Protein AF-0000000086680835 (afdb_homodimer)

Organism: NCBI:txid175570

Solvent-accessible surface area (backbone atoms only — not comparable to full-atom values): 21039 Å² total; per-residue (Å²): 108,70,63,55,50,52,50,50,50,52,33,38,50,55,26,39,52,51,43,23,27,74,59,16,71,79,45,58,65,60,56,26,17,55,71,37,70,47,51,60,65,57,45,39,71,78,31,76,40,71,63,56,47,52,54,67,51,44,60,62,57,49,50,53,51,51,51,42,41,53,52,20,71,63,36,88,47,38,52,59,12,39,51,51,34,55,50,51,53,51,49,50,36,63,64,18,34,19,60,31,38,53,71,62,40,80,48,69,62,48,72,64,53,48,52,50,50,50,52,51,48,52,51,44,45,54,36,50,50,46,11,35,73,71,56,48,28,28,84,85,70,49,70,56,52,48,57,50,49,50,39,16,47,39,39,28,34,67,69,26,45,90,79,40,67,60,52,45,53,33,57,47,42,33,35,53,27,11,41,24,33,91,25,59,66,93,60,88,46,78,75,65,46,73,66,49,48,51,52,55,68,69,78,108,69,64,56,51,51,50,50,50,50,33,39,48,55,26,39,51,52,43,22,27,73,60,15,72,79,44,58,66,59,56,26,18,54,71,37,72,47,50,60,65,58,44,41,72,76,31,78,41,72,64,55,47,52,55,67,52,42,60,62,58,50,50,54,50,51,53,43,41,53,53,20,71,65,37,90,47,39,52,59,14,39,52,50,34,55,52,50,54,51,49,49,36,63,62,18,34,20,58,32,39,54,70,63,40,82,46,71,63,47,71,66,52,47,51,49,49,51,52,51,49,51,50,45,45,54,36,49,50,47,11,34,73,72,55,47,27,28,85,85,71,49,69,56,52,49,56,50,49,49,39,15,49,41,39,29,33,67,70,26,44,90,79,39,66,58,52,46,54,32,56,46,42,33,34,53,28,12,39,25,33,90,26,58,66,93,59,88,47,79,74,66,48,73,67,50,47,51,53,57,68,71,79

Sequence (406 aa):
MRADAARNRDRLLAAATEVFAERGLDASLEEIARRAGVSIGTLYNHFPTRESLFDAIFPARMSILDERAAAALADADPWSGFVMFTEALFALHAEDRGLNDALAQRVPLSPGLIEACHRCFGHLDRLIARARDSGQLRADFETADFATLVWAMGQVIRESVDVAPDAWRRCLAFFLDGLRADAAHPVPVPALTPDQLSRLLATMRADAARNRDRLLAAATEVFAERGLDASLEEIARRAGVSIGTLYNHFPTRESLFDAIFPARMSILDERAAAALADADPWSGFVMFTEALFALHAEDRGLNDALAQRVPLSPGLIEACHRCFGHLDRLIARARDSGQLRADFETADFATLVWAMGQVIRESVDVAPDAWRRCLAFFLDGLRADAAHPVPVPALTPDQLSRLLAT

Foldseek 3Di:
DVVVLVLLLVLLLVLCQVQCLVPALPGDCCSSCVSSVHHSVSVCVVPVDSLSSVLVNVVVVLVQLVVLLVVLLVDPQLLSSLVSSLVSVLVSCLRGRHVLCQLQDPDFRDPSRVVSVVVNLVSNQSSQVSCVVVQFFAVQDDSLVVSVVSNVLSVVSVVCSVPHSCVSVVVVVVVSVCGTRVNDDDDDDHGDDPVRSVVVNRD/DVVVLVLLLVLLLVLCQVQCLVPALPGDCCSSCVSSVHHSVSVCVVPVDSLSSVLVNVVVVLVQLVVLLVVLLVDPQLLSSLVSSLVSVLVSCLRGRHVLCLLQPPDFHDPSVLVSVVVNLVSNQSSQVSCVVVQFFAVQDDSLVVSVVSNVLSVVSVVCSVPHSCVSVVVVVVVSVCGTRVNDDDDDDHGDDPVRSVVVNRD

Nearest PDB structures (foldseek):
  5ovy-assembly1_A  TM=8.404E-01  e=1.810E-11  Mycobacteroides abscessus ATCC 19977
  2rek-assembly1_A  TM=6.846E-01  e=5.252E-07  Streptomyces coelicolor A3(2)
  2rek-assembly1_B-2  TM=6.492E-01  e=1.817E-07  Streptomyces coelicolor A3(2)
  2qwt-assembly1_A  TM=6.829E-01  e=1.593E-06  Mycolicibacterium vanbaalenii PYR-1
  2q24-assembly1_B  TM=6.593E-01  e=7.016E-07  Streptomyces coelicolor A3(2)

Radius of gyration: 23.4 Å; Cα contacts (8 Å, |Δi|>4): 516; chains: 2; bounding box: 57×75×43 Å

Secondary structure (DSSP, 8-state):
-HHHHHHHHHHHHHHHHHHHHHH-TT--HHHHHHHHTS-HHHHHHH-SSHHHHHHHHHHHHHHHHHHHHHHHHH-SSHHHHHHHHHHHHHHHHHH-HHHHHHHHS-S---HHHHHHHHHHHHHHHHHHHHHHHTT-B-TT--HHHHHHHHHHHHHHHHHHTTT-TTHHHHHHHHHHHHHBGGG----SSPPPPHHHHHHHHH-/-HHHHHHHHHHHHHHHHHHHHHH-TT--HHHHHHHHTS-HHHHHHH-SSHHHHHHHHHHHHHHHHHHHHHHHHH-SSHHHHHHHHHHHHHHHHHH-HHHHHHHHS-S---HHHHHHHHHHHHHHHHHHHHHHHTT-B-TT--HHHHHHHHHHHHHHHHHHTTT-TTHHHHHHHHHHHHHBGGG----SSPPPPHHHHHHHHH-

Structure (mmCIF, N/CA/C/O backbone):
data_AF-0000000086680835-model_v1
#
loop_
_entity.id
_entity.type
_entity.pdbx_description
1 polymer 'TetR family transcriptional regulator'
#
loop_
_atom_site.group_PDB
_atom_site.id
_atom_site.type_symbol
_atom_site.label_atom_id
_atom_site.label_alt_id
_atom_site.label_comp_id
_atom_site.label_asym_id
_atom_site.label_entity_id
_atom_site.label_seq_id
_atom_site.pdbx_PDB_ins_code
_atom_site.Cartn_x
_atom_site.Cartn_y
_atom_site.Cartn_z
_atom_site.occupancy
_atom_site.B_iso_or_equiv
_atom_site.auth_seq_id
_atom_site.auth_comp_id
_atom_site.auth_asym_id
_atom_site.auth_atom_id
_atom_site.pdbx_PDB_model_num
ATOM 1 N N . MET A 1 1 ? 32.469 -32.969 -16.766 1 66.75 1 MET A N 1
ATOM 2 C CA . MET A 1 1 ? 32.594 -31.562 -17.078 1 66.75 1 MET A CA 1
ATOM 3 C C . MET A 1 1 ? 31.234 -30.891 -17.172 1 66.75 1 MET A C 1
ATOM 5 O O . MET A 1 1 ? 30.922 -29.984 -16.391 1 66.75 1 MET A O 1
ATOM 9 N N . ARG A 1 2 ? 30.531 -31.453 -18.094 1 78.88 2 ARG A N 1
ATOM 10 C CA . ARG A 1 2 ? 29.188 -30.922 -18.312 1 78.88 2 ARG A CA 1
ATOM 11 C C . ARG A 1 2 ? 28.281 -31.219 -17.141 1 78.88 2 ARG A C 1
ATOM 13 O O . ARG A 1 2 ? 27.516 -30.359 -16.703 1 78.88 2 ARG A O 1
ATOM 20 N N . ALA A 1 3 ? 28.484 -32.312 -16.547 1 88.5 3 ALA A N 1
ATOM 21 C CA . ALA A 1 3 ? 27.672 -32.719 -15.398 1 88.5 3 ALA A CA 1
ATOM 22 C C . ALA A 1 3 ? 27.984 -31.828 -14.188 1 88.5 3 ALA A C 1
ATOM 24 O O . ALA A 1 3 ? 27.078 -31.469 -13.43 1 88.5 3 ALA A O 1
ATOM 25 N N . ASP A 1 4 ? 29.188 -31.547 -14.047 1 85.25 4 ASP A N 1
ATOM 26 C CA . ASP A 1 4 ? 29.594 -30.672 -12.953 1 85.25 4 ASP A CA 1
ATOM 27 C C . ASP A 1 4 ? 29 -29.281 -13.102 1 85.25 4 ASP A C 1
ATOM 29 O O . ASP A 1 4 ? 28.562 -28.672 -12.125 1 85.25 4 ASP A O 1
ATOM 33 N N . ALA A 1 5 ? 29.016 -28.875 -14.312 1 87.06 5 ALA A N 1
ATOM 34 C CA . ALA A 1 5 ? 28.438 -27.562 -14.602 1 87.06 5 ALA A CA 1
ATOM 35 C C . ALA A 1 5 ? 26.953 -27.531 -14.273 1 87.06 5 ALA A C 1
ATOM 37 O O . ALA A 1 5 ? 26.453 -26.562 -13.695 1 87.06 5 ALA A O 1
ATOM 38 N N . ALA A 1 6 ? 26.312 -28.547 -14.609 1 90.31 6 ALA A N 1
ATOM 39 C CA . ALA A 1 6 ? 24.875 -28.641 -14.336 1 90.31 6 ALA A CA 1
ATOM 40 C C . ALA A 1 6 ? 24.609 -28.703 -12.836 1 90.31 6 ALA A C 1
ATOM 42 O O . ALA A 1 6 ? 23.672 -28.078 -12.344 1 90.31 6 ALA A O 1
ATOM 43 N N . ARG A 1 7 ? 25.359 -29.391 -12.172 1 92.56 7 ARG A N 1
ATOM 44 C CA . ARG A 1 7 ? 25.234 -29.5 -10.719 1 92.56 7 ARG A CA 1
ATOM 45 C C . ARG A 1 7 ? 25.484 -28.156 -10.047 1 92.56 7 ARG A C 1
ATOM 47 O O . ARG A 1 7 ? 24.75 -27.781 -9.125 1 92.56 7 ARG A O 1
ATOM 54 N N . ASN A 1 8 ? 26.469 -27.5 -10.484 1 93.62 8 ASN A N 1
ATOM 55 C CA . ASN A 1 8 ? 26.75 -26.172 -9.938 1 93.62 8 ASN A CA 1
ATOM 56 C C . ASN A 1 8 ? 25.609 -25.203 -10.188 1 93.62 8 ASN A C 1
ATOM 58 O O . ASN A 1 8 ? 25.266 -24.406 -9.312 1 93.62 8 ASN A O 1
ATOM 62 N N . ARG A 1 9 ? 25.062 -25.266 -11.352 1 95.19 9 ARG A N 1
ATOM 63 C CA . ARG A 1 9 ? 23.922 -24.406 -11.68 1 95.19 9 ARG A CA 1
ATOM 64 C C . ARG A 1 9 ? 22.75 -24.672 -10.742 1 95.19 9 ARG A C 1
ATOM 66 O O . ARG A 1 9 ? 22.141 -23.719 -10.234 1 95.19 9 ARG A O 1
ATOM 73 N N . ASP A 1 10 ? 22.5 -25.906 -10.523 1 95.31 10 ASP A N 1
ATOM 74 C CA . ASP A 1 10 ? 21.375 -26.266 -9.648 1 95.31 10 ASP A CA 1
ATOM 75 C C . ASP A 1 10 ? 21.625 -25.797 -8.227 1 95.31 10 ASP A C 1
ATOM 77 O O . ASP A 1 10 ? 20.719 -25.297 -7.562 1 95.31 10 ASP A O 1
ATOM 81 N N . ARG A 1 11 ? 22.797 -25.969 -7.785 1 96.31 11 ARG A N 1
ATOM 82 C CA . ARG A 1 11 ? 23.172 -25.5 -6.449 1 96.31 11 ARG A CA 1
ATOM 83 C C . ARG A 1 11 ? 23.031 -23.984 -6.328 1 96.31 11 ARG A C 1
ATOM 85 O O . ARG A 1 11 ? 22.562 -23.484 -5.305 1 96.31 11 ARG A O 1
ATOM 92 N N . LEU A 1 12 ? 23.406 -23.375 -7.367 1 96.75 12 LEU A N 1
ATOM 93 C CA . LEU A 1 12 ? 23.297 -21.922 -7.391 1 96.75 12 LEU A CA 1
ATOM 94 C C . LEU A 1 12 ? 21.844 -21.484 -7.344 1 96.75 12 LEU A C 1
ATOM 96 O O . LEU A 1 12 ? 21.484 -20.562 -6.602 1 96.75 12 LEU A O 1
ATOM 100 N N . LEU A 1 13 ? 21.031 -22.141 -8.117 1 95.88 13 LEU A N 1
ATOM 101 C CA . LEU A 1 13 ? 19.625 -21.781 -8.156 1 95.88 13 LEU A CA 1
ATOM 102 C C . LEU A 1 13 ? 18.953 -22.062 -6.809 1 95.88 13 LEU A C 1
ATOM 104 O O . LEU A 1 13 ? 18.141 -21.266 -6.336 1 95.88 13 LEU A O 1
ATOM 108 N N . ALA A 1 14 ? 19.312 -23.141 -6.191 1 96.25 14 ALA A N 1
ATOM 109 C CA . ALA A 1 14 ? 18.781 -23.453 -4.871 1 96.25 14 ALA A CA 1
ATOM 110 C C . ALA A 1 14 ? 19.219 -22.422 -3.836 1 96.25 14 ALA A C 1
ATOM 112 O O . ALA A 1 14 ? 18.406 -21.922 -3.07 1 96.25 14 ALA A O 1
ATOM 113 N N . ALA A 1 15 ? 20.453 -22.062 -3.844 1 97 15 ALA A N 1
ATOM 114 C CA . ALA A 1 15 ? 20.984 -21.062 -2.922 1 97 15 ALA A CA 1
ATOM 115 C C . ALA A 1 15 ? 20.359 -19.688 -3.168 1 97 15 ALA A C 1
ATOM 117 O O . ALA A 1 15 ? 20 -18.984 -2.221 1 97 15 ALA A O 1
ATOM 118 N N . ALA A 1 16 ? 20.234 -19.375 -4.422 1 95.5 16 ALA A N 1
ATOM 119 C CA . ALA A 1 16 ? 19.656 -18.078 -4.785 1 95.5 16 ALA A CA 1
ATOM 120 C C . ALA A 1 16 ? 18.203 -17.984 -4.312 1 95.5 16 ALA A C 1
ATOM 122 O O . ALA A 1 16 ? 17.781 -16.953 -3.783 1 95.5 16 ALA A O 1
ATOM 123 N N . THR A 1 17 ? 17.516 -19.031 -4.543 1 93.81 17 THR A N 1
ATOM 124 C CA . THR A 1 17 ? 16.125 -19.078 -4.105 1 93.81 17 THR A CA 1
ATOM 125 C C . THR A 1 17 ? 16.016 -18.781 -2.609 1 93.81 17 THR A C 1
ATOM 127 O O . THR A 1 17 ? 15.203 -17.953 -2.188 1 93.81 17 THR A O 1
ATOM 130 N N . GLU A 1 18 ? 16.844 -19.328 -1.862 1 95.38 18 GLU A N 1
ATOM 131 C CA . GLU A 1 18 ? 16.828 -19.172 -0.411 1 95.38 18 GLU A CA 1
ATOM 132 C C . GLU A 1 18 ? 17.281 -17.781 -0 1 95.38 18 GLU A C 1
ATOM 134 O O . GLU A 1 18 ? 16.609 -17.109 0.799 1 95.38 18 GLU A O 1
ATOM 139 N N . VAL A 1 19 ? 18.328 -17.344 -0.567 1 95.56 19 VAL A N 1
ATOM 140 C CA . VAL A 1 19 ? 18.938 -16.078 -0.161 1 95.56 19 VAL A CA 1
ATOM 141 C C . VAL A 1 19 ? 18.031 -14.914 -0.568 1 95.56 19 VAL A C 1
ATOM 143 O O . VAL A 1 19 ? 17.781 -14.008 0.231 1 95.56 19 VAL A O 1
ATOM 146 N N . PHE A 1 20 ? 17.531 -14.969 -1.789 1 92.56 20 PHE A N 1
ATOM 147 C CA . PHE A 1 20 ? 16.641 -13.898 -2.232 1 92.56 20 PHE A CA 1
ATOM 148 C C . PHE A 1 20 ? 15.352 -13.891 -1.401 1 92.56 20 PHE A C 1
ATOM 150 O O . PHE A 1 20 ? 14.836 -12.82 -1.065 1 92.56 20 PHE A O 1
ATOM 157 N N . ALA A 1 21 ? 14.867 -15.055 -1.081 1 92.69 21 ALA A N 1
ATOM 158 C CA . ALA A 1 21 ? 13.648 -15.125 -0.279 1 92.69 21 ALA A CA 1
ATOM 159 C C . ALA A 1 21 ? 13.867 -14.523 1.106 1 92.69 21 ALA A C 1
ATOM 161 O O . ALA A 1 21 ? 12.992 -13.836 1.636 1 92.69 21 ALA A O 1
ATOM 162 N N . GLU A 1 22 ? 15.062 -14.711 1.642 1 93.44 22 GLU A N 1
ATOM 163 C CA . GLU A 1 22 ? 15.367 -14.312 3.012 1 93.44 22 GLU A CA 1
ATOM 164 C C . GLU A 1 22 ? 15.805 -12.852 3.074 1 93.44 22 GLU A C 1
ATOM 166 O O . GLU A 1 22 ? 15.414 -12.117 3.988 1 93.44 22 GLU A O 1
ATOM 171 N N . ARG A 1 23 ? 16.562 -12.453 2.023 1 92.62 23 ARG A N 1
ATOM 172 C CA . ARG A 1 23 ? 17.281 -11.188 2.178 1 92.62 23 ARG A CA 1
ATOM 173 C C . ARG A 1 23 ? 16.812 -10.164 1.145 1 92.62 23 ARG A C 1
ATOM 175 O O . ARG A 1 23 ? 17.203 -9 1.208 1 92.62 23 ARG A O 1
ATOM 182 N N . GLY A 1 24 ? 16.031 -10.617 0.294 1 91.31 24 GLY A N 1
ATOM 183 C CA . GLY A 1 24 ? 15.562 -9.688 -0.721 1 91.31 24 GLY A CA 1
ATOM 184 C C . GLY A 1 24 ? 16.438 -9.656 -1.955 1 91.31 24 GLY A C 1
ATOM 185 O O . GLY A 1 24 ? 17.406 -10.422 -2.059 1 91.31 24 GLY A O 1
ATOM 186 N N . LEU A 1 25 ? 16.109 -8.82 -2.934 1 88 25 LEU A N 1
ATOM 187 C CA . LEU A 1 25 ? 16.719 -8.797 -4.254 1 88 25 LEU A CA 1
ATOM 188 C C . LEU A 1 25 ? 18.125 -8.203 -4.184 1 88 25 LEU A C 1
ATOM 190 O O . LEU A 1 25 ? 18.953 -8.445 -5.066 1 88 25 LEU A O 1
ATOM 194 N N . ASP A 1 26 ? 18.391 -7.523 -3.141 1 87.94 26 ASP A N 1
ATOM 195 C CA . ASP A 1 26 ? 19.688 -6.867 -3.021 1 87.94 26 ASP A CA 1
ATOM 196 C C . ASP A 1 26 ? 20.672 -7.754 -2.277 1 87.94 26 ASP A C 1
ATOM 198 O O . ASP A 1 26 ? 21.797 -7.324 -1.967 1 87.94 26 ASP A O 1
ATOM 202 N N . ALA A 1 27 ? 20.266 -8.898 -2.086 1 92.31 27 ALA A N 1
ATOM 203 C CA . ALA A 1 27 ? 21.156 -9.82 -1.377 1 92.31 27 ALA A CA 1
ATOM 204 C C . ALA A 1 27 ? 22.469 -9.992 -2.119 1 92.31 27 ALA A C 1
ATOM 206 O O . ALA A 1 27 ? 22.516 -9.922 -3.35 1 92.31 27 ALA A O 1
ATOM 207 N N . SER A 1 28 ? 23.469 -10.312 -1.398 1 94.06 28 SER A N 1
ATOM 208 C CA . SER A 1 28 ? 24.828 -10.438 -1.919 1 94.06 28 SER A CA 1
ATOM 209 C C . SER A 1 28 ? 24.969 -11.68 -2.795 1 94.06 28 SER A C 1
ATOM 211 O O . SER A 1 28 ? 24.656 -12.789 -2.361 1 94.06 28 SER A O 1
ATOM 213 N N . LEU A 1 29 ? 25.547 -11.453 -3.977 1 95.81 29 LEU A N 1
ATOM 214 C CA . LEU A 1 29 ? 25.812 -12.578 -4.859 1 95.81 29 LEU A CA 1
ATOM 215 C C . LEU A 1 29 ? 26.938 -13.445 -4.301 1 95.81 29 LEU A C 1
ATOM 217 O O . LEU A 1 29 ? 26.953 -14.664 -4.496 1 95.81 29 LEU A O 1
ATOM 221 N N . GLU A 1 30 ? 27.797 -12.82 -3.557 1 96.75 30 GLU A N 1
ATOM 222 C CA . GLU A 1 30 ? 28.844 -13.57 -2.879 1 96.75 30 GLU A CA 1
ATOM 223 C C . GLU A 1 30 ? 28.266 -14.555 -1.868 1 96.75 30 GLU A C 1
ATOM 225 O O . GLU A 1 30 ? 28.75 -15.68 -1.731 1 96.75 30 GLU A O 1
ATOM 230 N N . GLU A 1 31 ? 27.297 -14.133 -1.197 1 96.81 31 GLU A N 1
ATOM 231 C CA . GLU A 1 31 ? 26.641 -15.008 -0.238 1 96.81 31 GLU A CA 1
ATOM 232 C C . GLU A 1 31 ? 25.969 -16.203 -0.937 1 96.81 31 GLU A C 1
ATOM 234 O O . GLU A 1 31 ? 26.016 -17.328 -0.432 1 96.81 31 GLU A O 1
ATOM 239 N N . ILE A 1 32 ? 25.359 -15.945 -2.035 1 97.44 32 I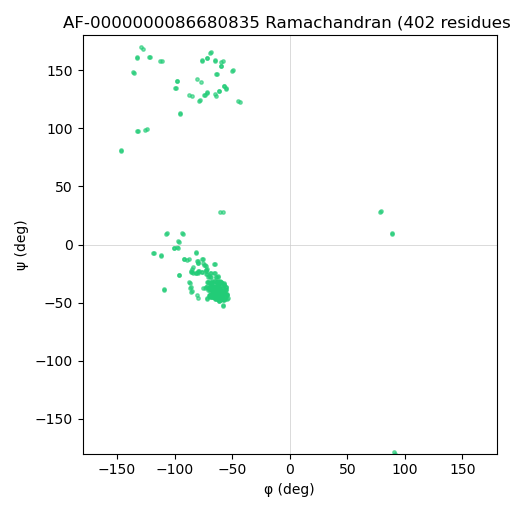LE A N 1
ATOM 240 C CA . ILE A 1 32 ? 24.719 -17 -2.809 1 97.44 32 ILE A CA 1
ATOM 241 C C . ILE A 1 32 ? 25.766 -18.031 -3.238 1 97.44 32 ILE A C 1
ATOM 243 O O . ILE A 1 32 ? 25.562 -19.234 -3.08 1 97.44 32 ILE A O 1
ATOM 247 N N . ALA A 1 33 ? 26.875 -17.516 -3.768 1 98 33 ALA A N 1
ATOM 248 C CA . ALA A 1 33 ? 27.953 -18.391 -4.195 1 98 33 ALA A CA 1
ATOM 249 C C . ALA A 1 33 ? 28.484 -19.219 -3.025 1 98 33 ALA A C 1
ATOM 251 O O . ALA A 1 33 ? 28.656 -20.438 -3.152 1 98 33 ALA A O 1
ATOM 252 N N . ARG A 1 34 ? 28.688 -18.562 -1.947 1 97.75 34 ARG A N 1
ATOM 253 C CA . ARG A 1 34 ? 29.172 -19.234 -0.75 1 97.75 34 ARG A CA 1
ATOM 254 C C . ARG A 1 34 ? 28.219 -20.344 -0.308 1 97.75 34 ARG A C 1
ATOM 256 O O . ARG A 1 34 ? 28.656 -21.469 -0.051 1 97.75 34 ARG A O 1
ATOM 263 N N . ARG A 1 35 ? 26.969 -20.109 -0.265 1 97.06 35 ARG A N 1
ATOM 264 C CA . ARG A 1 35 ? 25.969 -21.078 0.155 1 97.06 35 ARG A CA 1
ATOM 265 C C . ARG A 1 35 ? 25.891 -22.234 -0.826 1 97.06 35 ARG A C 1
ATOM 267 O O . ARG A 1 35 ? 25.609 -23.375 -0.431 1 97.06 35 ARG A O 1
ATOM 274 N N . ALA A 1 36 ? 26.156 -21.922 -2.041 1 97.31 36 ALA A N 1
ATOM 275 C CA . ALA A 1 36 ? 26.125 -22.938 -3.086 1 97.31 36 ALA A CA 1
ATOM 276 C C . ALA A 1 36 ? 27.406 -23.766 -3.086 1 97.31 36 ALA A C 1
ATOM 278 O O . ALA A 1 36 ? 27.5 -24.797 -3.754 1 97.31 36 ALA A O 1
ATOM 279 N N . GLY A 1 37 ? 28.438 -23.266 -2.42 1 97.56 37 GLY A N 1
ATOM 280 C CA . GLY A 1 37 ? 29.719 -23.969 -2.348 1 97.56 37 GLY A CA 1
ATOM 281 C C . GLY A 1 37 ? 30.547 -23.812 -3.604 1 97.56 37 GLY A C 1
ATOM 282 O O . GLY A 1 37 ? 31.266 -24.75 -3.996 1 97.56 37 GLY A O 1
ATOM 283 N N . VAL A 1 38 ? 30.375 -22.75 -4.277 1 97.38 38 VAL A N 1
ATOM 284 C CA . VAL A 1 38 ? 31.141 -22.5 -5.492 1 97.38 38 VAL A CA 1
ATOM 285 C C . VAL A 1 38 ? 31.797 -21.125 -5.418 1 97.38 38 VAL A C 1
ATOM 287 O O . VAL A 1 38 ? 31.516 -20.344 -4.512 1 97.38 38 VAL A O 1
ATOM 290 N N . SER A 1 39 ? 32.688 -20.875 -6.328 1 96.25 39 SER A N 1
ATOM 291 C CA . SER A 1 39 ? 33.312 -19.562 -6.387 1 96.25 39 SER A CA 1
ATOM 292 C C . SER A 1 39 ? 32.406 -18.516 -6.992 1 96.25 39 SER A C 1
ATOM 294 O O . SER A 1 39 ? 31.469 -18.859 -7.73 1 96.25 39 SER A O 1
ATOM 296 N N . ILE A 1 40 ? 32.719 -17.25 -6.684 1 97 40 ILE A N 1
ATOM 297 C CA . ILE A 1 40 ? 31.953 -16.141 -7.258 1 97 40 ILE A CA 1
ATOM 298 C C . ILE A 1 40 ? 32.125 -16.141 -8.773 1 97 40 ILE A C 1
ATOM 300 O O . ILE A 1 40 ? 31.203 -15.766 -9.508 1 97 40 ILE A O 1
ATOM 304 N N . GLY A 1 41 ? 33.219 -16.547 -9.227 1 96.44 41 GLY A N 1
ATOM 305 C CA . GLY A 1 41 ? 33.469 -16.672 -10.656 1 96.44 41 GLY A CA 1
ATOM 306 C C . GLY A 1 41 ? 32.531 -17.672 -11.328 1 96.44 41 GLY A C 1
ATOM 307 O O . GLY A 1 41 ? 32.031 -17.422 -12.422 1 96.44 41 GLY A O 1
ATOM 308 N N . THR A 1 42 ? 32.375 -18.797 -10.688 1 96.06 42 THR A N 1
ATOM 309 C CA . THR A 1 42 ? 31.453 -19.812 -11.188 1 96.06 42 THR A CA 1
ATOM 310 C C . THR A 1 42 ? 30.047 -19.25 -11.297 1 96.06 42 THR A C 1
ATOM 312 O O . THR A 1 42 ? 29.344 -19.531 -12.281 1 96.06 42 THR A O 1
ATOM 315 N N . LEU A 1 43 ? 29.578 -18.5 -10.289 1 97.38 43 LEU A N 1
ATOM 316 C CA . LEU A 1 43 ? 28.266 -17.875 -10.336 1 97.38 43 LEU A CA 1
ATOM 317 C C . LEU A 1 43 ? 28.125 -16.984 -11.562 1 97.38 43 LEU A C 1
ATOM 319 O O . LEU A 1 43 ? 27.156 -17.094 -12.32 1 97.38 43 LEU A O 1
ATOM 323 N N . TYR A 1 44 ? 29.156 -16.156 -11.828 1 96.62 44 TYR A N 1
ATOM 324 C CA . TYR A 1 44 ? 29.078 -15.195 -12.922 1 96.62 44 TYR A CA 1
ATOM 325 C C . TYR A 1 44 ? 29.172 -15.891 -14.266 1 96.62 44 TYR A C 1
ATOM 327 O O . TYR A 1 44 ? 28.625 -15.406 -15.266 1 96.62 44 TYR A O 1
ATOM 335 N N . ASN A 1 45 ? 29.781 -17.031 -14.289 1 96.38 45 ASN A N 1
ATOM 336 C CA . ASN A 1 45 ? 29.828 -17.828 -15.516 1 96.38 45 ASN A CA 1
ATOM 337 C C . ASN A 1 45 ? 28.438 -18.312 -15.906 1 96.38 45 ASN A C 1
ATOM 339 O O . ASN A 1 45 ? 28.094 -18.344 -17.094 1 96.38 45 ASN A O 1
ATOM 343 N N . HIS A 1 46 ? 27.703 -18.688 -14.898 1 96.19 46 HIS A N 1
ATOM 344 C CA . HIS A 1 46 ? 26.359 -19.234 -15.156 1 96.19 46 HIS A CA 1
ATOM 345 C C . HIS A 1 46 ? 25.344 -18.109 -15.281 1 96.19 46 HIS A C 1
ATOM 347 O O . HIS A 1 46 ? 24.406 -18.203 -16.078 1 96.19 46 HIS A O 1
ATOM 353 N N . PHE A 1 47 ? 25.516 -17.141 -14.422 1 96.19 47 PHE A N 1
ATOM 354 C CA . PHE A 1 47 ? 24.594 -16.016 -14.344 1 96.19 47 PHE A CA 1
ATOM 355 C C . PHE A 1 47 ? 25.344 -14.695 -14.312 1 96.19 47 PHE A C 1
ATOM 357 O O . PHE A 1 47 ? 25.672 -14.188 -13.242 1 96.19 47 PHE A O 1
ATOM 364 N N . PRO A 1 48 ? 25.438 -14.109 -15.461 1 94.19 48 PRO A N 1
ATOM 365 C CA . PRO A 1 48 ? 26.312 -12.945 -15.602 1 94.19 48 PRO A CA 1
ATOM 366 C C . PRO A 1 48 ? 25.781 -11.727 -14.844 1 94.19 48 PRO A C 1
ATOM 368 O O . PRO A 1 48 ? 26.547 -10.805 -14.547 1 94.19 48 PRO A O 1
ATOM 371 N N . THR A 1 49 ? 24.438 -11.727 -14.633 1 90.38 49 THR A N 1
ATOM 372 C CA . THR A 1 49 ? 23.875 -10.594 -13.906 1 90.38 49 THR A CA 1
ATOM 373 C C . THR A 1 49 ? 22.922 -11.078 -12.812 1 90.38 49 THR A C 1
ATOM 375 O O . THR A 1 49 ? 22.453 -12.219 -12.852 1 90.38 49 THR A O 1
ATOM 378 N N . ARG A 1 50 ? 22.672 -10.211 -11.859 1 89.44 50 ARG A N 1
ATOM 379 C CA . ARG A 1 50 ? 21.688 -10.477 -10.82 1 89.44 50 ARG A CA 1
ATOM 380 C C . ARG A 1 50 ? 20.328 -10.789 -11.422 1 89.44 50 ARG A C 1
ATOM 382 O O . ARG A 1 50 ? 19.625 -11.695 -10.961 1 89.44 50 ARG A O 1
ATOM 389 N N . GLU A 1 51 ? 20 -10.078 -12.422 1 85.44 51 GLU A N 1
ATOM 390 C CA . GLU A 1 51 ? 18.703 -10.234 -13.078 1 85.44 51 GLU A CA 1
ATOM 391 C C . GLU A 1 51 ? 18.578 -11.617 -13.719 1 85.44 51 GLU A C 1
ATOM 393 O O . GLU A 1 51 ? 17.516 -12.242 -13.648 1 85.44 51 GLU A O 1
ATOM 398 N N . SER A 1 52 ? 19.656 -11.961 -14.336 1 88.75 52 SER A N 1
ATOM 399 C CA . SER A 1 52 ? 19.609 -13.266 -14.984 1 88.75 52 SER A CA 1
ATOM 400 C C . SER A 1 52 ? 19.453 -14.383 -13.969 1 88.75 52 SER A C 1
ATOM 402 O O . SER A 1 52 ? 18.812 -15.398 -14.25 1 88.75 52 SER A O 1
ATOM 404 N N . LEU A 1 53 ? 20.062 -14.203 -12.836 1 90.62 53 LEU A N 1
ATOM 405 C CA . LEU A 1 53 ? 19.938 -15.18 -11.766 1 90.62 53 LEU A CA 1
ATOM 406 C C . LEU A 1 53 ? 18.531 -15.188 -11.195 1 90.62 53 LEU A C 1
ATOM 408 O O . LEU A 1 53 ? 17.938 -16.25 -11.031 1 90.62 53 LEU A O 1
ATOM 412 N N . PHE A 1 54 ? 17.953 -14.109 -10.977 1 87.12 54 PHE A N 1
ATOM 413 C CA . PHE A 1 54 ? 16.594 -14.008 -10.445 1 87.12 54 PHE A CA 1
ATOM 414 C C . PHE A 1 54 ? 15.586 -14.555 -11.453 1 87.12 54 PHE A C 1
ATOM 416 O O . PHE A 1 54 ? 14.648 -15.25 -11.078 1 87.12 54 PHE A O 1
ATOM 423 N N . ASP A 1 55 ? 15.812 -14.273 -12.664 1 86.25 55 ASP A N 1
ATOM 424 C CA . ASP A 1 55 ? 14.922 -14.758 -13.711 1 86.25 55 ASP A CA 1
ATOM 425 C C . ASP A 1 55 ? 14.867 -16.281 -13.727 1 86.25 55 ASP A C 1
ATOM 427 O O . ASP A 1 55 ? 13.836 -16.875 -14.039 1 86.25 55 ASP A O 1
ATOM 431 N N . ALA A 1 56 ? 15.922 -16.797 -13.398 1 88.69 56 ALA A N 1
ATOM 432 C CA . ALA A 1 56 ? 16.031 -18.25 -13.469 1 88.69 56 ALA A CA 1
ATOM 433 C C . ALA A 1 56 ? 15.227 -18.922 -12.352 1 88.69 56 ALA A C 1
ATOM 435 O O . ALA A 1 56 ? 14.852 -20.094 -12.461 1 88.69 56 ALA A O 1
ATOM 436 N N . ILE A 1 57 ? 14.977 -18.188 -11.328 1 87.5 57 ILE A N 1
ATOM 437 C CA . ILE A 1 57 ? 14.281 -18.844 -10.227 1 87.5 57 ILE A CA 1
ATOM 438 C C . ILE A 1 57 ? 12.797 -18.484 -10.266 1 87.5 57 ILE A C 1
ATOM 440 O O . ILE A 1 57 ? 11.984 -19.094 -9.578 1 87.5 57 ILE A O 1
ATOM 444 N N . PHE A 1 58 ? 12.352 -17.703 -11.086 1 81.94 58 PHE A N 1
ATOM 445 C CA . PHE A 1 58 ? 11 -17.156 -11.133 1 81.94 58 PHE A CA 1
ATOM 446 C C . PHE A 1 58 ? 10.008 -18.219 -11.617 1 81.94 58 PHE A C 1
ATOM 448 O O . PHE A 1 58 ? 8.883 -18.297 -11.117 1 81.94 58 PHE A O 1
ATOM 455 N N . PRO A 1 59 ? 10.445 -19.016 -12.555 1 81.38 59 PRO A N 1
ATOM 456 C CA . PRO A 1 59 ? 9.492 -20 -13.062 1 81.38 59 PRO A CA 1
ATOM 457 C C . PRO A 1 59 ? 8.93 -20.906 -11.969 1 81.38 59 PRO A C 1
ATOM 459 O O . PRO A 1 59 ? 7.742 -21.25 -12 1 81.38 59 PRO A O 1
ATOM 462 N N . ALA A 1 60 ? 9.719 -21.156 -11.062 1 83.31 60 ALA A N 1
ATOM 463 C CA . ALA A 1 60 ? 9.242 -22.016 -9.977 1 83.31 60 ALA A CA 1
ATOM 464 C C . ALA A 1 60 ? 8.148 -21.312 -9.172 1 83.31 60 ALA A C 1
ATOM 466 O O . ALA A 1 60 ? 7.188 -21.938 -8.734 1 83.31 60 ALA A O 1
ATOM 467 N N . ARG A 1 61 ? 8.258 -20.047 -8.969 1 83.94 61 ARG A N 1
ATOM 468 C CA . ARG A 1 61 ? 7.254 -19.266 -8.258 1 83.94 61 ARG A CA 1
ATOM 469 C C . ARG A 1 61 ? 5.953 -19.203 -9.047 1 83.94 61 ARG A C 1
ATOM 471 O O . ARG A 1 61 ? 4.867 -19.297 -8.469 1 83.94 61 ARG A O 1
ATOM 478 N N . MET A 1 62 ? 6.109 -19.141 -10.289 1 85.44 62 MET A N 1
ATOM 479 C CA . MET A 1 62 ? 4.941 -19.078 -11.164 1 85.44 62 MET A CA 1
ATOM 480 C C . MET A 1 62 ? 4.191 -20.406 -11.164 1 85.44 62 MET A C 1
ATOM 482 O O . MET A 1 62 ? 2.961 -20.422 -11.211 1 85.44 62 MET A O 1
ATOM 486 N N . SER A 1 63 ? 4.98 -21.453 -11.102 1 89.12 63 SER A N 1
ATOM 487 C CA . SER A 1 63 ? 4.348 -22.766 -11.07 1 89.12 63 SER A CA 1
ATOM 488 C C . SER A 1 63 ? 3.461 -22.922 -9.836 1 89.12 63 SER A C 1
ATOM 490 O O . SER A 1 63 ? 2.375 -23.5 -9.914 1 89.12 63 SER A O 1
ATOM 492 N N . ILE A 1 64 ? 3.881 -22.422 -8.781 1 90.44 64 ILE A N 1
ATOM 493 C CA . ILE A 1 64 ? 3.104 -22.453 -7.547 1 90.44 64 ILE A CA 1
ATOM 494 C C . ILE A 1 64 ? 1.795 -21.703 -7.742 1 90.44 64 ILE A C 1
ATOM 496 O O . ILE A 1 64 ? 0.721 -22.203 -7.398 1 90.44 64 ILE A O 1
ATOM 500 N N . LEU A 1 65 ? 1.86 -20.562 -8.32 1 90.94 65 LEU A N 1
ATOM 501 C CA . LEU A 1 65 ? 0.677 -19.734 -8.531 1 90.94 65 LEU A CA 1
ATOM 502 C C . LEU A 1 65 ? -0.269 -20.391 -9.539 1 90.94 65 LEU A C 1
ATOM 504 O O . LEU A 1 65 ? -1.49 -20.281 -9.398 1 90.94 65 LEU A O 1
ATOM 508 N N . ASP A 1 66 ? 0.326 -21.062 -10.523 1 93.69 66 ASP A N 1
ATOM 509 C CA . ASP A 1 66 ? -0.495 -21.797 -11.492 1 93.69 66 ASP A CA 1
ATOM 510 C C . ASP A 1 66 ? -1.326 -22.875 -10.805 1 93.69 66 ASP A C 1
ATOM 512 O O . ASP A 1 66 ? -2.514 -23.031 -11.094 1 93.69 66 ASP A O 1
ATOM 516 N N . GLU A 1 67 ? -0.668 -23.531 -9.953 1 96 67 GLU A N 1
ATOM 517 C CA . GLU A 1 67 ? -1.363 -24.578 -9.227 1 96 67 GLU A CA 1
ATOM 518 C C . GLU A 1 67 ? -2.457 -24.016 -8.328 1 96 67 GLU A C 1
ATOM 520 O O . GLU A 1 67 ? -3.551 -24.562 -8.234 1 96 67 GLU A O 1
ATOM 525 N N . ARG A 1 68 ? -2.197 -22.938 -7.695 1 96.44 68 ARG A N 1
ATOM 526 C CA . ARG A 1 68 ? -3.188 -22.281 -6.84 1 96.44 68 ARG A CA 1
ATOM 527 C C . ARG A 1 68 ? -4.363 -21.766 -7.656 1 96.44 68 ARG A C 1
ATOM 529 O O . ARG A 1 68 ? -5.512 -21.844 -7.219 1 96.44 68 ARG A O 1
ATOM 536 N N . ALA A 1 69 ? -4.023 -21.25 -8.812 1 96.75 69 ALA A N 1
ATOM 537 C CA . ALA A 1 69 ? -5.078 -20.766 -9.695 1 96.75 69 ALA A CA 1
ATOM 538 C C . ALA A 1 69 ? -5.996 -21.906 -10.133 1 96.75 69 ALA A C 1
ATOM 540 O O . ALA A 1 69 ? -7.223 -21.75 -10.125 1 96.75 69 ALA A O 1
ATOM 541 N N . ALA A 1 70 ? -5.359 -23.031 -10.5 1 97.25 70 ALA A N 1
ATOM 542 C CA . ALA A 1 70 ? -6.145 -24.188 -10.914 1 97.25 70 ALA A CA 1
ATOM 543 C C . ALA A 1 70 ? -7.07 -24.656 -9.797 1 97.25 70 ALA A C 1
ATOM 545 O O . ALA A 1 70 ? -8.25 -24.922 -10.031 1 97.25 70 ALA A O 1
ATOM 546 N N . ALA A 1 71 ? -6.551 -24.703 -8.617 1 98 71 ALA A N 1
ATOM 547 C CA . ALA A 1 71 ? -7.344 -25.109 -7.461 1 98 71 ALA A CA 1
ATOM 548 C C . ALA A 1 71 ? -8.469 -24.109 -7.191 1 98 71 ALA A C 1
ATOM 550 O O . ALA A 1 71 ? -9.594 -24.516 -6.879 1 98 71 ALA A O 1
ATOM 551 N N . ALA A 1 72 ? -8.195 -22.844 -7.266 1 98.25 72 ALA A N 1
ATOM 552 C CA . ALA A 1 72 ? -9.172 -21.781 -7.035 1 98.25 72 ALA A CA 1
ATOM 553 C C . ALA A 1 72 ? -10.297 -21.844 -8.055 1 98.25 72 ALA A C 1
ATOM 555 O O . ALA A 1 72 ? -11.469 -21.688 -7.711 1 98.25 72 ALA A O 1
ATOM 556 N N . LEU A 1 73 ? -9.945 -22.125 -9.312 1 97.81 73 LEU A N 1
ATOM 557 C CA . LEU A 1 73 ? -10.922 -22.188 -10.391 1 97.81 73 LEU A CA 1
ATOM 558 C C . LEU A 1 73 ? -11.789 -23.438 -10.273 1 97.81 73 LEU A C 1
ATOM 560 O O . LEU A 1 73 ? -12.914 -23.469 -10.789 1 97.81 73 LEU A O 1
ATOM 564 N N . ALA A 1 74 ? -11.25 -24.391 -9.578 1 98.06 74 ALA A N 1
ATOM 565 C CA . ALA A 1 74 ? -11.984 -25.641 -9.383 1 98.06 74 ALA A CA 1
ATOM 566 C C . ALA A 1 74 ? -12.891 -25.562 -8.156 1 98.06 74 ALA A C 1
ATOM 568 O O . ALA A 1 74 ? -13.734 -26.422 -7.945 1 98.06 74 ALA A O 1
ATOM 569 N N . ASP A 1 75 ? -12.711 -24.531 -7.305 1 98.31 75 ASP A N 1
ATOM 570 C CA . ASP A 1 75 ? -13.539 -24.375 -6.113 1 98.31 75 ASP A CA 1
ATOM 571 C C . ASP A 1 75 ? -15.016 -24.203 -6.484 1 98.31 75 ASP A C 1
ATOM 573 O O . ASP A 1 75 ? -15.344 -23.406 -7.363 1 98.31 75 ASP A O 1
ATOM 577 N N . ALA A 1 76 ? -15.852 -24.922 -5.844 1 98.25 76 ALA A N 1
ATOM 578 C CA . ALA A 1 76 ? -17.281 -24.875 -6.148 1 98.25 76 ALA A CA 1
ATOM 579 C C . ALA A 1 76 ? -17.844 -23.484 -5.871 1 98.25 76 ALA A C 1
ATOM 581 O O . ALA A 1 76 ? -18.797 -23.062 -6.531 1 98.25 76 ALA A O 1
ATOM 582 N N . ASP A 1 77 ? -17.328 -22.797 -4.918 1 98.56 77 ASP A N 1
ATOM 583 C CA . ASP A 1 77 ? -17.75 -21.438 -4.582 1 98.56 77 ASP A CA 1
ATOM 584 C C . ASP A 1 77 ? -16.844 -20.406 -5.254 1 98.56 77 ASP A C 1
ATOM 586 O O . ASP A 1 77 ? -15.672 -20.266 -4.879 1 98.56 77 ASP A O 1
ATOM 590 N N . PRO A 1 78 ? -17.344 -19.641 -6.191 1 98.5 78 PRO A N 1
ATOM 591 C CA . PRO A 1 78 ? -16.531 -18.688 -6.941 1 98.5 78 PRO A CA 1
ATOM 592 C C . PRO A 1 78 ? -15.859 -17.656 -6.043 1 98.5 78 PRO A C 1
ATOM 594 O O . PRO A 1 78 ? -14.703 -17.281 -6.281 1 98.5 78 PRO A O 1
ATOM 597 N N . TRP A 1 79 ? -16.562 -17.219 -5.016 1 98.56 79 TRP A N 1
ATOM 598 C CA . TRP A 1 79 ? -15.977 -16.25 -4.09 1 98.56 79 TRP A CA 1
ATOM 599 C C . TRP A 1 79 ? -14.82 -16.875 -3.32 1 98.56 79 TRP A C 1
ATOM 601 O O . TRP A 1 79 ? -13.742 -16.281 -3.211 1 98.56 79 TRP A O 1
ATOM 611 N N . SER A 1 80 ? -15.062 -18.109 -2.861 1 98.5 80 SER A N 1
ATOM 612 C CA . SER A 1 80 ? -14.008 -18.828 -2.141 1 98.5 80 SER A CA 1
ATOM 613 C C . SER A 1 80 ? -12.766 -19 -3.01 1 98.5 80 SER A C 1
ATOM 615 O O . SER A 1 80 ? -11.641 -18.844 -2.539 1 98.5 80 SER A O 1
ATOM 617 N N . GLY A 1 81 ? -12.992 -19.344 -4.223 1 98.62 81 GLY A N 1
ATOM 618 C CA . GLY A 1 81 ? -11.883 -19.484 -5.156 1 98.62 81 GLY A CA 1
ATOM 619 C C . GLY A 1 81 ? -11.102 -18.188 -5.336 1 98.62 81 GLY A C 1
ATOM 620 O O . GLY A 1 81 ? -9.867 -18.203 -5.32 1 98.62 81 GLY A O 1
ATOM 621 N N . PHE A 1 82 ? -11.828 -17.094 -5.539 1 98.62 82 PHE A N 1
ATOM 622 C CA . PHE A 1 82 ? -11.219 -15.781 -5.699 1 98.62 82 PHE A CA 1
ATOM 623 C C . PHE A 1 82 ? -10.383 -15.414 -4.477 1 98.62 82 PHE A C 1
ATOM 625 O O . PHE A 1 82 ? -9.227 -15.008 -4.605 1 98.62 82 PHE A O 1
ATOM 632 N N . VAL A 1 83 ? -10.914 -15.602 -3.256 1 98.62 83 VAL A N 1
ATOM 633 C CA . VAL A 1 83 ? -10.25 -15.266 -2 1 98.62 83 VAL A CA 1
ATOM 634 C C . VAL A 1 83 ? -9.016 -16.156 -1.813 1 98.62 83 VAL A C 1
ATOM 636 O O . VAL A 1 83 ? -7.945 -15.672 -1.449 1 98.62 83 VAL A O 1
ATOM 639 N N . MET A 1 84 ? -9.156 -17.391 -2.158 1 98 84 MET A N 1
ATOM 640 C CA . MET A 1 84 ? -8.07 -18.359 -1.987 1 98 84 MET A CA 1
ATOM 641 C C . MET A 1 84 ? -6.863 -17.969 -2.836 1 98 84 MET A C 1
ATOM 643 O O . MET A 1 84 ? -5.73 -17.969 -2.352 1 98 84 MET A O 1
ATOM 647 N N . PHE A 1 85 ? -7.156 -17.656 -4.066 1 98.06 85 PHE A N 1
ATOM 648 C CA . PHE A 1 85 ? -6.059 -17.281 -4.953 1 98.06 85 PHE A CA 1
ATOM 649 C C . PHE A 1 85 ? -5.414 -15.984 -4.492 1 98.06 85 PHE A C 1
ATOM 651 O O . PHE A 1 85 ? -4.184 -15.875 -4.473 1 98.06 85 PHE A O 1
ATOM 658 N N . THR A 1 86 ? -6.191 -14.984 -4.129 1 98.06 86 THR A N 1
ATOM 659 C CA . THR A 1 86 ? -5.695 -13.688 -3.676 1 98.06 86 THR A CA 1
ATOM 660 C C . THR A 1 86 ? -4.809 -13.852 -2.445 1 98.06 86 THR A C 1
ATOM 662 O O . THR A 1 86 ? -3.699 -13.312 -2.398 1 98.06 86 THR A O 1
ATOM 665 N N . GLU A 1 87 ? -5.219 -14.656 -1.51 1 97.75 87 GLU A N 1
ATOM 666 C CA . GLU A 1 87 ? -4.441 -14.914 -0.302 1 97.75 87 GLU A CA 1
ATOM 667 C C . GLU A 1 87 ? -3.146 -15.656 -0.629 1 97.75 87 GLU A C 1
ATOM 669 O O . GLU A 1 87 ? -2.094 -15.352 -0.067 1 97.75 87 GLU A O 1
ATOM 674 N N . ALA A 1 88 ? -3.262 -16.609 -1.498 1 96.56 88 ALA A N 1
ATOM 675 C CA . ALA A 1 88 ? -2.082 -17.375 -1.883 1 96.56 88 ALA A CA 1
ATOM 676 C C . ALA A 1 88 ? -1.038 -16.484 -2.549 1 96.56 88 ALA A C 1
ATOM 678 O O . ALA A 1 88 ? 0.162 -16.625 -2.309 1 96.56 88 ALA A O 1
ATOM 679 N N . LEU A 1 89 ? -1.494 -15.609 -3.381 1 95.5 89 LEU A N 1
ATOM 680 C CA . LEU A 1 89 ? -0.608 -14.68 -4.07 1 95.5 89 LEU A CA 1
ATOM 681 C C . LEU A 1 89 ? 0.194 -13.852 -3.072 1 95.5 89 LEU A C 1
ATOM 683 O O . LEU A 1 89 ? 1.425 -13.812 -3.141 1 95.5 89 LEU A O 1
ATOM 687 N N . PHE A 1 90 ? -0.454 -13.32 -2.105 1 96.56 90 PHE A N 1
ATOM 688 C CA . PHE A 1 90 ? 0.236 -12.43 -1.185 1 96.56 90 PHE A CA 1
ATOM 689 C C . PHE A 1 90 ? 0.997 -13.219 -0.128 1 96.56 90 PHE A C 1
ATOM 691 O O . PHE A 1 90 ? 1.987 -12.734 0.424 1 96.56 90 PHE A O 1
ATOM 698 N N . ALA A 1 91 ? 0.549 -14.445 0.121 1 96.5 91 ALA A N 1
ATOM 699 C CA . ALA A 1 91 ? 1.362 -15.32 0.963 1 96.5 91 ALA A CA 1
ATOM 700 C C . ALA A 1 91 ? 2.715 -15.602 0.314 1 96.5 91 ALA A C 1
ATOM 702 O O . ALA A 1 91 ? 3.744 -15.625 0.993 1 96.5 91 ALA A O 1
ATOM 703 N N . LEU A 1 92 ? 2.654 -15.766 -0.954 1 93.62 92 LEU A N 1
ATOM 704 C CA . LEU A 1 92 ? 3.9 -15.977 -1.684 1 93.62 92 LEU A CA 1
ATOM 705 C C . LEU A 1 92 ? 4.789 -14.734 -1.611 1 93.62 92 LEU A C 1
ATOM 707 O O . LEU A 1 92 ? 6 -14.844 -1.41 1 93.62 92 LEU A O 1
ATOM 711 N N . HIS A 1 93 ? 4.219 -13.562 -1.795 1 93.19 93 HIS A N 1
ATOM 712 C CA . HIS A 1 93 ? 4.961 -12.312 -1.648 1 93.19 93 HIS A CA 1
ATOM 713 C C . HIS A 1 93 ? 5.566 -12.195 -0.252 1 93.19 93 HIS A C 1
ATOM 715 O O . HIS A 1 93 ? 6.715 -11.773 -0.102 1 93.19 93 HIS A O 1
ATOM 721 N N . ALA A 1 94 ? 4.801 -12.602 0.759 1 95.5 94 ALA A N 1
ATOM 722 C CA . ALA A 1 94 ? 5.234 -12.484 2.148 1 95.5 94 ALA A CA 1
ATOM 723 C C . ALA A 1 94 ? 6.375 -13.445 2.451 1 95.5 94 ALA A C 1
ATOM 725 O O . ALA A 1 94 ? 7.25 -13.156 3.27 1 95.5 94 ALA A O 1
ATOM 726 N N . GLU A 1 95 ? 6.328 -14.531 1.808 1 93.75 95 GLU A N 1
ATOM 727 C CA . GLU A 1 95 ? 7.324 -15.57 2.053 1 93.75 95 GLU A CA 1
ATOM 728 C C . GLU A 1 95 ? 8.594 -15.32 1.238 1 93.75 95 GLU A C 1
ATOM 730 O O . GLU A 1 95 ? 9.648 -15.891 1.529 1 93.75 95 GLU A O 1
ATOM 735 N N . ASP A 1 96 ? 8.477 -14.562 0.268 1 93.12 96 ASP A N 1
ATOM 736 C CA . ASP A 1 96 ? 9.578 -14.328 -0.663 1 93.12 96 ASP A CA 1
ATOM 737 C C . ASP A 1 96 ? 9.875 -12.836 -0.806 1 93.12 96 ASP A C 1
ATOM 739 O O . ASP A 1 96 ? 9.32 -12.172 -1.682 1 93.12 96 ASP A O 1
ATOM 743 N N . ARG A 1 97 ? 10.883 -12.414 -0.083 1 92.19 97 ARG A N 1
ATOM 744 C CA . ARG A 1 97 ? 11.234 -11 -0.068 1 92.19 97 ARG A CA 1
ATOM 745 C C . ARG A 1 97 ? 11.727 -10.547 -1.437 1 92.19 97 ARG A C 1
ATOM 747 O O . ARG A 1 97 ? 11.453 -9.422 -1.856 1 92.19 97 ARG A O 1
ATOM 754 N N . GLY A 1 98 ? 12.484 -11.422 -2.029 1 89.38 98 GLY A N 1
ATOM 755 C CA . GLY A 1 98 ? 12.969 -11.086 -3.359 1 89.38 98 GLY A CA 1
ATOM 756 C C . GLY A 1 98 ? 11.859 -10.852 -4.363 1 89.38 98 GLY A C 1
ATOM 757 O O . GLY A 1 98 ? 11.898 -9.891 -5.133 1 89.38 98 GLY A O 1
ATOM 758 N N . LEU A 1 99 ? 10.891 -11.695 -4.309 1 88.25 99 LEU A N 1
ATOM 759 C CA . LEU A 1 99 ? 9.734 -11.547 -5.184 1 88.25 99 LEU A CA 1
ATOM 760 C C . LEU A 1 99 ? 8.969 -10.266 -4.867 1 88.25 99 LEU A C 1
ATOM 762 O O . LEU A 1 99 ? 8.602 -9.516 -5.777 1 88.25 99 LEU A O 1
ATOM 766 N N . ASN A 1 100 ? 8.75 -10.023 -3.619 1 92 100 ASN A N 1
ATOM 767 C CA . ASN A 1 100 ? 8.055 -8.812 -3.207 1 92 100 ASN A CA 1
ATOM 768 C C . ASN A 1 100 ? 8.812 -7.559 -3.627 1 92 100 ASN A C 1
ATOM 770 O O . ASN A 1 100 ? 8.219 -6.598 -4.117 1 92 100 ASN A O 1
ATOM 774 N N . ASP A 1 101 ? 10.117 -7.602 -3.529 1 88 101 ASP A N 1
ATOM 775 C CA . ASP A 1 101 ? 10.961 -6.48 -3.934 1 88 101 ASP A CA 1
ATOM 776 C C . ASP A 1 101 ? 10.836 -6.215 -5.43 1 88 101 ASP A C 1
ATOM 778 O O . ASP A 1 101 ? 10.742 -5.059 -5.855 1 88 101 ASP A O 1
ATOM 782 N N . ALA A 1 102 ? 10.844 -7.25 -6.113 1 83 102 ALA A N 1
ATOM 783 C CA . ALA A 1 102 ? 10.82 -7.148 -7.57 1 83 102 ALA A CA 1
ATOM 784 C C . ALA A 1 102 ? 9.531 -6.496 -8.055 1 83 102 ALA A C 1
ATOM 786 O O . ALA A 1 102 ? 9.539 -5.738 -9.031 1 83 102 ALA A O 1
ATOM 787 N N . LEU A 1 103 ? 8.516 -6.723 -7.363 1 78.5 103 LEU A N 1
ATOM 788 C CA . LEU A 1 103 ? 7.215 -6.199 -7.773 1 78.5 103 LEU A CA 1
ATOM 789 C C . LEU A 1 103 ? 7 -4.793 -7.23 1 78.5 103 LEU A C 1
ATOM 791 O O . LEU A 1 103 ? 6.277 -3.994 -7.832 1 78.5 103 LEU A O 1
ATOM 795 N N . ALA A 1 104 ? 7.531 -4.531 -6.109 1 71.5 104 ALA A N 1
ATOM 796 C CA . ALA A 1 104 ? 7.383 -3.23 -5.461 1 71.5 104 ALA A CA 1
ATOM 797 C C . ALA A 1 104 ? 8.359 -2.213 -6.043 1 71.5 104 ALA A C 1
ATOM 799 O O . ALA A 1 104 ? 8.055 -1.019 -6.109 1 71.5 104 ALA A O 1
ATOM 800 N N . GLN A 1 105 ? 9.523 -2.742 -6.191 1 61.75 105 GLN A N 1
ATOM 801 C CA . GLN A 1 105 ? 10.602 -1.818 -6.52 1 61.75 105 GLN A CA 1
ATOM 802 C C . GLN A 1 105 ? 10.594 -1.468 -8.008 1 61.75 105 GLN A C 1
ATOM 804 O O . GLN A 1 105 ? 10.047 -2.209 -8.82 1 61.75 105 GLN A O 1
ATOM 809 N N . ARG A 1 106 ? 10.898 -0.25 -8.102 1 55.91 106 ARG A N 1
ATOM 810 C CA . ARG A 1 106 ? 11.023 0.388 -9.406 1 55.91 106 ARG A CA 1
ATOM 811 C C . ARG A 1 106 ? 12.117 -0.274 -10.234 1 55.91 106 ARG A C 1
ATOM 813 O O . ARG A 1 106 ? 13.031 0.4 -10.719 1 55.91 106 ARG A O 1
ATOM 820 N N . VAL A 1 107 ? 12.414 -1.435 -10.078 1 56.91 107 VAL A N 1
ATOM 821 C CA . VAL A 1 107 ? 13.328 -1.976 -11.078 1 56.91 107 VAL A CA 1
ATOM 822 C C . VAL A 1 107 ? 12.547 -2.455 -12.289 1 56.91 107 VAL A C 1
ATOM 824 O O . VAL A 1 107 ? 11.461 -3.031 -12.148 1 56.91 107 VAL A O 1
ATOM 827 N N . PRO A 1 108 ? 13.047 -1.929 -13.375 1 62.91 108 PRO A N 1
ATOM 828 C CA . PRO A 1 108 ? 12.422 -2.494 -14.57 1 62.91 108 PRO A CA 1
ATOM 829 C C . PRO A 1 108 ? 12.25 -4.008 -14.492 1 62.91 108 PRO A C 1
ATOM 831 O O . PRO A 1 108 ? 13.18 -4.719 -14.094 1 62.91 108 PRO A O 1
ATOM 834 N N . LEU A 1 109 ? 11.062 -4.316 -14.641 1 69.88 109 LEU A N 1
ATOM 835 C CA . LEU A 1 109 ? 10.781 -5.75 -14.641 1 69.88 109 LEU A CA 1
ATOM 836 C C . LEU A 1 109 ? 11.453 -6.434 -15.828 1 69.88 109 LEU A C 1
ATOM 838 O O . LEU A 1 109 ? 11.461 -5.898 -16.938 1 69.88 109 LEU A O 1
ATOM 842 N N . SER A 1 110 ? 12.148 -7.43 -15.516 1 75.81 110 SER A N 1
ATOM 843 C CA . SER A 1 110 ? 12.68 -8.25 -16.594 1 75.81 110 SER A CA 1
ATOM 844 C C . SER A 1 110 ? 11.555 -8.797 -17.484 1 75.81 110 SER A C 1
ATOM 846 O O . SER A 1 110 ? 10.406 -8.875 -17.047 1 75.81 110 SER A O 1
ATOM 848 N N . PRO A 1 111 ? 11.898 -9.141 -18.672 1 74.94 111 PRO A N 1
ATOM 849 C CA . PRO A 1 111 ? 10.883 -9.734 -19.547 1 74.94 111 PRO A CA 1
ATOM 850 C C . PRO A 1 111 ? 10.219 -10.961 -18.922 1 74.94 111 PRO A C 1
ATOM 852 O O . PRO A 1 111 ? 9.016 -11.18 -19.094 1 74.94 111 PRO A O 1
ATOM 855 N N . GLY A 1 112 ? 11.031 -11.688 -18.219 1 75.5 112 GLY A N 1
ATOM 856 C CA . GLY A 1 112 ? 10.484 -12.859 -17.547 1 75.5 112 GLY A CA 1
ATOM 857 C C . GLY A 1 112 ? 9.492 -12.508 -16.469 1 75.5 112 GLY A C 1
ATOM 858 O O . GLY A 1 112 ? 8.453 -13.164 -16.328 1 75.5 112 GLY A O 1
ATOM 859 N N . LEU A 1 113 ? 9.758 -11.492 -15.797 1 77.25 113 LEU A N 1
ATOM 860 C CA . LEU A 1 113 ? 8.852 -11.047 -14.742 1 77.25 113 LEU A CA 1
ATOM 861 C C . LEU A 1 113 ? 7.582 -10.445 -15.336 1 77.25 113 LEU A C 1
ATOM 863 O O . LEU A 1 113 ? 6.488 -10.648 -14.812 1 77.25 113 LEU A O 1
ATOM 867 N N . ILE A 1 114 ? 7.754 -9.789 -16.422 1 78.38 114 ILE A N 1
ATOM 868 C CA . ILE A 1 114 ? 6.605 -9.203 -17.109 1 78.38 114 ILE A CA 1
ATOM 869 C C . ILE A 1 114 ? 5.672 -10.312 -17.578 1 78.38 114 ILE A C 1
ATOM 871 O O . ILE A 1 114 ? 4.453 -10.219 -17.406 1 78.38 114 ILE A O 1
ATOM 875 N N . GLU A 1 115 ? 6.25 -11.258 -18.125 1 79.75 115 GLU A N 1
ATOM 876 C CA . GLU A 1 115 ? 5.453 -12.398 -18.578 1 79.75 115 GLU A CA 1
ATOM 877 C C . GLU A 1 115 ? 4.746 -13.07 -17.406 1 79.75 115 GLU A C 1
ATOM 879 O O . GLU A 1 115 ? 3.592 -13.492 -17.531 1 79.75 115 GLU A O 1
ATOM 884 N N . ALA A 1 116 ? 5.43 -13.172 -16.312 1 78.31 116 ALA A N 1
ATOM 885 C CA . ALA A 1 116 ? 4.84 -13.742 -15.102 1 78.31 116 ALA A CA 1
ATOM 886 C C . ALA A 1 116 ? 3.656 -12.906 -14.625 1 78.31 116 ALA A C 1
ATOM 888 O O . ALA A 1 116 ? 2.627 -13.453 -14.219 1 78.31 116 ALA A O 1
ATOM 889 N N . CYS A 1 117 ? 3.762 -11.664 -14.703 1 81.06 117 CYS A N 1
ATOM 890 C CA . CYS A 1 117 ? 2.672 -10.766 -14.336 1 81.06 117 CYS A CA 1
ATOM 891 C C . CYS A 1 117 ? 1.471 -10.961 -15.25 1 81.06 117 CYS A C 1
ATOM 893 O O . CYS A 1 117 ? 0.333 -11.023 -14.781 1 81.06 117 CYS A O 1
ATOM 895 N N . HIS A 1 118 ? 1.79 -11.117 -16.516 1 83.56 118 HIS A N 1
ATOM 896 C CA . HIS A 1 118 ? 0.709 -11.32 -17.469 1 83.56 118 HIS A CA 1
ATOM 897 C C . HIS A 1 118 ? -0.024 -12.633 -17.203 1 83.56 118 HIS A C 1
ATOM 899 O O . HIS A 1 118 ? -1.253 -12.688 -17.281 1 83.56 118 HIS A O 1
ATOM 905 N N . ARG A 1 119 ? 0.734 -13.586 -16.938 1 86.44 119 ARG A N 1
ATOM 906 C CA . ARG A 1 119 ? 0.134 -14.875 -16.609 1 86.44 119 ARG A CA 1
ATOM 907 C C . ARG A 1 119 ? -0.737 -14.781 -15.367 1 86.44 119 ARG A C 1
ATOM 909 O O . ARG A 1 119 ? -1.846 -15.32 -15.336 1 86.44 119 ARG A O 1
ATOM 916 N N . CYS A 1 120 ? -0.259 -14.141 -14.391 1 87.75 120 CYS A N 1
ATOM 917 C CA . CYS A 1 120 ? -1.02 -13.945 -13.164 1 87.75 120 CYS A CA 1
ATOM 918 C C . CYS A 1 120 ? -2.32 -13.195 -13.445 1 87.75 120 CYS A C 1
ATOM 920 O O . CYS A 1 120 ? -3.385 -13.602 -12.977 1 87.75 120 CYS A O 1
ATOM 922 N N . PHE A 1 121 ? -2.246 -12.219 -14.281 1 88.5 121 PHE A N 1
ATOM 923 C CA . PHE A 1 121 ? -3.422 -11.422 -14.625 1 88.5 121 PHE A CA 1
ATOM 924 C C . PHE A 1 121 ? -4.426 -12.258 -15.414 1 88.5 121 PHE A C 1
ATOM 926 O O . PHE A 1 121 ? -5.637 -12.062 -15.281 1 88.5 121 PHE A O 1
ATOM 933 N N . GLY A 1 122 ? -3.893 -13.156 -16.156 1 92.75 122 GLY A N 1
ATOM 934 C CA . GLY A 1 122 ? -4.785 -14.078 -16.844 1 92.75 122 GLY A CA 1
ATOM 935 C C . GLY A 1 122 ? -5.605 -14.922 -15.891 1 92.75 122 GLY A C 1
ATOM 936 O O . GLY A 1 122 ? -6.812 -15.102 -16.094 1 92.75 122 GLY A O 1
ATOM 937 N N . HIS A 1 123 ? -4.969 -15.461 -14.883 1 95 123 HIS A N 1
ATOM 938 C CA . HIS A 1 123 ? -5.688 -16.203 -13.859 1 95 123 HIS A CA 1
ATOM 939 C C . HIS A 1 123 ? -6.719 -15.328 -13.156 1 95 123 HIS A C 1
ATOM 941 O O . HIS A 1 123 ? -7.859 -15.742 -12.953 1 95 123 HIS A O 1
ATOM 947 N N . LEU A 1 124 ? -6.32 -14.133 -12.906 1 96.19 124 LEU A N 1
ATOM 948 C CA . LEU A 1 124 ? -7.191 -13.203 -12.18 1 96.19 124 LEU A CA 1
ATOM 949 C C . LEU A 1 124 ? -8.422 -12.852 -13.016 1 96.19 124 LEU A C 1
ATOM 951 O O . LEU A 1 124 ? -9.531 -12.766 -12.484 1 96.19 124 LEU A O 1
ATOM 955 N N . ASP A 1 125 ? -8.172 -12.68 -14.258 1 96.88 125 ASP A N 1
ATOM 956 C CA . ASP A 1 125 ? -9.297 -12.383 -15.141 1 96.88 125 ASP A CA 1
ATOM 957 C C . ASP A 1 125 ? -10.391 -13.438 -15.016 1 96.88 125 ASP A C 1
ATOM 959 O O . ASP A 1 125 ? -11.57 -13.109 -14.875 1 96.88 125 ASP A O 1
ATOM 963 N N . ARG A 1 126 ? -10.008 -14.617 -15.047 1 97.81 126 ARG A N 1
ATOM 964 C CA . ARG A 1 126 ? -10.961 -15.719 -14.984 1 97.81 126 ARG A CA 1
ATOM 965 C C . ARG A 1 126 ? -11.609 -15.805 -13.609 1 97.81 126 ARG A C 1
ATOM 967 O O . ARG A 1 126 ? -12.82 -16.016 -13.5 1 97.81 126 ARG A O 1
ATOM 974 N N . LEU A 1 127 ? -10.859 -15.664 -12.594 1 98.38 127 LEU A N 1
ATOM 975 C CA . LEU A 1 127 ? -11.375 -15.758 -11.234 1 98.38 127 LEU A CA 1
ATOM 976 C C . LEU A 1 127 ? -12.336 -14.617 -10.938 1 98.38 127 LEU A C 1
ATOM 978 O O . LEU A 1 127 ? -13.383 -14.828 -10.305 1 98.38 127 LEU A O 1
ATOM 982 N N . ILE A 1 128 ? -12.016 -13.414 -11.422 1 98.12 128 ILE A N 1
ATOM 983 C CA . ILE A 1 128 ? -12.852 -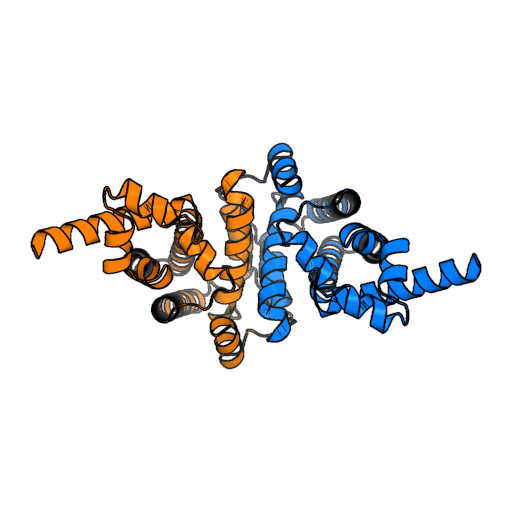12.234 -11.211 1 98.12 128 ILE A CA 1
ATOM 984 C C . ILE A 1 128 ? -14.156 -12.398 -11.984 1 98.12 128 ILE A C 1
ATOM 986 O O . ILE A 1 128 ? -15.242 -12.156 -11.445 1 98.12 128 ILE A O 1
ATOM 990 N N . ALA A 1 129 ? -14.039 -12.836 -13.188 1 97.88 129 ALA A N 1
ATOM 991 C CA . ALA A 1 129 ? -15.234 -13.055 -14 1 97.88 129 ALA A CA 1
ATOM 992 C C . ALA A 1 129 ? -16.188 -14.047 -13.328 1 97.88 129 ALA A C 1
ATOM 994 O O . ALA A 1 129 ? -17.375 -13.789 -13.219 1 97.88 129 ALA A O 1
ATOM 995 N N . ARG A 1 130 ? -15.648 -15.117 -12.875 1 98.25 130 ARG A N 1
ATOM 996 C CA . ARG A 1 130 ? -16.438 -16.156 -12.219 1 98.25 130 ARG A CA 1
ATOM 997 C C . ARG A 1 130 ? -17.109 -15.617 -10.961 1 98.25 130 ARG A C 1
ATOM 999 O O . ARG A 1 130 ? -18.297 -15.852 -10.734 1 98.25 130 ARG A O 1
ATOM 1006 N N . ALA A 1 131 ? -16.375 -14.891 -10.156 1 98.5 131 ALA A N 1
ATOM 1007 C CA . ALA A 1 131 ? -16.891 -14.344 -8.906 1 98.5 131 ALA A CA 1
ATOM 1008 C C . ALA A 1 131 ? -17.953 -13.289 -9.18 1 98.5 131 ALA A C 1
ATOM 1010 O O . ALA A 1 131 ? -18.984 -13.227 -8.484 1 98.5 131 ALA A O 1
ATOM 1011 N N . ARG A 1 132 ? -17.766 -12.461 -10.172 1 98.12 132 ARG A N 1
ATOM 1012 C CA . ARG A 1 132 ? -18.75 -11.453 -10.555 1 98.12 132 ARG A CA 1
ATOM 1013 C C . ARG A 1 132 ? -20.016 -12.094 -11.086 1 98.12 132 ARG A C 1
ATOM 1015 O O . ARG A 1 132 ? -21.125 -11.703 -10.703 1 98.12 132 ARG A O 1
ATOM 1022 N N . ASP A 1 133 ? -19.844 -13.078 -11.938 1 97.88 133 ASP A N 1
ATOM 1023 C CA . ASP A 1 133 ? -20.984 -13.766 -12.531 1 97.88 133 ASP A CA 1
ATOM 1024 C C . ASP A 1 133 ? -21.844 -14.438 -11.461 1 97.88 133 ASP A C 1
ATOM 1026 O O . ASP A 1 133 ? -23.062 -14.539 -11.609 1 97.88 133 ASP A O 1
ATOM 1030 N N . SER A 1 134 ? -21.234 -14.906 -10.398 1 98.19 134 SER A N 1
ATOM 1031 C CA . SER A 1 134 ? -21.953 -15.562 -9.312 1 98.19 134 SER A CA 1
ATOM 1032 C C . SER A 1 134 ? -22.703 -14.547 -8.453 1 98.19 134 SER A C 1
ATOM 1034 O O . SER A 1 134 ? -23.516 -14.922 -7.605 1 98.19 134 SER A O 1
ATOM 1036 N N . GLY A 1 135 ? -22.359 -13.258 -8.57 1 98.38 135 GLY A N 1
ATOM 1037 C CA . GLY A 1 135 ? -23.016 -12.203 -7.812 1 98.38 135 GLY A CA 1
ATOM 1038 C C . GLY A 1 135 ? -22.375 -11.953 -6.457 1 98.38 135 GLY A C 1
ATOM 1039 O O . GLY A 1 135 ? -22.875 -11.172 -5.656 1 98.38 135 GLY A O 1
ATOM 1040 N N . GLN A 1 136 ? -21.219 -12.57 -6.23 1 98.5 136 GLN A N 1
ATOM 1041 C CA . GLN A 1 136 ? -20.594 -12.469 -4.91 1 98.5 136 GLN A CA 1
ATOM 1042 C C . GLN A 1 136 ? -19.547 -11.359 -4.871 1 98.5 136 GLN A C 1
ATOM 1044 O O . GLN A 1 136 ? -19.266 -10.797 -3.811 1 98.5 136 GLN A O 1
ATOM 1049 N N . LEU A 1 137 ? -19 -11.078 -6.008 1 98.56 137 LEU A N 1
ATOM 1050 C CA . LEU A 1 137 ? -18.047 -9.984 -6.148 1 98.56 137 LEU A CA 1
ATOM 1051 C C . LEU A 1 137 ? -18.734 -8.75 -6.73 1 98.56 137 LEU A C 1
ATOM 1053 O O . LEU A 1 137 ? -19.531 -8.859 -7.66 1 98.56 137 LEU A O 1
ATOM 1057 N N . ARG A 1 138 ? -18.453 -7.605 -6.129 1 98.56 138 ARG A N 1
ATOM 1058 C CA . ARG A 1 138 ? -19.031 -6.367 -6.641 1 98.56 138 ARG A CA 1
ATOM 1059 C C . ARG A 1 138 ? -18.828 -6.246 -8.148 1 98.56 138 ARG A C 1
ATOM 1061 O O . ARG A 1 138 ? -17.781 -6.656 -8.672 1 98.56 138 ARG A O 1
ATOM 1068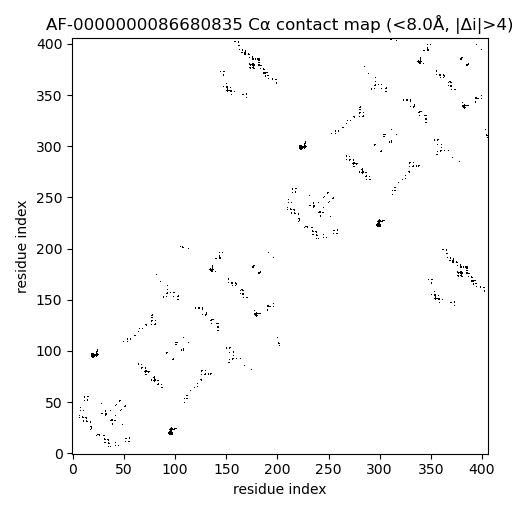 N N . ALA A 1 139 ? -19.688 -5.613 -8.859 1 97.44 139 ALA A N 1
ATOM 1069 C CA . ALA A 1 139 ? -19.75 -5.609 -10.32 1 97.44 139 ALA A CA 1
ATOM 1070 C C . ALA A 1 139 ? -18.719 -4.648 -10.906 1 97.44 139 ALA A C 1
ATOM 1072 O O . ALA A 1 139 ? -18.312 -4.801 -12.062 1 97.44 139 ALA A O 1
ATOM 1073 N N . ASP A 1 140 ? -18.281 -3.676 -10.141 1 97.25 140 ASP A N 1
ATOM 1074 C CA . ASP A 1 140 ? -17.422 -2.627 -10.688 1 97.25 140 ASP A CA 1
ATOM 1075 C C . ASP A 1 140 ? -15.953 -2.93 -10.422 1 97.25 140 ASP A C 1
ATOM 1077 O O . ASP A 1 140 ? -15.078 -2.115 -10.734 1 97.25 140 ASP A O 1
ATOM 1081 N N . PHE A 1 141 ? -15.641 -4.082 -9.82 1 97.88 141 PHE A N 1
ATOM 1082 C CA . PHE A 1 141 ? -14.242 -4.457 -9.602 1 97.88 141 PHE A CA 1
ATOM 1083 C C . PHE A 1 141 ? -13.625 -5 -10.883 1 97.88 141 PHE A C 1
ATOM 1085 O O . PHE A 1 141 ? -14.148 -5.945 -11.477 1 97.88 141 PHE A O 1
ATOM 1092 N N . GLU A 1 142 ? -12.555 -4.406 -11.305 1 96.38 142 GLU A N 1
ATOM 1093 C CA . GLU A 1 142 ? -11.875 -4.789 -12.531 1 96.38 142 GLU A CA 1
ATOM 1094 C C . GLU A 1 142 ? -10.516 -5.426 -12.242 1 96.38 142 GLU A C 1
ATOM 1096 O O . GLU A 1 142 ? -9.93 -5.195 -11.18 1 96.38 142 GLU A O 1
ATOM 1101 N N . THR A 1 143 ? -10.062 -6.199 -13.211 1 94.38 143 THR A N 1
ATOM 1102 C CA . THR A 1 143 ? -8.758 -6.836 -13.07 1 94.38 143 THR A CA 1
ATOM 1103 C C . THR A 1 143 ? -7.668 -5.789 -12.828 1 94.38 143 THR A C 1
ATOM 1105 O O . THR A 1 143 ? -6.742 -6.016 -12.047 1 94.38 143 THR A O 1
ATOM 1108 N N . ALA A 1 144 ? -7.816 -4.656 -13.43 1 92.94 144 ALA A N 1
ATOM 1109 C CA . ALA A 1 144 ? -6.852 -3.57 -13.266 1 92.94 144 ALA A CA 1
ATOM 1110 C C . ALA A 1 144 ? -6.785 -3.105 -11.82 1 92.94 144 ALA A C 1
ATOM 1112 O O . ALA A 1 144 ? -5.754 -2.598 -11.367 1 92.94 144 ALA A O 1
ATOM 1113 N N . ASP A 1 145 ? -7.836 -3.258 -11.07 1 95.94 145 ASP A N 1
ATOM 1114 C CA . ASP A 1 145 ? -7.855 -2.883 -9.664 1 95.94 145 ASP A CA 1
ATOM 1115 C C . ASP A 1 145 ? -6.898 -3.754 -8.852 1 95.94 145 ASP A C 1
ATOM 1117 O O . ASP A 1 145 ? -6.41 -3.334 -7.801 1 95.94 145 ASP A O 1
ATOM 1121 N N . PHE A 1 146 ? -6.652 -4.91 -9.383 1 93.12 146 PHE A N 1
ATOM 1122 C CA . PHE A 1 146 ? -5.766 -5.828 -8.68 1 93.12 146 PHE A CA 1
ATOM 1123 C C . PHE A 1 146 ? -4.328 -5.312 -8.695 1 93.12 146 PHE A C 1
ATOM 1125 O O . PHE A 1 146 ? -3.557 -5.59 -7.773 1 93.12 146 PHE A O 1
ATOM 1132 N N . ALA A 1 147 ? -3.949 -4.539 -9.711 1 89.81 147 ALA A N 1
ATOM 1133 C CA . ALA A 1 147 ? -2.619 -3.936 -9.758 1 89.81 147 ALA A CA 1
ATOM 1134 C C . ALA A 1 147 ? -2.383 -3.039 -8.547 1 89.81 147 ALA A C 1
ATOM 1136 O O . ALA A 1 147 ? -1.337 -3.123 -7.898 1 89.81 147 ALA A O 1
ATOM 1137 N N . THR A 1 148 ? -3.377 -2.188 -8.188 1 93.75 148 THR A N 1
ATOM 1138 C CA . THR A 1 148 ? -3.242 -1.301 -7.039 1 93.75 148 THR A CA 1
ATOM 1139 C C . THR A 1 148 ? -3.211 -2.102 -5.742 1 93.75 148 THR A C 1
ATOM 1141 O O . THR A 1 148 ? -2.512 -1.731 -4.797 1 93.75 148 THR A O 1
ATOM 1144 N N . LEU A 1 149 ? -3.938 -3.211 -5.738 1 95.75 149 LEU A N 1
ATOM 1145 C CA . LEU A 1 149 ? -3.922 -4.082 -4.57 1 95.75 149 LEU A CA 1
ATOM 1146 C C . LEU A 1 149 ? -2.547 -4.711 -4.375 1 95.75 149 LEU A C 1
ATOM 1148 O O . LEU A 1 149 ? -2.07 -4.84 -3.246 1 95.75 149 LEU A O 1
ATOM 1152 N N . VAL A 1 150 ? -1.896 -5.055 -5.449 1 93.5 150 VAL A N 1
ATOM 1153 C CA . VAL A 1 150 ? -0.562 -5.637 -5.387 1 93.5 150 VAL A CA 1
ATOM 1154 C C . VAL A 1 150 ? 0.42 -4.625 -4.801 1 93.5 150 VAL A C 1
ATOM 1156 O O . VAL A 1 150 ? 1.209 -4.957 -3.914 1 93.5 150 VAL A O 1
ATOM 1159 N N . TRP A 1 151 ? 0.338 -3.418 -5.266 1 93.06 151 TRP A N 1
ATOM 1160 C CA . TRP A 1 151 ? 1.202 -2.379 -4.715 1 93.06 151 TRP A CA 1
ATOM 1161 C C . TRP A 1 151 ? 0.929 -2.176 -3.229 1 93.06 151 TRP A C 1
ATOM 1163 O O . TRP A 1 151 ? 1.86 -2.133 -2.42 1 93.06 151 TRP A O 1
ATOM 1173 N N . ALA A 1 152 ? -0.325 -2.064 -2.902 1 95.69 152 ALA A N 1
ATOM 1174 C CA . ALA A 1 152 ? -0.733 -1.818 -1.522 1 95.69 152 ALA A CA 1
ATOM 1175 C C . ALA A 1 152 ? -0.214 -2.914 -0.594 1 95.69 152 ALA A C 1
ATOM 1177 O O . ALA A 1 152 ? 0.501 -2.631 0.369 1 95.69 152 ALA A O 1
ATOM 1178 N N . MET A 1 153 ? -0.483 -4.125 -0.938 1 96.5 153 MET A N 1
ATOM 1179 C CA . MET A 1 153 ? -0.116 -5.242 -0.076 1 96.5 153 MET A CA 1
ATOM 1180 C C . MET A 1 153 ? 1.396 -5.449 -0.067 1 96.5 153 MET A C 1
ATOM 1182 O O . MET A 1 153 ? 1.97 -5.816 0.96 1 96.5 153 MET A O 1
ATOM 1186 N N . GLY A 1 154 ? 1.957 -5.25 -1.234 1 94.69 154 GLY A N 1
ATOM 1187 C CA . GLY A 1 154 ? 3.406 -5.355 -1.282 1 94.69 154 GLY A CA 1
ATOM 1188 C C . GLY A 1 154 ? 4.105 -4.449 -0.285 1 94.69 154 GLY A C 1
ATOM 1189 O O . GLY A 1 154 ? 5.051 -4.867 0.385 1 94.69 154 GLY A O 1
ATOM 1190 N N . GLN A 1 155 ? 3.646 -3.283 -0.179 1 93.81 155 GLN A N 1
ATOM 1191 C CA . GLN A 1 155 ? 4.242 -2.326 0.749 1 93.81 155 GLN A CA 1
ATOM 1192 C C . GLN A 1 155 ? 3.959 -2.713 2.197 1 93.81 155 GLN A C 1
ATOM 1194 O O . GLN A 1 155 ? 4.836 -2.611 3.055 1 93.81 155 GLN A O 1
ATOM 1199 N N . VAL A 1 156 ? 2.773 -3.111 2.506 1 94.94 156 VAL A N 1
ATOM 1200 C CA . VAL A 1 156 ? 2.432 -3.539 3.857 1 94.94 156 VAL A CA 1
ATOM 1201 C C . VAL A 1 156 ? 3.334 -4.699 4.277 1 94.94 156 VAL A C 1
ATOM 1203 O O . VAL A 1 156 ? 3.883 -4.699 5.379 1 94.94 156 VAL A O 1
ATOM 1206 N N . ILE A 1 157 ? 3.486 -5.633 3.379 1 95.31 157 ILE A N 1
ATOM 1207 C CA . ILE A 1 157 ? 4.324 -6.797 3.637 1 95.31 157 ILE A CA 1
ATOM 1208 C C . ILE A 1 157 ? 5.762 -6.355 3.891 1 95.31 157 ILE A C 1
ATOM 1210 O O . ILE A 1 157 ? 6.379 -6.762 4.879 1 95.31 157 ILE A O 1
ATOM 1214 N N . ARG A 1 158 ? 6.234 -5.535 3.051 1 91.94 158 ARG A N 1
ATOM 1215 C CA . ARG A 1 158 ? 7.609 -5.062 3.156 1 91.94 158 ARG A CA 1
ATOM 1216 C C . ARG A 1 158 ? 7.855 -4.383 4.5 1 91.94 158 ARG A C 1
ATOM 1218 O O . ARG A 1 158 ? 8.859 -4.645 5.16 1 91.94 158 ARG A O 1
ATOM 1225 N N . GLU A 1 159 ? 6.941 -3.6 4.914 1 89.62 159 GLU A N 1
ATOM 1226 C CA . GLU A 1 159 ? 7.148 -2.766 6.094 1 89.62 159 GLU A CA 1
ATOM 1227 C C . GLU A 1 159 ? 6.957 -3.568 7.375 1 89.62 159 GLU A C 1
ATOM 1229 O O . GLU A 1 159 ? 7.555 -3.25 8.406 1 89.62 159 GLU A O 1
ATOM 1234 N N . SER A 1 160 ? 6.215 -4.609 7.293 1 93.31 160 SER A N 1
ATOM 1235 C CA . SER A 1 160 ? 5.797 -5.227 8.547 1 93.31 160 SER A CA 1
ATOM 1236 C C . SER A 1 160 ? 6.457 -6.59 8.734 1 93.31 160 SER A C 1
ATOM 1238 O O . SER A 1 160 ? 6.398 -7.164 9.828 1 93.31 160 SER A O 1
ATOM 1240 N N . VAL A 1 161 ? 7.078 -7.082 7.836 1 92.69 161 VAL A N 1
ATOM 1241 C CA . VAL A 1 161 ? 7.473 -8.484 7.766 1 92.69 161 VAL A CA 1
ATOM 1242 C C . VAL A 1 161 ? 8.336 -8.836 8.969 1 92.69 161 VAL A C 1
ATOM 1244 O O . VAL A 1 161 ? 8.242 -9.945 9.508 1 92.69 161 VAL A O 1
ATOM 1247 N N . ASP A 1 162 ? 9.141 -7.984 9.508 1 92.19 162 ASP A N 1
ATOM 1248 C CA . ASP A 1 162 ? 10.078 -8.305 10.578 1 92.19 162 ASP A CA 1
ATOM 1249 C C . ASP A 1 162 ? 9.406 -8.203 11.945 1 92.19 162 ASP A C 1
ATOM 1251 O O . ASP A 1 162 ? 9.859 -8.82 12.914 1 92.19 162 ASP A O 1
ATOM 1255 N N . VAL A 1 163 ? 8.352 -7.457 12.07 1 94 163 VAL A N 1
ATOM 1256 C CA . VAL A 1 163 ? 7.73 -7.176 13.352 1 94 163 VAL A CA 1
ATOM 1257 C C . VAL A 1 163 ? 6.387 -7.898 13.445 1 94 163 VAL A C 1
ATOM 1259 O O . VAL A 1 163 ? 6.035 -8.438 14.5 1 94 163 VAL A O 1
ATOM 1262 N N . ALA A 1 164 ? 5.688 -7.922 12.359 1 96 164 ALA A N 1
ATOM 1263 C CA . ALA A 1 164 ? 4.355 -8.516 12.266 1 96 164 ALA A CA 1
ATOM 1264 C C . ALA A 1 164 ? 4.125 -9.133 10.891 1 96 164 ALA A C 1
ATOM 1266 O O . ALA A 1 164 ? 3.41 -8.57 10.055 1 96 164 ALA A O 1
ATOM 1267 N N . PRO A 1 165 ? 4.668 -10.344 10.727 1 95.25 165 PRO A N 1
ATOM 1268 C CA . PRO A 1 165 ? 4.703 -10.93 9.383 1 95.25 165 PRO A CA 1
ATOM 1269 C C . PRO A 1 165 ? 3.311 -11.219 8.828 1 95.25 165 PRO A C 1
ATOM 1271 O O . PRO A 1 165 ? 3.146 -11.375 7.613 1 95.25 165 PRO A O 1
ATOM 1274 N N . ASP A 1 166 ? 2.318 -11.25 9.695 1 95.94 166 ASP A N 1
ATOM 1275 C CA . ASP A 1 166 ? 0.989 -11.602 9.203 1 95.94 166 ASP A CA 1
ATOM 1276 C C . ASP A 1 166 ? 0.082 -10.375 9.148 1 95.94 166 ASP A C 1
ATOM 1278 O O . ASP A 1 166 ? -1.111 -10.484 8.859 1 95.94 166 ASP A O 1
ATOM 1282 N N . ALA A 1 167 ? 0.603 -9.188 9.336 1 96.5 167 ALA A N 1
ATOM 1283 C CA . ALA A 1 167 ? -0.195 -7.969 9.391 1 96.5 167 ALA A CA 1
ATOM 1284 C C . ALA A 1 167 ? -0.943 -7.75 8.078 1 96.5 167 ALA A C 1
ATOM 1286 O O . ALA A 1 167 ? -2.057 -7.219 8.07 1 96.5 167 ALA A O 1
ATOM 1287 N N . TRP A 1 168 ? -0.331 -8.195 7.02 1 97.12 168 TRP A N 1
ATOM 1288 C CA . TRP A 1 168 ? -0.935 -7.996 5.703 1 97.12 168 TRP A CA 1
ATOM 1289 C C . TRP A 1 168 ? -2.254 -8.758 5.594 1 97.12 168 TRP A C 1
ATOM 1291 O O . TRP A 1 168 ? -3.152 -8.344 4.855 1 97.12 168 TRP A O 1
ATOM 1301 N N . ARG A 1 169 ? -2.43 -9.812 6.289 1 98.19 169 ARG A N 1
ATOM 1302 C CA . ARG A 1 169 ? -3.643 -10.617 6.207 1 98.19 169 ARG A CA 1
ATOM 1303 C C . ARG A 1 169 ? -4.848 -9.859 6.754 1 98.19 169 ARG A C 1
ATOM 1305 O O . ARG A 1 169 ? -5.953 -9.977 6.223 1 98.19 169 ARG A O 1
ATOM 1312 N N . ARG A 1 170 ? -4.586 -9.164 7.816 1 98.06 170 ARG A N 1
ATOM 1313 C CA . ARG A 1 170 ? -5.633 -8.336 8.406 1 98.06 170 ARG A CA 1
ATOM 1314 C C . ARG A 1 170 ? -6.051 -7.219 7.461 1 98.06 170 ARG A C 1
ATOM 1316 O O . ARG A 1 170 ? -7.242 -7 7.238 1 98.06 170 ARG A O 1
ATOM 1323 N N . CYS A 1 171 ? -5.094 -6.527 6.891 1 97.94 171 CYS A N 1
ATOM 1324 C CA . CYS A 1 171 ? -5.355 -5.465 5.926 1 97.94 171 CYS A CA 1
ATOM 1325 C C . CYS A 1 171 ? -6.113 -5.996 4.719 1 97.94 171 CYS A C 1
ATOM 1327 O O . CYS A 1 171 ? -7.109 -5.402 4.293 1 97.94 171 CYS A O 1
ATOM 1329 N N . LEU A 1 172 ? -5.676 -7.125 4.191 1 98.5 172 LEU A N 1
ATOM 1330 C CA . LEU A 1 172 ? -6.32 -7.742 3.041 1 98.5 172 LEU A CA 1
ATOM 1331 C C . LEU A 1 172 ? -7.766 -8.117 3.363 1 98.5 172 LEU A C 1
ATOM 1333 O O . LEU A 1 172 ? -8.648 -7.977 2.518 1 98.5 172 LEU A O 1
ATOM 1337 N N . ALA A 1 173 ? -7.992 -8.586 4.559 1 98.62 173 ALA A N 1
ATOM 1338 C CA . ALA A 1 173 ? -9.344 -8.992 4.949 1 98.62 173 ALA A CA 1
ATOM 1339 C C . ALA A 1 173 ? -10.32 -7.824 4.859 1 98.62 173 ALA A C 1
ATOM 1341 O O . ALA A 1 173 ? -11.453 -7.992 4.414 1 98.62 173 ALA A O 1
ATOM 1342 N N . PHE A 1 174 ? -9.867 -6.66 5.297 1 98.5 174 PHE A N 1
ATOM 1343 C CA . PHE A 1 174 ? -10.711 -5.48 5.176 1 98.5 174 PHE A CA 1
ATOM 1344 C C . PHE A 1 174 ? -11.023 -5.188 3.713 1 98.5 174 PHE A C 1
ATOM 1346 O O . PHE A 1 174 ? -12.172 -4.902 3.361 1 98.5 174 PHE A O 1
ATOM 1353 N N . PHE A 1 175 ? -9.992 -5.277 2.848 1 98.5 175 PHE A N 1
ATOM 1354 C CA . PHE A 1 175 ? -10.164 -5.035 1.421 1 98.5 175 PHE A CA 1
ATOM 1355 C C . PHE A 1 175 ? -11.148 -6.031 0.818 1 98.5 175 PHE A C 1
ATOM 1357 O O . PHE A 1 175 ? -12.062 -5.645 0.092 1 98.5 175 PHE A O 1
ATOM 1364 N N . LEU A 1 176 ? -10.984 -7.293 1.172 1 98.69 176 LEU A N 1
ATOM 1365 C CA . LEU A 1 176 ? -11.828 -8.352 0.621 1 98.69 176 LEU A CA 1
ATOM 1366 C C . LEU A 1 176 ? -13.281 -8.148 1.035 1 98.69 176 LEU A C 1
ATOM 1368 O O . LEU A 1 176 ? -14.195 -8.375 0.237 1 98.69 176 LEU A O 1
ATOM 1372 N N . ASP A 1 177 ? -13.5 -7.719 2.262 1 98.75 177 ASP A N 1
ATOM 1373 C CA . ASP A 1 177 ? -14.859 -7.441 2.705 1 98.75 177 ASP A CA 1
ATOM 1374 C C . ASP A 1 177 ? -15.492 -6.336 1.865 1 98.75 177 ASP A C 1
ATOM 1376 O O . ASP A 1 177 ? -16.703 -6.367 1.589 1 98.75 177 ASP A O 1
ATOM 1380 N N . GLY A 1 178 ? -14.672 -5.379 1.428 1 98.69 178 GLY A N 1
ATOM 1381 C CA . GLY A 1 178 ? -15.164 -4.289 0.605 1 98.69 178 GLY A CA 1
ATOM 1382 C C . GLY A 1 178 ? -15.438 -4.695 -0.83 1 98.69 178 GLY A C 1
ATOM 1383 O O . GLY A 1 178 ? -16.094 -3.967 -1.575 1 98.69 178 GLY A O 1
ATOM 1384 N N . LEU A 1 179 ? -14.961 -5.867 -1.2 1 98.56 179 LEU A N 1
ATOM 1385 C CA . LEU A 1 179 ? -15.117 -6.34 -2.572 1 98.56 179 LEU A CA 1
ATOM 1386 C C . LEU A 1 179 ? -16.391 -7.164 -2.721 1 98.56 179 LEU A C 1
ATOM 1388 O O . LEU A 1 179 ? -16.812 -7.473 -3.84 1 98.56 179 LEU A O 1
ATOM 1392 N N . ARG A 1 180 ? -16.969 -7.512 -1.628 1 98.62 180 ARG A N 1
ATOM 1393 C CA . ARG A 1 180 ? -18.219 -8.258 -1.704 1 98.62 180 ARG A CA 1
ATOM 1394 C C . ARG A 1 180 ? -19.312 -7.43 -2.357 1 98.62 180 ARG A C 1
ATOM 1396 O O . ARG A 1 180 ? -19.406 -6.219 -2.135 1 98.62 180 ARG A O 1
ATOM 1403 N N . ALA A 1 181 ? -20.188 -8.094 -3.066 1 98.44 181 ALA A N 1
ATOM 1404 C CA . ALA A 1 181 ? -21.234 -7.418 -3.816 1 98.44 181 ALA A CA 1
ATOM 1405 C C . ALA A 1 181 ? -22.156 -6.625 -2.887 1 98.44 181 ALA A C 1
ATOM 1407 O O . ALA A 1 181 ? -22.547 -5.496 -3.203 1 98.44 181 ALA A O 1
ATOM 1408 N N . ASP A 1 182 ? -22.406 -7.133 -1.752 1 97.5 182 ASP A N 1
ATOM 1409 C CA . ASP A 1 182 ? -23.359 -6.504 -0.841 1 97.5 182 ASP A CA 1
ATOM 1410 C C . ASP A 1 182 ? -22.703 -5.363 -0.065 1 97.5 182 ASP A C 1
ATOM 1412 O O . ASP A 1 182 ? -23.391 -4.598 0.619 1 97.5 182 ASP A O 1
ATOM 1416 N N . ALA A 1 183 ? -21.422 -5.203 -0.202 1 97.25 183 ALA A N 1
ATOM 1417 C CA . ALA A 1 183 ? -20.703 -4.129 0.482 1 97.25 183 ALA A CA 1
ATOM 1418 C C . ALA A 1 183 ? -20.5 -2.93 -0.44 1 97.25 183 ALA A C 1
ATOM 1420 O O . ALA A 1 183 ? -20.047 -1.872 -0.002 1 97.25 183 ALA A O 1
ATOM 1421 N N . ALA A 1 184 ? -20.906 -3.016 -1.646 1 97.69 184 ALA A N 1
ATOM 1422 C CA . ALA A 1 184 ? -20.516 -2.066 -2.686 1 97.69 184 ALA A CA 1
ATOM 1423 C C . ALA A 1 184 ? -21.234 -0.733 -2.508 1 97.69 184 ALA A C 1
ATOM 1425 O O . ALA A 1 184 ? -22.453 -0.7 -2.305 1 97.69 184 ALA A O 1
ATOM 1426 N N . HIS A 1 185 ? -20.5 0.273 -2.508 1 97.5 185 HIS A N 1
ATOM 1427 C CA . HIS A 1 185 ? -20.953 1.651 -2.658 1 97.5 185 HIS A CA 1
ATOM 1428 C C . HIS A 1 185 ? -20.281 2.324 -3.85 1 97.5 185 HIS A C 1
ATOM 1430 O O . HIS A 1 185 ? -19.297 1.81 -4.387 1 97.5 185 HIS A O 1
ATOM 1436 N N . PRO A 1 186 ? -20.828 3.391 -4.336 1 96.25 186 PRO A N 1
ATOM 1437 C CA . PRO A 1 186 ? -20.25 4.047 -5.504 1 96.25 186 PRO A CA 1
ATOM 1438 C C . PRO A 1 186 ? -18.781 4.41 -5.297 1 96.25 186 PRO A C 1
ATOM 1440 O O . PRO A 1 186 ?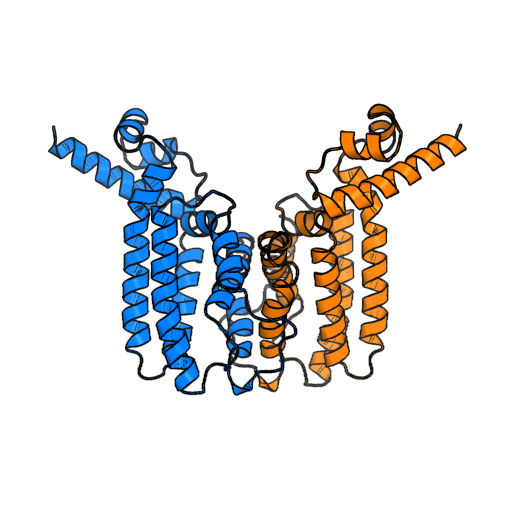 -18.391 4.871 -4.215 1 96.25 186 PRO A O 1
ATOM 1443 N N . VAL A 1 187 ? -17.953 4.125 -6.262 1 95.94 187 VAL A N 1
ATOM 1444 C CA . VAL A 1 187 ? -16.531 4.465 -6.242 1 95.94 187 VAL A CA 1
ATOM 1445 C C . VAL A 1 187 ? -16.297 5.754 -7.031 1 95.94 187 VAL A C 1
ATOM 1447 O O . VAL A 1 187 ? -16.922 5.969 -8.078 1 95.94 187 VAL A O 1
ATOM 1450 N N . PRO A 1 188 ? -15.453 6.562 -6.543 1 94.25 188 PRO A N 1
ATOM 1451 C CA . PRO A 1 188 ? -15.375 7.945 -7.023 1 94.25 188 PRO A CA 1
ATOM 1452 C C . PRO A 1 188 ? -14.672 8.062 -8.375 1 94.25 188 PRO A C 1
ATOM 1454 O O . PRO A 1 188 ? -14.828 9.07 -9.07 1 94.25 188 PRO A O 1
ATOM 1457 N N . VAL A 1 189 ? -13.82 7.102 -8.75 1 96.06 189 VAL A N 1
ATOM 1458 C CA . VAL A 1 189 ? -13.055 7.199 -9.984 1 96.06 189 VAL A CA 1
ATOM 1459 C C . VAL A 1 189 ? -13.086 5.859 -10.719 1 96.06 189 VAL A C 1
ATOM 1461 O O . VAL A 1 189 ? -13.25 4.809 -10.102 1 96.06 189 VAL A O 1
ATOM 1464 N N . PRO A 1 190 ? -13.039 5.938 -12.008 1 95.75 190 PRO A N 1
ATOM 1465 C CA . PRO A 1 190 ? -13.07 4.695 -12.781 1 95.75 190 PRO A CA 1
ATOM 1466 C C . PRO A 1 190 ? -11.797 3.863 -12.617 1 95.75 190 PRO A C 1
ATOM 1468 O O . PRO A 1 190 ? -10.828 4.328 -12.023 1 95.75 190 PRO A O 1
ATOM 1471 N N . ALA A 1 191 ? -11.891 2.621 -13.047 1 95.69 191 ALA A N 1
ATOM 1472 C CA . ALA A 1 191 ? -10.727 1.738 -13.062 1 95.69 191 ALA A CA 1
ATOM 1473 C C . ALA A 1 191 ? -9.664 2.238 -14.039 1 95.69 191 ALA A C 1
ATOM 1475 O O . ALA A 1 191 ? -9.969 3.023 -14.945 1 95.69 191 ALA A O 1
ATOM 1476 N N . LEU A 1 192 ? -8.422 1.799 -13.805 1 94.62 192 LEU A N 1
ATOM 1477 C CA . LEU A 1 192 ? -7.352 2.09 -14.758 1 94.62 192 LEU A CA 1
ATOM 1478 C C . LEU A 1 192 ? -7.711 1.575 -16.141 1 94.62 192 LEU A C 1
ATOM 1480 O O . LEU A 1 192 ? -8.234 0.468 -16.281 1 94.62 192 LEU A O 1
ATOM 1484 N N . THR A 1 193 ? -7.441 2.416 -17.094 1 94 193 THR A N 1
ATOM 1485 C CA . THR A 1 193 ? -7.578 1.953 -18.469 1 94 193 THR A CA 1
ATOM 1486 C C . THR A 1 193 ? -6.461 0.979 -18.828 1 94 193 THR A C 1
ATOM 1488 O O . THR A 1 193 ? -5.43 0.935 -18.156 1 94 193 THR A O 1
ATOM 1491 N N . PRO A 1 194 ? -6.688 0.183 -19.875 1 89.88 194 PRO A N 1
ATOM 1492 C CA . PRO A 1 194 ? -5.617 -0.711 -20.328 1 89.88 194 PRO A CA 1
ATOM 1493 C C . PRO A 1 194 ? -4.32 0.033 -20.641 1 89.88 194 PRO A C 1
ATOM 1495 O O . PRO A 1 194 ? -3.23 -0.459 -20.328 1 89.88 194 PRO A O 1
ATOM 1498 N N . ASP A 1 195 ? -4.43 1.195 -21.219 1 91.69 195 ASP A N 1
ATOM 1499 C CA . ASP A 1 195 ? -3.254 2 -21.531 1 91.69 195 ASP A CA 1
ATOM 1500 C C . ASP A 1 195 ? -2.547 2.457 -20.266 1 91.69 195 ASP A C 1
ATOM 1502 O O . ASP A 1 195 ? -1.319 2.389 -20.172 1 91.69 195 ASP A O 1
ATOM 1506 N N . GLN A 1 196 ? -3.293 2.92 -19.312 1 92.12 196 GLN A N 1
ATOM 1507 C CA . GLN A 1 196 ? -2.713 3.334 -18.047 1 92.12 196 GLN A CA 1
ATOM 1508 C C . GLN A 1 196 ? -2.004 2.17 -17.359 1 92.12 196 GLN A C 1
ATOM 1510 O O . GLN A 1 196 ? -0.888 2.324 -16.859 1 92.12 196 GLN A O 1
ATOM 1515 N N . LEU A 1 197 ? -2.65 1.03 -17.328 1 87.75 197 LEU A N 1
ATOM 1516 C CA . LEU A 1 197 ? -2.076 -0.157 -16.703 1 87.75 197 LEU A CA 1
ATOM 1517 C C . LEU A 1 197 ? -0.766 -0.548 -17.375 1 87.75 197 LEU A C 1
ATOM 1519 O O . LEU A 1 197 ? 0.215 -0.867 -16.703 1 87.75 197 LEU A O 1
ATOM 1523 N N . SER A 1 198 ? -0.793 -0.5 -18.703 1 85.25 198 SER A N 1
ATOM 1524 C CA . SER A 1 198 ? 0.408 -0.824 -19.453 1 85.25 198 SER A CA 1
ATOM 1525 C C . SER A 1 198 ? 1.554 0.122 -19.109 1 85.25 198 SER A C 1
ATOM 1527 O O . SER A 1 198 ? 2.693 -0.313 -18.938 1 85.25 198 SER A O 1
ATOM 1529 N N . ARG A 1 199 ? 1.263 1.336 -18.953 1 85.94 199 ARG A N 1
ATOM 1530 C CA . ARG A 1 199 ? 2.271 2.336 -18.625 1 85.94 199 ARG A CA 1
ATOM 1531 C C . ARG A 1 199 ? 2.805 2.129 -17.219 1 85.94 199 ARG A C 1
ATOM 1533 O O . ARG A 1 199 ? 3.994 2.324 -16.953 1 85.94 199 ARG A O 1
ATOM 1540 N N . LEU A 1 200 ? 1.928 1.748 -16.359 1 82.25 200 LEU A N 1
ATOM 1541 C CA . LEU A 1 200 ? 2.311 1.535 -14.961 1 82.25 200 LEU A CA 1
ATOM 1542 C C . LEU A 1 200 ? 3.176 0.287 -14.82 1 82.25 200 LEU A C 1
ATOM 1544 O O . LEU A 1 200 ? 4.043 0.223 -13.945 1 82.25 200 LEU A O 1
ATOM 1548 N N . LEU A 1 201 ? 2.941 -0.706 -15.648 1 74.56 201 LEU A N 1
ATOM 1549 C CA . LEU A 1 201 ? 3.688 -1.956 -15.562 1 74.56 201 LEU A CA 1
ATOM 1550 C C . LEU A 1 201 ? 5.016 -1.846 -16.312 1 74.56 201 LEU A C 1
ATOM 1552 O O . LEU A 1 201 ? 5.926 -2.643 -16.078 1 74.56 201 LEU A O 1
ATOM 1556 N N . ALA A 1 202 ? 5.047 -0.909 -17.312 1 69.38 202 ALA A N 1
ATOM 1557 C CA . ALA A 1 202 ? 6.254 -0.707 -18.109 1 69.38 202 ALA A CA 1
ATOM 1558 C C . ALA A 1 202 ? 7.273 0.146 -17.344 1 69.38 202 ALA A C 1
ATOM 1560 O O . ALA A 1 202 ? 8.445 0.193 -17.719 1 69.38 202 ALA A O 1
ATOM 1561 N N . THR A 1 203 ? 6.898 0.837 -16.25 1 57.19 203 THR A N 1
ATOM 1562 C CA . THR A 1 203 ? 7.793 1.747 -15.539 1 57.19 203 THR A CA 1
ATOM 1563 C C . THR A 1 203 ? 8.492 1.031 -14.391 1 57.19 203 THR A C 1
ATOM 1565 O O . THR A 1 203 ? 7.875 0.245 -13.672 1 57.19 203 THR A O 1
ATOM 1568 N N . MET B 1 1 ? 19.703 43.594 8.219 1 66.38 1 MET B N 1
ATOM 1569 C CA . MET B 1 1 ? 20.5 42.375 8.352 1 66.38 1 MET B CA 1
ATOM 1570 C C . MET B 1 1 ? 19.625 41.219 8.797 1 66.38 1 MET B C 1
ATOM 1572 O O . MET B 1 1 ? 19.484 40.219 8.078 1 66.38 1 MET B O 1
ATOM 1576 N N . ARG B 1 2 ? 19.031 41.531 9.906 1 79 2 ARG B N 1
ATOM 1577 C CA . ARG B 1 2 ? 18.156 40.5 10.477 1 79 2 ARG B CA 1
ATOM 1578 C C . ARG B 1 2 ? 16.891 40.344 9.641 1 79 2 ARG B C 1
ATOM 1580 O O . ARG B 1 2 ? 16.438 39.219 9.406 1 79 2 ARG B O 1
ATOM 1587 N N . ALA B 1 3 ? 16.453 41.375 9.062 1 87.31 3 ALA B N 1
ATOM 1588 C CA . ALA B 1 3 ? 15.25 41.312 8.234 1 87.31 3 ALA B CA 1
ATOM 1589 C C . ALA B 1 3 ? 15.508 40.562 6.934 1 87.31 3 ALA B C 1
ATOM 1591 O O . ALA B 1 3 ? 14.648 39.812 6.465 1 87.31 3 ALA B O 1
ATOM 1592 N N . ASP B 1 4 ? 16.594 40.812 6.453 1 85.69 4 ASP B N 1
ATOM 1593 C CA . ASP B 1 4 ? 16.984 40.125 5.23 1 85.69 4 ASP B CA 1
ATOM 1594 C C . ASP B 1 4 ? 17.094 38.625 5.461 1 85.69 4 ASP B C 1
ATOM 1596 O O . ASP B 1 4 ? 16.656 37.812 4.625 1 85.69 4 ASP B O 1
ATOM 1600 N N . ALA B 1 5 ? 17.641 38.344 6.574 1 87.19 5 ALA B N 1
ATOM 1601 C CA . ALA B 1 5 ? 17.766 36.906 6.934 1 87.19 5 ALA B CA 1
ATOM 1602 C C . ALA B 1 5 ? 16.391 36.25 7.066 1 87.19 5 ALA B C 1
ATOM 1604 O O . ALA B 1 5 ? 16.188 35.125 6.602 1 87.19 5 ALA B O 1
ATOM 1605 N N . ALA B 1 6 ? 15.516 36.938 7.645 1 90.38 6 ALA B N 1
ATOM 1606 C CA . ALA B 1 6 ? 14.164 36.438 7.816 1 90.38 6 ALA B CA 1
ATOM 1607 C C . ALA B 1 6 ? 13.461 36.281 6.469 1 90.38 6 ALA B C 1
ATOM 1609 O O . ALA B 1 6 ? 12.758 35.281 6.234 1 90.38 6 ALA B O 1
ATOM 1610 N N . ARG B 1 7 ? 13.641 37.188 5.648 1 92.62 7 ARG B N 1
ATOM 1611 C CA . ARG B 1 7 ? 13.055 37.125 4.316 1 92.62 7 ARG B CA 1
ATOM 1612 C C . ARG B 1 7 ? 13.617 35.969 3.516 1 92.62 7 ARG B C 1
ATOM 1614 O O . ARG B 1 7 ? 12.867 35.25 2.828 1 92.62 7 ARG B O 1
ATOM 1621 N N . ASN B 1 8 ? 14.867 35.781 3.598 1 93.75 8 ASN B N 1
ATOM 1622 C CA . ASN B 1 8 ? 15.492 34.656 2.908 1 93.75 8 ASN B CA 1
ATOM 1623 C C . ASN B 1 8 ? 14.969 33.312 3.422 1 93.75 8 ASN B C 1
ATOM 1625 O O . ASN B 1 8 ? 14.727 32.406 2.639 1 93.75 8 ASN B O 1
ATOM 1629 N N . ARG B 1 9 ? 14.82 33.219 4.703 1 95.19 9 ARG B N 1
ATOM 1630 C CA . ARG B 1 9 ? 14.289 32 5.289 1 95.19 9 ARG B CA 1
ATOM 1631 C C . ARG B 1 9 ? 12.891 31.703 4.762 1 95.19 9 ARG B C 1
ATOM 1633 O O . ARG B 1 9 ? 12.594 30.562 4.398 1 95.19 9 ARG B O 1
ATOM 1640 N N . ASP B 1 10 ? 12.094 32.719 4.715 1 95.31 10 ASP B N 1
ATOM 1641 C CA . ASP B 1 10 ? 10.727 32.531 4.234 1 95.31 10 ASP B CA 1
ATOM 1642 C C . ASP B 1 10 ? 10.711 32.094 2.77 1 95.31 10 ASP B C 1
ATOM 1644 O O . ASP B 1 10 ? 9.93 31.234 2.377 1 95.31 10 ASP B O 1
ATOM 1648 N N . ARG B 1 11 ? 11.531 32.719 2.018 1 96.31 11 ARG B N 1
ATOM 1649 C CA . ARG B 1 11 ? 11.641 32.375 0.605 1 96.31 11 ARG B CA 1
ATOM 1650 C C . ARG B 1 11 ? 12.086 30.922 0.438 1 96.31 11 ARG B C 1
ATOM 1652 O O . ARG B 1 11 ? 11.586 30.203 -0.428 1 96.31 11 ARG B O 1
ATOM 1659 N N . LEU B 1 12 ? 12.969 30.578 1.274 1 96.75 12 LEU B N 1
ATOM 1660 C CA . LEU B 1 12 ? 13.477 29.203 1.234 1 96.75 12 LEU B CA 1
ATOM 1661 C C . LEU B 1 12 ? 12.375 28.203 1.596 1 96.75 12 LEU B C 1
ATOM 1663 O O . LEU B 1 12 ? 12.219 27.188 0.931 1 96.75 12 LEU B O 1
ATOM 1667 N N . LEU B 1 13 ? 11.641 28.547 2.602 1 95.88 13 LEU B N 1
ATOM 1668 C CA . LEU B 1 13 ? 10.578 27.641 3.031 1 95.88 13 LEU B CA 1
ATOM 1669 C C . LEU B 1 13 ? 9.492 27.531 1.965 1 95.88 13 LEU B C 1
ATOM 1671 O O . LEU B 1 13 ? 8.977 26.453 1.705 1 95.88 13 LEU B O 1
ATOM 1675 N N . ALA B 1 14 ? 9.18 28.625 1.345 1 96.25 14 ALA B N 1
ATOM 1676 C CA . ALA B 1 14 ? 8.195 28.609 0.265 1 96.25 14 ALA B CA 1
ATOM 1677 C C . ALA B 1 14 ? 8.688 27.781 -0.916 1 96.25 14 ALA B C 1
ATOM 1679 O O . ALA B 1 14 ? 7.953 26.938 -1.433 1 96.25 14 ALA B O 1
ATOM 1680 N N . ALA B 1 15 ? 9.898 27.953 -1.287 1 97 15 ALA B N 1
ATOM 1681 C CA . ALA B 1 15 ? 10.5 27.203 -2.391 1 97 15 ALA B CA 1
ATOM 1682 C C . ALA B 1 15 ? 10.586 25.719 -2.059 1 97 15 ALA B C 1
ATOM 1684 O O . ALA B 1 15 ? 10.281 24.875 -2.898 1 97 15 ALA B O 1
ATOM 1685 N N . ALA B 1 16 ? 10.969 25.453 -0.856 1 95.5 16 ALA B N 1
ATOM 1686 C CA . ALA B 1 16 ? 11.094 24.062 -0.422 1 95.5 16 ALA B CA 1
ATOM 1687 C C . ALA B 1 16 ? 9.75 23.359 -0.45 1 95.5 16 ALA B C 1
ATOM 1689 O O . ALA B 1 16 ? 9.648 22.203 -0.897 1 95.5 16 ALA B O 1
ATOM 1690 N N . THR B 1 17 ? 8.789 24.047 0.049 1 93.81 17 THR B N 1
ATOM 1691 C CA . THR B 1 17 ? 7.441 23.484 0.045 1 93.81 17 THR B CA 1
ATOM 1692 C C . THR B 1 17 ? 7.027 23.078 -1.367 1 93.81 17 THR B C 1
ATOM 1694 O O . THR B 1 17 ? 6.531 21.969 -1.583 1 93.81 17 THR B O 1
ATOM 1697 N N . GLU B 1 18 ? 7.305 23.875 -2.289 1 95.31 18 GLU B N 1
ATOM 1698 C CA . GLU B 1 18 ? 6.918 23.641 -3.676 1 95.31 18 GLU B CA 1
ATOM 1699 C C . GLU B 1 18 ? 7.758 22.516 -4.293 1 95.31 18 GLU B C 1
ATOM 1701 O O . GLU B 1 18 ? 7.219 21.594 -4.902 1 95.31 18 GLU B O 1
ATOM 1706 N N . VAL B 1 19 ? 9.008 22.578 -4.09 1 95.56 19 VAL B N 1
ATOM 1707 C CA . VAL B 1 19 ? 9.922 21.656 -4.738 1 95.56 19 VAL B CA 1
ATOM 1708 C C . VAL B 1 19 ? 9.742 20.25 -4.16 1 95.56 19 VAL B C 1
ATOM 1710 O O . VAL B 1 19 ? 9.648 19.266 -4.906 1 95.56 19 VAL B O 1
ATOM 1713 N N . PHE B 1 20 ? 9.641 20.172 -2.848 1 92.5 20 PHE B N 1
ATOM 1714 C CA . PHE B 1 20 ? 9.43 18.875 -2.232 1 92.5 20 PHE B CA 1
ATOM 1715 C C . PHE B 1 20 ? 8.086 18.281 -2.648 1 92.5 20 PHE B C 1
ATOM 1717 O O . PHE B 1 20 ? 7.977 17.078 -2.891 1 92.5 20 PHE B O 1
ATOM 1724 N N . ALA B 1 21 ? 7.094 19.125 -2.727 1 92.56 21 ALA B N 1
ATOM 1725 C CA . ALA B 1 21 ? 5.773 18.641 -3.127 1 92.56 21 ALA B CA 1
ATOM 1726 C C . ALA B 1 21 ? 5.797 18.094 -4.551 1 92.56 21 ALA B C 1
ATOM 1728 O O . ALA B 1 21 ? 5.172 17.078 -4.844 1 92.56 21 ALA B O 1
ATOM 1729 N N . GLU B 1 22 ? 6.598 18.734 -5.402 1 93.38 22 GLU B N 1
ATOM 1730 C CA . GLU B 1 22 ? 6.617 18.406 -6.824 1 93.38 22 GLU B CA 1
ATOM 1731 C C . GLU B 1 22 ? 7.566 17.25 -7.113 1 93.38 22 GLU B C 1
ATOM 1733 O O . GLU B 1 22 ? 7.254 16.375 -7.922 1 93.38 22 GLU B O 1
ATOM 1738 N N . ARG B 1 23 ? 8.688 17.234 -6.375 1 92.62 23 ARG B N 1
ATOM 1739 C CA . ARG B 1 23 ? 9.773 16.375 -6.816 1 92.62 23 ARG B CA 1
ATOM 1740 C C . ARG B 1 23 ? 10.094 15.312 -5.762 1 92.62 23 ARG B C 1
ATOM 1742 O O . ARG B 1 23 ? 10.883 14.398 -6.012 1 92.62 23 ARG B O 1
ATOM 1749 N N . GLY B 1 24 ? 9.492 15.461 -4.688 1 91.31 24 GLY B N 1
ATOM 1750 C CA . GLY B 1 24 ? 9.766 14.484 -3.641 1 91.31 24 GLY B CA 1
ATOM 1751 C C . GLY B 1 24 ? 10.898 14.898 -2.725 1 91.31 24 GLY B C 1
ATOM 1752 O O . GLY B 1 24 ? 11.453 15.992 -2.863 1 91.31 24 GLY B O 1
ATOM 1753 N N . LEU B 1 25 ? 11.227 14.078 -1.741 1 88.12 25 LEU B N 1
ATOM 1754 C CA . LEU B 1 25 ? 12.156 14.398 -0.669 1 88.12 25 LEU B CA 1
ATOM 1755 C C . LEU B 1 25 ? 13.594 14.414 -1.185 1 88.12 25 LEU B C 1
ATOM 1757 O O . LEU B 1 25 ? 14.469 15.016 -0.569 1 88.12 25 LEU B O 1
ATOM 1761 N N . ASP B 1 26 ? 13.797 13.82 -2.291 1 87.94 26 ASP B N 1
ATOM 1762 C CA . ASP B 1 26 ? 15.148 13.742 -2.83 1 87.94 26 ASP B CA 1
ATOM 1763 C C . ASP B 1 26 ? 15.43 14.898 -3.781 1 87.94 26 ASP B C 1
ATOM 1765 O O . ASP B 1 26 ? 16.484 14.938 -4.426 1 87.94 26 ASP B O 1
ATOM 1769 N N . ALA B 1 27 ? 14.562 15.758 -3.777 1 92.19 27 ALA B N 1
ATOM 1770 C CA . ALA B 1 27 ? 14.75 16.906 -4.656 1 92.19 27 ALA B CA 1
ATOM 1771 C C . ALA B 1 27 ? 16.031 17.656 -4.328 1 92.19 27 ALA B C 1
ATOM 1773 O O . ALA B 1 27 ? 16.469 17.688 -3.172 1 92.19 27 ALA B O 1
ATOM 1774 N N . SER B 1 28 ? 16.562 18.312 -5.285 1 94 28 SER B N 1
ATOM 1775 C CA . SER B 1 28 ? 17.828 19 -5.18 1 94 28 SER B CA 1
ATOM 1776 C C . SER B 1 28 ? 17.703 20.25 -4.309 1 94 28 SER B C 1
ATOM 1778 O O . SER B 1 28 ? 16.875 21.109 -4.566 1 94 28 SER B O 1
ATOM 1780 N N . LEU B 1 29 ? 18.656 20.344 -3.365 1 95.81 29 LEU B N 1
ATOM 1781 C CA . LEU B 1 29 ? 18.688 21.547 -2.533 1 95.81 29 LEU B CA 1
ATOM 1782 C C . LEU B 1 29 ? 19.141 22.75 -3.344 1 95.81 29 LEU B C 1
ATOM 1784 O O . LEU B 1 29 ? 18.703 23.875 -3.084 1 95.81 29 LEU B O 1
ATOM 1788 N N . GLU B 1 30 ? 19.906 22.5 -4.344 1 96.75 30 GLU B N 1
ATOM 1789 C CA . GLU B 1 30 ? 20.312 23.578 -5.254 1 96.75 30 GLU B CA 1
ATOM 1790 C C . GLU B 1 30 ? 19.109 24.172 -5.977 1 96.75 30 GLU B C 1
ATOM 1792 O O . GLU B 1 30 ? 19.031 25.375 -6.18 1 96.75 30 GLU B O 1
ATOM 1797 N N . GLU B 1 31 ? 18.25 23.344 -6.348 1 96.81 31 GLU B N 1
ATOM 1798 C CA . GLU B 1 31 ? 17.031 23.812 -7.012 1 96.81 31 GLU B CA 1
ATOM 1799 C C . GLU B 1 31 ? 16.188 24.672 -6.07 1 96.81 31 GLU B C 1
ATOM 1801 O O . GLU B 1 31 ? 15.609 25.672 -6.492 1 96.81 31 GLU B O 1
ATOM 1806 N N . ILE B 1 32 ? 16.094 24.25 -4.871 1 97.44 32 ILE B N 1
ATOM 1807 C CA . ILE B 1 32 ? 15.336 25.016 -3.877 1 97.44 32 ILE B CA 1
ATOM 1808 C C . ILE B 1 32 ? 15.961 26.406 -3.711 1 97.44 32 ILE B C 1
ATOM 1810 O O . ILE B 1 32 ? 15.25 27.406 -3.729 1 97.44 32 ILE B O 1
ATOM 1814 N N . ALA B 1 33 ? 17.281 26.406 -3.564 1 97.94 33 ALA B N 1
ATOM 1815 C CA . ALA B 1 33 ? 17.984 27.688 -3.424 1 97.94 33 ALA B CA 1
ATOM 1816 C C . ALA B 1 33 ? 17.75 28.578 -4.637 1 97.94 33 ALA B C 1
ATOM 1818 O O . ALA B 1 33 ? 17.453 29.766 -4.492 1 97.94 33 ALA B O 1
ATOM 1819 N N . ARG B 1 34 ? 17.875 27.984 -5.766 1 97.81 34 ARG B N 1
ATOM 1820 C CA . ARG B 1 34 ? 17.672 28.719 -7.008 1 97.81 34 ARG B CA 1
ATOM 1821 C C . ARG B 1 34 ? 16.281 29.312 -7.074 1 97.81 34 ARG B C 1
ATOM 1823 O O . ARG B 1 34 ? 16.109 30.5 -7.375 1 97.81 34 ARG B O 1
ATOM 1830 N N . ARG B 1 35 ? 15.266 28.578 -6.766 1 97.12 35 ARG B N 1
ATOM 1831 C CA . ARG B 1 35 ? 13.883 29.031 -6.801 1 97.12 35 ARG B CA 1
ATOM 1832 C C . ARG B 1 35 ? 13.633 30.125 -5.77 1 97.12 35 ARG B C 1
ATOM 1834 O O . ARG B 1 35 ? 12.82 31.031 -5.988 1 97.12 35 ARG B O 1
ATOM 1841 N N . ALA B 1 36 ? 14.352 30.016 -4.707 1 97.31 36 ALA B N 1
ATOM 1842 C CA . ALA B 1 36 ? 14.227 31 -3.635 1 97.31 36 ALA B CA 1
ATOM 1843 C C . ALA B 1 36 ? 15 32.281 -3.963 1 97.31 36 ALA B C 1
ATOM 1845 O O . ALA B 1 36 ? 14.852 33.281 -3.283 1 97.31 36 ALA B O 1
ATOM 1846 N N . GLY B 1 37 ? 15.898 32.219 -4.926 1 97.62 37 GLY B N 1
ATOM 1847 C CA . GLY B 1 37 ? 16.688 33.375 -5.328 1 97.62 37 GLY B CA 1
ATOM 1848 C C . GLY B 1 37 ? 17.844 33.656 -4.387 1 97.62 37 GLY B C 1
ATOM 1849 O O . GLY B 1 37 ? 18.203 34.812 -4.16 1 97.62 37 GLY B O 1
ATOM 1850 N N . VAL B 1 38 ? 18.328 32.625 -3.768 1 97.38 38 VAL B N 1
ATOM 1851 C CA . VAL B 1 38 ? 19.453 32.812 -2.855 1 97.38 38 VAL B CA 1
ATOM 1852 C C . VAL B 1 38 ? 20.547 31.812 -3.215 1 97.38 38 VAL B C 1
ATOM 1854 O O . VAL B 1 38 ? 20.344 30.922 -4.043 1 97.38 38 VAL B O 1
ATOM 1857 N N . SER B 1 39 ? 21.688 32 -2.623 1 96.31 39 SER B N 1
ATOM 1858 C CA . SER B 1 39 ? 22.797 31.062 -2.844 1 96.31 39 SER B CA 1
ATOM 1859 C C . SER B 1 39 ? 22.594 29.766 -2.057 1 96.31 39 SER B C 1
ATOM 1861 O O . SER B 1 39 ? 21.875 29.75 -1.055 1 96.31 39 SER B O 1
ATOM 1863 N N . ILE B 1 40 ? 23.281 28.719 -2.543 1 96.94 40 ILE B N 1
ATOM 1864 C CA . ILE B 1 40 ? 23.25 27.438 -1.841 1 96.94 40 ILE B CA 1
ATOM 1865 C C . ILE B 1 40 ? 23.859 27.609 -0.449 1 96.94 40 ILE B C 1
ATOM 1867 O O . ILE B 1 40 ? 23.438 26.938 0.5 1 96.94 40 ILE B O 1
ATOM 1871 N N . GLY B 1 41 ? 24.781 28.469 -0.315 1 96.5 41 GLY B N 1
ATOM 1872 C CA . GLY B 1 41 ? 25.359 28.766 0.985 1 96.5 41 GLY B CA 1
ATOM 1873 C C . GLY B 1 41 ? 24.344 29.344 1.962 1 96.5 41 GLY B C 1
ATOM 1874 O O . GLY B 1 41 ? 24.344 28.984 3.139 1 96.5 41 GLY B O 1
ATOM 1875 N N . THR B 1 42 ? 23.562 30.25 1.476 1 96.06 42 THR B N 1
ATOM 1876 C CA . THR B 1 42 ? 22.516 30.844 2.291 1 96.06 42 THR B CA 1
ATOM 1877 C C . THR B 1 42 ? 21.547 29.766 2.783 1 96.06 42 THR B C 1
ATOM 1879 O O . THR B 1 42 ? 21.125 29.797 3.941 1 96.06 42 THR B O 1
ATOM 1882 N N . LEU B 1 43 ? 21.156 28.828 1.912 1 97.38 43 LEU B N 1
ATOM 1883 C CA . LEU B 1 43 ? 20.281 27.719 2.307 1 97.38 43 LEU B CA 1
ATOM 1884 C C . LEU B 1 43 ? 20.891 26.938 3.463 1 97.38 43 LEU B C 1
ATOM 1886 O O . LEU B 1 43 ? 20.219 26.703 4.477 1 97.38 43 LEU B O 1
ATOM 1890 N N . TYR B 1 44 ? 22.188 26.609 3.344 1 96.62 44 TYR B N 1
ATOM 1891 C CA . TYR B 1 44 ? 22.828 25.766 4.348 1 96.62 44 TYR B CA 1
ATOM 1892 C C . TYR B 1 44 ? 23.031 26.531 5.656 1 96.62 44 TYR B C 1
ATOM 1894 O O . TYR B 1 44 ? 23.047 25.938 6.734 1 96.62 44 TYR B O 1
ATOM 1902 N N . ASN B 1 45 ? 23.109 27.828 5.551 1 96.38 45 ASN B N 1
ATOM 1903 C CA . ASN B 1 45 ? 23.188 28.641 6.758 1 96.38 45 ASN B CA 1
ATOM 1904 C C . ASN B 1 45 ? 21.891 28.562 7.574 1 96.38 45 ASN B C 1
ATOM 1906 O O . ASN B 1 45 ? 21.938 28.531 8.805 1 96.38 45 ASN B O 1
ATOM 1910 N N . HIS B 1 46 ? 20.812 28.531 6.867 1 96.12 46 HIS B N 1
ATOM 1911 C CA . HIS B 1 46 ? 19.516 28.5 7.543 1 96.12 46 HIS B CA 1
ATOM 1912 C C . HIS B 1 46 ? 19.125 27.062 7.895 1 96.12 46 HIS B C 1
ATOM 1914 O O . HIS B 1 46 ? 18.531 26.828 8.945 1 96.12 46 HIS B O 1
ATOM 1920 N N . PHE B 1 47 ? 19.406 26.203 6.953 1 96.12 47 PHE B N 1
ATOM 1921 C CA . PHE B 1 47 ? 19.047 24.797 7.082 1 96.12 47 PHE B CA 1
ATOM 1922 C C . PHE B 1 47 ? 20.219 23.891 6.742 1 96.12 47 PHE B C 1
ATOM 1924 O O . PHE B 1 47 ? 20.391 23.5 5.586 1 96.12 47 PHE B O 1
ATOM 1931 N N . PRO B 1 48 ? 20.875 23.469 7.777 1 94.19 48 PRO B N 1
ATOM 1932 C CA . PRO B 1 48 ? 22.141 22.766 7.57 1 94.19 48 PRO B CA 1
ATOM 1933 C C . PRO B 1 48 ? 21.969 21.391 6.918 1 94.19 48 PRO B C 1
ATOM 1935 O O . PRO B 1 48 ? 22.906 20.844 6.344 1 94.19 48 PRO B O 1
ATOM 1938 N N . THR B 1 49 ? 20.734 20.844 7.117 1 90.25 49 THR B N 1
ATOM 1939 C CA . THR B 1 49 ? 20.484 19.531 6.523 1 90.25 49 THR B CA 1
ATOM 1940 C C . THR B 1 49 ? 19.141 19.531 5.797 1 90.25 49 THR B C 1
ATOM 1942 O O . THR B 1 49 ? 18.281 20.375 6.051 1 90.25 49 THR B O 1
ATOM 1945 N N . ARG B 1 50 ? 19 18.547 4.922 1 89.56 50 ARG B N 1
ATOM 1946 C CA . ARG B 1 50 ? 17.719 18.328 4.238 1 89.56 50 ARG B CA 1
ATOM 1947 C C . ARG B 1 50 ? 16.594 18.094 5.238 1 89.56 50 ARG B C 1
ATOM 1949 O O . ARG B 1 50 ? 15.492 18.609 5.066 1 89.56 50 ARG B O 1
ATOM 1956 N N . GLU B 1 51 ? 16.922 17.391 6.234 1 85.25 51 GLU B N 1
ATOM 1957 C CA . GLU B 1 51 ? 15.938 17.047 7.254 1 85.25 51 GLU B CA 1
ATOM 1958 C C . GLU B 1 51 ? 15.461 18.297 7.996 1 85.25 51 GLU B C 1
ATOM 1960 O O . GLU B 1 51 ? 14.266 18.438 8.281 1 85.25 51 GLU B O 1
ATOM 1965 N N . SER B 1 52 ? 16.438 19.078 8.281 1 88.62 52 SER B N 1
ATOM 1966 C CA . SER B 1 52 ? 16.062 20.297 9 1 88.62 52 SER B CA 1
ATOM 1967 C C . SER B 1 52 ? 15.164 21.188 8.148 1 88.62 52 SER B C 1
ATOM 1969 O O . SER B 1 52 ? 14.289 21.875 8.68 1 88.62 52 SER B O 1
ATOM 1971 N N . LEU B 1 53 ? 15.43 21.203 6.867 1 90.44 53 LEU B N 1
ATOM 1972 C CA . LEU B 1 53 ? 14.602 21.969 5.945 1 90.44 53 LEU B CA 1
ATOM 1973 C C . LEU B 1 53 ? 13.203 21.375 5.828 1 90.44 53 LEU B C 1
ATOM 1975 O O . LEU B 1 53 ? 12.211 22.094 5.918 1 90.44 53 LEU B O 1
ATOM 1979 N N . PHE B 1 54 ? 13.086 20.141 5.734 1 87 54 PHE B N 1
ATOM 1980 C CA . PHE B 1 54 ? 11.797 19.469 5.633 1 87 54 PHE B CA 1
ATOM 1981 C C . PHE B 1 54 ? 11 19.609 6.926 1 87 54 PHE B C 1
ATOM 1983 O O . PHE B 1 54 ? 9.789 19.844 6.895 1 87 54 PHE B O 1
ATOM 1990 N N . ASP B 1 55 ? 11.664 19.531 7.992 1 86.12 55 ASP B N 1
ATOM 1991 C CA . ASP B 1 55 ? 11.008 19.672 9.289 1 86.12 55 ASP B CA 1
ATOM 1992 C C . ASP B 1 55 ? 10.352 21.047 9.414 1 86.12 55 ASP B C 1
ATOM 1994 O O . ASP B 1 55 ? 9.312 21.188 10.062 1 86.12 55 ASP B O 1
ATOM 1998 N N . ALA B 1 56 ? 10.953 21.922 8.82 1 88.44 56 ALA B N 1
ATOM 1999 C CA . ALA B 1 56 ? 10.477 23.297 8.945 1 88.44 56 ALA B CA 1
ATOM 2000 C C . ALA B 1 56 ? 9.18 23.5 8.156 1 88.44 56 ALA B C 1
ATOM 2002 O O . ALA B 1 56 ? 8.406 24.406 8.453 1 88.44 56 ALA B O 1
ATOM 2003 N N . ILE B 1 57 ? 8.961 22.672 7.199 1 87.25 57 ILE B N 1
ATOM 2004 C CA . ILE B 1 57 ? 7.773 22.922 6.395 1 87.25 57 ILE B CA 1
ATOM 2005 C C . ILE B 1 57 ? 6.648 21.984 6.836 1 87.25 57 ILE B C 1
ATOM 2007 O O . ILE B 1 57 ? 5.488 22.172 6.465 1 87.25 57 ILE B O 1
ATOM 2011 N N . PHE B 1 58 ? 6.82 21.141 7.695 1 81.75 58 PHE B N 1
ATOM 2012 C CA . PHE B 1 58 ? 5.895 20.094 8.094 1 81.75 58 PHE B CA 1
ATOM 2013 C C . PHE B 1 58 ? 4.758 20.656 8.93 1 81.75 58 PHE B C 1
ATOM 2015 O O . PHE B 1 58 ? 3.605 20.234 8.789 1 81.75 58 PHE B O 1
ATOM 2022 N N . PRO B 1 59 ? 5.074 21.609 9.758 1 81.06 59 PRO B N 1
ATOM 2023 C CA . PRO B 1 59 ? 4.004 22.141 10.602 1 81.06 59 PRO B CA 1
ATOM 2024 C C . PRO B 1 59 ? 2.818 22.672 9.797 1 81.06 59 PRO B C 1
ATOM 2026 O O . PRO B 1 59 ? 1.666 22.5 10.203 1 81.06 59 PRO B O 1
ATOM 2029 N N . ALA B 1 60 ? 3.119 23.188 8.719 1 83.12 60 ALA B N 1
ATOM 2030 C CA . ALA B 1 60 ? 2.035 23.703 7.887 1 83.12 60 ALA B CA 1
ATOM 2031 C C . ALA B 1 60 ? 1.137 22.578 7.391 1 83.12 60 ALA B C 1
ATOM 2033 O O . ALA B 1 60 ? -0.084 22.734 7.309 1 83.12 60 ALA B O 1
ATOM 2034 N N . ARG B 1 61 ? 1.665 21.453 7.082 1 83.81 61 ARG B N 1
ATOM 2035 C CA . ARG B 1 61 ? 0.899 20.297 6.641 1 83.81 61 ARG B CA 1
ATOM 2036 C C . ARG B 1 61 ? 0.043 19.75 7.773 1 83.81 61 ARG B C 1
ATOM 2038 O O . ARG B 1 61 ? -1.106 19.359 7.559 1 83.81 61 ARG B O 1
ATOM 2045 N N . MET B 1 62 ? 0.59 19.812 8.906 1 85.25 62 MET B N 1
ATOM 2046 C CA . MET B 1 62 ? -0.132 19.328 10.078 1 85.25 62 MET B CA 1
ATOM 2047 C C . MET B 1 62 ? -1.317 20.234 10.398 1 85.25 62 MET B C 1
ATOM 2049 O O . MET B 1 62 ? -2.371 19.75 10.82 1 85.25 62 MET B O 1
ATOM 2053 N N . SER B 1 63 ? -1.086 21.516 10.188 1 88.88 63 SER B N 1
ATOM 2054 C CA . SER B 1 63 ? -2.178 22.438 10.445 1 88.88 63 SER B CA 1
ATOM 2055 C C . SER B 1 63 ? -3.375 22.156 9.547 1 88.88 63 SER B C 1
ATOM 2057 O O . SER B 1 63 ? -4.523 22.234 9.992 1 88.88 63 SER B O 1
ATOM 2059 N N . ILE B 1 64 ? -3.137 21.812 8.375 1 90.56 64 ILE B N 1
ATOM 2060 C CA . ILE B 1 64 ? -4.191 21.438 7.438 1 90.56 64 ILE B CA 1
ATOM 2061 C C . ILE B 1 64 ? -4.949 20.219 7.957 1 90.56 64 ILE B C 1
ATOM 2063 O O . ILE B 1 64 ? -6.18 20.219 7.984 1 90.56 64 ILE B O 1
ATOM 2067 N N . LEU B 1 65 ? -4.242 19.25 8.414 1 90.94 65 LEU B N 1
ATOM 2068 C CA . LEU B 1 65 ? -4.863 18.031 8.906 1 90.94 65 LEU B CA 1
ATOM 2069 C C . LEU B 1 65 ? -5.641 18.297 10.195 1 90.94 65 LEU B C 1
ATOM 2071 O O . LEU B 1 65 ? -6.695 17.703 10.422 1 90.94 65 LEU B O 1
ATOM 2075 N N . ASP B 1 66 ? -5.117 19.234 11 1 93.62 66 ASP B N 1
ATOM 2076 C CA . ASP B 1 66 ? -5.828 19.609 12.211 1 93.62 66 ASP B CA 1
ATOM 2077 C C . ASP B 1 66 ? -7.195 20.219 11.883 1 93.62 66 ASP B C 1
ATOM 2079 O O . ASP B 1 66 ? -8.195 19.891 12.523 1 93.62 66 ASP B O 1
ATOM 2083 N N . GLU B 1 67 ? -7.152 21.016 10.922 1 95.94 67 GLU B N 1
ATOM 2084 C CA . GLU B 1 67 ? -8.406 21.641 10.508 1 95.94 67 GLU B CA 1
ATOM 2085 C C . GLU B 1 67 ? -9.375 20.609 9.945 1 95.94 67 GLU B C 1
ATOM 2087 O O . GLU B 1 67 ? -10.578 20.672 10.227 1 95.94 67 GLU B O 1
ATOM 2092 N N . ARG B 1 68 ? -8.906 19.703 9.195 1 96.38 68 ARG B N 1
ATOM 2093 C CA . ARG B 1 68 ? -9.75 18.656 8.633 1 96.38 68 ARG B CA 1
ATOM 2094 C C . ARG B 1 68 ? -10.305 17.75 9.727 1 96.38 68 ARG B C 1
ATOM 2096 O O . ARG B 1 68 ? -11.453 17.312 9.648 1 96.38 68 ARG B O 1
ATOM 2103 N N . ALA B 1 69 ? -9.445 17.5 10.688 1 96.69 69 ALA B N 1
ATOM 2104 C CA . ALA B 1 69 ? -9.891 16.688 11.812 1 96.69 69 ALA B CA 1
ATOM 2105 C C . ALA B 1 69 ? -11.023 17.375 12.578 1 96.69 69 ALA B C 1
ATOM 2107 O O . ALA B 1 69 ? -12.016 16.734 12.93 1 96.69 69 ALA B O 1
ATOM 2108 N N . ALA B 1 70 ? -10.828 18.672 12.812 1 97.12 70 ALA B N 1
ATOM 2109 C CA . ALA B 1 70 ? -11.859 19.438 13.516 1 97.12 70 ALA B CA 1
ATOM 2110 C C . ALA B 1 70 ? -13.18 19.406 12.758 1 97.12 70 ALA B C 1
ATOM 2112 O O . ALA B 1 70 ? -14.234 19.188 13.344 1 97.12 70 ALA B O 1
ATOM 2113 N N . ALA B 1 71 ? -13.102 19.594 11.484 1 98 71 ALA B N 1
ATOM 2114 C CA . ALA B 1 71 ? -14.297 19.562 10.641 1 98 71 ALA B CA 1
ATOM 2115 C C . ALA B 1 71 ? -14.945 18.172 10.656 1 98 71 ALA B C 1
ATOM 2117 O O . ALA B 1 71 ? -16.172 18.047 10.727 1 98 71 ALA B O 1
ATOM 2118 N N . ALA B 1 72 ? -14.164 17.141 10.57 1 98.25 72 ALA B N 1
ATOM 2119 C CA . ALA B 1 72 ? -14.641 15.758 10.57 1 98.25 72 ALA B CA 1
ATOM 2120 C C . ALA B 1 72 ? -15.336 15.414 11.883 1 98.25 72 ALA B C 1
ATOM 2122 O O . ALA B 1 72 ? -16.391 14.773 11.891 1 98.25 72 ALA B O 1
ATOM 2123 N N . LEU B 1 73 ? -14.758 15.891 13 1 97.81 73 LEU B N 1
ATOM 2124 C CA . LEU B 1 73 ? -15.305 15.617 14.32 1 97.81 73 LEU B CA 1
ATOM 2125 C C . LEU B 1 73 ? -16.594 16.391 14.547 1 97.81 73 LEU B C 1
ATOM 2127 O O . LEU B 1 73 ? -17.438 15.992 15.367 1 97.81 73 LEU B O 1
ATOM 2131 N N . ALA B 1 74 ? -16.75 17.422 13.781 1 98 74 ALA B N 1
ATOM 2132 C CA . ALA B 1 74 ? -17.953 18.25 13.898 1 98 74 ALA B CA 1
ATOM 2133 C C . ALA B 1 74 ? -19.062 17.734 13 1 98 74 ALA B C 1
ATOM 2135 O O . ALA B 1 74 ? -20.219 18.156 13.117 1 98 74 ALA B O 1
ATOM 2136 N N . ASP B 1 75 ? -18.75 16.828 12.07 1 98.31 75 ASP B N 1
ATOM 2137 C CA . ASP B 1 75 ? -19.75 16.266 11.172 1 98.31 75 ASP B CA 1
ATOM 2138 C C . ASP B 1 75 ? -20.828 15.523 11.953 1 98.31 75 ASP B C 1
ATOM 2140 O O . ASP B 1 75 ? -20.531 14.719 12.836 1 98.31 75 ASP B O 1
ATOM 2144 N N . ALA B 1 76 ? -22.031 15.773 11.648 1 98.25 76 ALA B N 1
ATOM 2145 C CA . ALA B 1 76 ? -23.156 15.164 12.352 1 98.25 76 ALA B CA 1
ATOM 2146 C C . ALA B 1 76 ? -23.156 13.648 12.164 1 98.25 76 ALA B C 1
ATOM 2148 O O . ALA B 1 76 ? -23.594 12.906 13.039 1 98.25 76 ALA B O 1
ATOM 2149 N N . ASP B 1 77 ? -22.719 13.172 11.055 1 98.56 77 ASP B N 1
ATOM 2150 C CA . ASP B 1 77 ? -22.609 11.75 10.766 1 98.56 77 ASP B CA 1
ATOM 2151 C C . ASP B 1 77 ? -21.203 11.227 11.062 1 98.56 77 ASP B C 1
ATOM 2153 O O . ASP B 1 77 ? -20.25 11.547 10.344 1 98.56 77 ASP B O 1
ATOM 2157 N N . PRO B 1 78 ? -21.047 10.383 12.062 1 98.44 78 PRO B N 1
ATOM 2158 C CA . PRO B 1 78 ? -19.719 9.898 12.469 1 98.44 78 PRO B CA 1
ATOM 2159 C C . PRO B 1 78 ? -18.984 9.18 11.336 1 98.44 78 PRO B C 1
ATOM 2161 O O . PRO B 1 78 ? -17.766 9.32 11.195 1 98.44 78 PRO B O 1
ATOM 2164 N N . TRP B 1 79 ? -19.734 8.438 10.547 1 98.5 79 TRP B N 1
ATOM 2165 C CA . TRP B 1 79 ? -19.109 7.746 9.422 1 98.5 79 TRP B CA 1
ATOM 2166 C C . TRP B 1 79 ? -18.594 8.742 8.391 1 98.5 79 TRP B C 1
ATOM 2168 O O . TRP B 1 79 ? -17.453 8.641 7.926 1 98.5 79 TRP B O 1
ATOM 2178 N N . SER B 1 80 ? -19.453 9.734 8.094 1 98.5 80 SER B N 1
ATOM 2179 C CA . SER B 1 80 ? -19.047 10.766 7.145 1 98.5 80 SER B CA 1
ATOM 2180 C C . SER B 1 80 ? -17.797 11.492 7.613 1 98.5 80 SER B C 1
ATOM 2182 O O . SER B 1 80 ? -16.891 11.773 6.816 1 98.5 80 SER B O 1
ATOM 2184 N N . GLY B 1 81 ? -17.766 11.789 8.867 1 98.62 81 GLY B N 1
ATOM 2185 C CA . GLY B 1 81 ? -16.594 12.43 9.43 1 98.62 81 GLY B CA 1
ATOM 2186 C C . GLY B 1 81 ? -15.328 11.594 9.281 1 98.62 81 GLY B C 1
ATOM 2187 O O . GLY B 1 81 ? -14.281 12.109 8.898 1 98.62 81 GLY B O 1
ATOM 2188 N N . PHE B 1 82 ? -15.445 10.312 9.625 1 98.56 82 PHE B N 1
ATOM 2189 C CA . PHE B 1 82 ? -14.328 9.383 9.508 1 98.56 82 PHE B CA 1
ATOM 2190 C C . PHE B 1 82 ? -13.828 9.312 8.07 1 98.56 82 PHE B C 1
ATOM 2192 O O . PHE B 1 82 ? -12.625 9.422 7.824 1 98.56 82 PHE B O 1
ATOM 2199 N N . VAL B 1 83 ? -14.711 9.188 7.078 1 98.62 83 VAL B N 1
ATOM 2200 C CA . VAL B 1 83 ? -14.375 9.078 5.664 1 98.62 83 VAL B CA 1
ATOM 2201 C C . VAL B 1 83 ? -13.742 10.375 5.176 1 98.62 83 VAL B C 1
ATOM 2203 O O . VAL B 1 83 ? -12.727 10.352 4.477 1 98.62 83 VAL B O 1
ATOM 2206 N N . MET B 1 84 ? -14.273 11.469 5.625 1 97.94 84 MET B N 1
ATOM 2207 C CA . MET B 1 84 ? -13.781 12.781 5.203 1 97.94 84 MET B CA 1
ATOM 2208 C C . MET B 1 84 ? -12.336 12.977 5.625 1 97.94 84 MET B C 1
ATOM 2210 O O . MET B 1 84 ? -11.5 13.422 4.828 1 97.94 84 MET B O 1
ATOM 2214 N N . PHE B 1 85 ? -12.094 12.648 6.859 1 98.06 85 PHE B N 1
ATOM 2215 C CA . PHE B 1 85 ? -10.727 12.82 7.352 1 98.06 85 PHE B CA 1
ATOM 2216 C C . PHE B 1 85 ? -9.773 11.875 6.633 1 98.06 85 PHE B C 1
ATOM 2218 O O . PHE B 1 85 ? -8.68 12.273 6.238 1 98.06 85 PHE B O 1
ATOM 2225 N N . THR B 1 86 ? -10.141 10.617 6.457 1 98 86 THR B N 1
ATOM 2226 C CA . THR B 1 86 ? -9.312 9.617 5.793 1 98 86 THR B CA 1
ATOM 2227 C C . THR B 1 86 ? -8.984 10.047 4.367 1 98 86 THR B C 1
ATOM 2229 O O . THR B 1 86 ? -7.82 10.008 3.953 1 98 86 THR B O 1
ATOM 2232 N N . GLU B 1 87 ? -9.945 10.547 3.646 1 97.75 87 GLU B N 1
ATOM 2233 C CA . GLU B 1 87 ? -9.742 11.023 2.283 1 97.75 87 GLU B CA 1
ATOM 2234 C C . GLU B 1 87 ? -8.836 12.25 2.256 1 97.75 87 GLU B C 1
ATOM 2236 O O . GLU B 1 87 ? -7.973 12.367 1.385 1 97.75 87 GLU B O 1
ATOM 2241 N N . ALA B 1 88 ? -9.062 13.125 3.178 1 96.5 88 ALA B N 1
ATOM 2242 C CA . ALA B 1 88 ? -8.25 14.328 3.242 1 96.5 88 ALA B CA 1
ATOM 2243 C C . ALA B 1 88 ? -6.785 13.992 3.508 1 96.5 88 ALA B C 1
ATOM 2245 O O . ALA B 1 88 ? -5.883 14.602 2.93 1 96.5 88 ALA B O 1
ATOM 2246 N N . LEU B 1 89 ? -6.57 13.062 4.379 1 95.38 89 LEU B N 1
ATOM 2247 C CA . LEU B 1 89 ? -5.219 12.625 4.707 1 95.38 89 LEU B CA 1
ATOM 2248 C C . LEU B 1 89 ? -4.484 12.141 3.465 1 95.38 89 LEU B C 1
ATOM 2250 O O . LEU B 1 89 ? -3.389 12.617 3.16 1 95.38 89 LEU B O 1
ATOM 2254 N N . PHE B 1 90 ? -5.121 11.328 2.705 1 96.5 90 PHE B N 1
ATOM 2255 C CA . PHE B 1 90 ? -4.434 10.734 1.565 1 96.5 90 PHE B CA 1
ATOM 2256 C C . PHE B 1 90 ? -4.418 11.695 0.382 1 96.5 90 PHE B C 1
ATOM 2258 O O . PHE B 1 90 ? -3.535 11.625 -0.474 1 96.5 90 PHE B O 1
ATOM 2265 N N . ALA B 1 91 ? -5.375 12.609 0.359 1 96.44 91 ALA B N 1
ATOM 2266 C CA . ALA B 1 91 ? -5.285 13.688 -0.627 1 96.44 91 ALA B CA 1
ATOM 2267 C C . ALA B 1 91 ? -4.039 14.539 -0.393 1 96.44 91 ALA B C 1
ATOM 2269 O O . ALA B 1 91 ? -3.367 14.945 -1.345 1 96.44 91 ALA B O 1
ATOM 2270 N N . LEU B 1 92 ? -3.779 14.742 0.84 1 93.5 92 LEU B N 1
ATOM 2271 C CA . LEU B 1 92 ? -2.574 15.492 1.178 1 93.5 92 LEU B CA 1
ATOM 2272 C C . LEU B 1 92 ? -1.323 14.727 0.761 1 93.5 92 LEU B C 1
ATOM 2274 O O . LEU B 1 92 ? -0.385 15.312 0.217 1 93.5 92 LEU B O 1
ATOM 2278 N N . HIS B 1 93 ? -1.275 13.438 1.027 1 93.06 93 HIS B N 1
ATOM 2279 C CA . HIS B 1 93 ? -0.168 12.594 0.581 1 93.06 93 HIS B CA 1
ATOM 2280 C C . HIS B 1 93 ? -0.012 12.656 -0.936 1 93.06 93 HIS B C 1
ATOM 2282 O O . HIS B 1 93 ? 1.108 12.727 -1.446 1 93.06 93 HIS B O 1
ATOM 2288 N N . ALA B 1 94 ? -1.143 12.641 -1.648 1 95.44 94 ALA B N 1
ATOM 2289 C CA . ALA B 1 94 ? -1.133 12.617 -3.109 1 95.44 94 ALA B CA 1
ATOM 2290 C C . ALA B 1 94 ? -0.636 13.945 -3.67 1 95.44 94 ALA B C 1
ATOM 2292 O O . ALA B 1 94 ? -0.004 13.984 -4.73 1 95.44 94 ALA B O 1
ATOM 2293 N N . GLU B 1 95 ? -0.923 14.961 -2.969 1 93.69 95 GLU B N 1
ATOM 2294 C CA . GLU B 1 95 ? -0.563 16.297 -3.43 1 93.69 95 GLU B CA 1
ATOM 2295 C C . GLU B 1 95 ? 0.873 16.641 -3.049 1 93.69 95 GLU B C 1
ATOM 2297 O O . GLU B 1 95 ? 1.461 17.578 -3.604 1 93.69 95 GLU B O 1
ATOM 2302 N N . ASP B 1 96 ? 1.355 15.984 -2.123 1 92.88 96 ASP B N 1
ATOM 2303 C CA . ASP B 1 96 ? 2.678 16.281 -1.584 1 92.88 96 ASP B CA 1
ATOM 2304 C C . ASP B 1 96 ? 3.584 15.055 -1.632 1 92.88 96 ASP B C 1
ATOM 2306 O O . ASP B 1 96 ? 3.65 14.289 -0.669 1 92.88 96 ASP B O 1
ATOM 2310 N N . ARG B 1 97 ? 4.426 15.039 -2.652 1 92.12 97 ARG B N 1
ATOM 2311 C CA . ARG B 1 97 ? 5.305 13.898 -2.865 1 92.12 97 ARG B CA 1
ATOM 2312 C C . ARG B 1 97 ? 6.328 13.773 -1.739 1 92.12 97 ARG B C 1
ATOM 2314 O O . ARG B 1 97 ? 6.676 12.664 -1.329 1 92.12 97 ARG B O 1
ATOM 2321 N N . GLY B 1 98 ? 6.789 14.914 -1.338 1 89.38 98 GLY B N 1
ATOM 2322 C CA . GLY B 1 98 ? 7.742 14.898 -0.241 1 89.38 98 GLY B CA 1
ATOM 2323 C C . GLY B 1 98 ? 7.176 14.297 1.033 1 89.38 98 GLY B C 1
ATOM 2324 O O . GLY B 1 98 ? 7.836 13.5 1.697 1 89.38 98 GLY B O 1
ATOM 2325 N N . LEU B 1 99 ? 5.98 14.664 1.302 1 88.06 99 LEU B N 1
ATOM 2326 C CA . LEU B 1 99 ? 5.305 14.109 2.475 1 88.06 99 LEU B CA 1
ATOM 2327 C C . LEU B 1 99 ? 5.09 12.609 2.322 1 88.06 99 LEU B C 1
ATOM 2329 O O . LEU B 1 99 ? 5.352 11.844 3.252 1 88.06 99 LEU B O 1
ATOM 2333 N N . ASN B 1 100 ? 4.625 12.219 1.195 1 92 100 ASN B N 1
ATO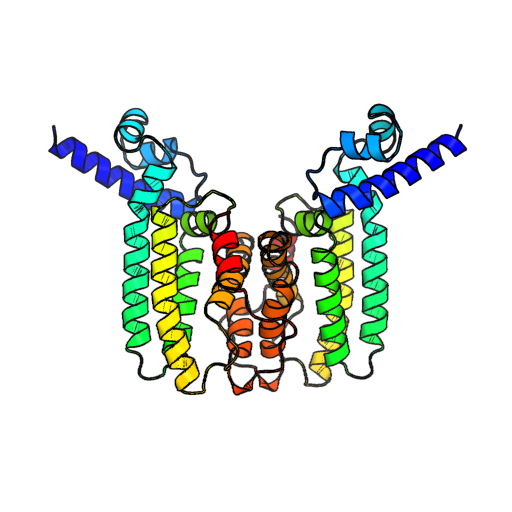M 2334 C CA . ASN B 1 100 ? 4.398 10.805 0.939 1 92 100 ASN B CA 1
ATOM 2335 C C . ASN B 1 100 ? 5.695 10 1.035 1 92 100 ASN B C 1
ATOM 2337 O O . ASN B 1 100 ? 5.723 8.922 1.628 1 92 100 ASN B O 1
ATOM 2341 N N . ASP B 1 101 ? 6.762 10.578 0.557 1 87.94 101 ASP B N 1
ATOM 2342 C CA . ASP B 1 101 ? 8.07 9.938 0.617 1 87.94 101 ASP B CA 1
ATOM 2343 C C . ASP B 1 101 ? 8.523 9.75 2.062 1 87.94 101 ASP B C 1
ATOM 2345 O O . ASP B 1 101 ? 9.047 8.688 2.424 1 87.94 101 ASP B O 1
ATOM 2349 N N . ALA B 1 102 ? 8.305 10.742 2.768 1 82.81 102 ALA B N 1
ATOM 2350 C CA . ALA B 1 102 ? 8.766 10.742 4.152 1 82.81 102 ALA B CA 1
ATOM 2351 C C . ALA B 1 102 ? 8.07 9.656 4.965 1 82.81 102 ALA B C 1
ATOM 2353 O O . ALA B 1 102 ? 8.688 9.039 5.836 1 82.81 102 ALA B O 1
ATOM 2354 N N . LEU B 1 103 ? 6.898 9.406 4.625 1 78.31 103 LEU B N 1
ATOM 2355 C CA . LEU B 1 103 ? 6.125 8.422 5.375 1 78.31 103 LEU B CA 1
ATOM 2356 C C . LEU B 1 103 ? 6.363 7.016 4.844 1 78.31 103 LEU B C 1
ATOM 2358 O O . LEU B 1 103 ? 6.246 6.039 5.582 1 78.31 103 LEU B O 1
ATOM 2362 N N . ALA B 1 104 ? 6.57 6.918 3.592 1 70.88 104 ALA B N 1
ATOM 2363 C CA . ALA B 1 104 ? 6.797 5.629 2.943 1 70.88 104 ALA B CA 1
ATOM 2364 C C . ALA B 1 104 ? 8.234 5.156 3.15 1 70.88 104 ALA B C 1
ATOM 2366 O O . ALA B 1 104 ? 8.492 3.955 3.258 1 70.88 104 ALA B O 1
ATOM 2367 N N . GLN B 1 105 ? 9.055 6.168 2.92 1 61.56 105 GLN B N 1
ATOM 2368 C CA . GLN B 1 105 ? 10.461 5.797 2.828 1 61.56 105 GLN B CA 1
ATOM 2369 C C . GLN B 1 105 ? 11.062 5.555 4.211 1 61.56 105 GLN B C 1
ATOM 2371 O O . GLN B 1 105 ? 10.547 6.066 5.211 1 61.56 105 GLN B O 1
ATOM 2376 N N . ARG B 1 106 ? 11.836 4.523 4.078 1 55.25 106 ARG B N 1
ATOM 2377 C CA . ARG B 1 106 ? 12.633 4.066 5.211 1 55.25 106 ARG B CA 1
ATOM 2378 C C . ARG B 1 106 ? 13.547 5.18 5.719 1 55.25 106 ARG B C 1
ATOM 2380 O O . ARG B 1 106 ? 14.758 4.992 5.824 1 55.25 106 ARG B O 1
ATOM 2387 N N . VAL B 1 107 ? 13.234 6.328 5.586 1 57.06 107 VAL B N 1
ATOM 2388 C CA . VAL B 1 107 ? 14.094 7.27 6.297 1 57.06 107 VAL B CA 1
ATOM 2389 C C . VAL B 1 107 ? 13.578 7.465 7.723 1 57.06 107 VAL B C 1
ATOM 2391 O O . VAL B 1 107 ? 12.367 7.547 7.945 1 57.06 107 VAL B O 1
ATOM 2394 N N . PRO B 1 108 ? 14.547 7.289 8.547 1 63.22 108 PRO B N 1
ATOM 2395 C CA . PRO B 1 108 ? 14.141 7.613 9.922 1 63.22 108 PRO B CA 1
ATOM 2396 C C . PRO B 1 108 ? 13.352 8.914 10.008 1 63.22 108 PRO B C 1
ATOM 2398 O O . PRO B 1 108 ? 13.742 9.922 9.414 1 63.22 108 PRO B O 1
ATOM 2401 N N . LEU B 1 109 ? 12.258 8.719 10.539 1 70.06 109 LEU B N 1
ATOM 2402 C CA . LEU B 1 109 ? 11.43 9.906 10.734 1 70.06 109 LEU B CA 1
ATOM 2403 C C . LEU B 1 109 ? 12.094 10.867 11.727 1 70.06 109 LEU B C 1
ATOM 2405 O O . LEU B 1 109 ? 12.648 10.438 12.734 1 70.06 109 LEU B O 1
ATOM 2409 N N . SER B 1 110 ? 12.172 12.047 11.312 1 75.88 110 SER B N 1
ATOM 2410 C CA . SER B 1 110 ? 12.625 13.062 12.258 1 75.88 110 SER B CA 1
ATOM 2411 C C . SER B 1 110 ? 11.695 13.133 13.469 1 75.88 110 SER B C 1
ATOM 2413 O O . SER B 1 110 ? 10.539 12.719 13.398 1 75.88 110 SER B O 1
ATOM 2415 N N . PRO B 1 111 ? 12.227 13.633 14.555 1 75 111 PRO B N 1
ATOM 2416 C CA . PRO B 1 111 ? 11.359 13.789 15.727 1 75 111 PRO B CA 1
ATOM 2417 C C . PRO B 1 111 ? 10.109 14.609 15.438 1 75 111 PRO B C 1
ATOM 2419 O O . PRO B 1 111 ? 9.031 14.312 15.961 1 75 111 PRO B O 1
ATOM 2422 N N . GLY B 1 112 ? 10.305 15.578 14.609 1 75.56 112 GLY B N 1
ATOM 2423 C CA . GLY B 1 112 ? 9.156 16.391 14.234 1 75.56 112 GLY B CA 1
ATOM 2424 C C . GLY B 1 112 ? 8.109 15.617 13.453 1 75.56 112 GLY B C 1
ATOM 2425 O O . GLY B 1 112 ? 6.91 15.789 13.68 1 75.56 112 GLY B O 1
ATOM 2426 N N . LEU B 1 113 ? 8.547 14.781 12.656 1 77.12 113 LEU B N 1
ATOM 2427 C CA . LEU B 1 113 ? 7.629 13.961 11.875 1 77.12 113 LEU B CA 1
ATOM 2428 C C . LEU B 1 113 ? 6.961 12.914 12.758 1 77.12 113 LEU B C 1
ATOM 2430 O O . LEU B 1 113 ? 5.773 12.617 12.594 1 77.12 113 LEU B O 1
ATOM 2434 N N . ILE B 1 114 ? 7.695 12.422 13.664 1 78.38 114 ILE B N 1
ATOM 2435 C CA . ILE B 1 114 ? 7.148 11.445 14.602 1 78.38 114 ILE B CA 1
ATOM 2436 C C . ILE B 1 114 ? 6.035 12.086 15.422 1 78.38 114 ILE B C 1
ATOM 2438 O O . ILE B 1 114 ? 4.969 11.492 15.602 1 78.38 114 ILE B O 1
ATOM 2442 N N . GLU B 1 115 ? 6.324 13.211 15.875 1 79.88 115 GLU B N 1
ATOM 2443 C CA . GLU B 1 115 ? 5.312 13.938 16.641 1 79.88 115 GLU B CA 1
ATOM 2444 C C . GLU B 1 115 ? 4.07 14.211 15.797 1 79.88 115 GLU B C 1
ATOM 2446 O O . GLU B 1 115 ? 2.945 14.117 16.297 1 79.88 115 GLU B O 1
ATOM 2451 N N . ALA B 1 116 ? 4.289 14.539 14.562 1 78.25 116 ALA B N 1
ATOM 2452 C CA . ALA B 1 116 ? 3.182 14.766 13.633 1 78.25 116 ALA B CA 1
ATOM 2453 C C . ALA B 1 116 ? 2.355 13.5 13.445 1 78.25 116 ALA B C 1
ATOM 2455 O O . ALA B 1 116 ? 1.124 13.555 13.398 1 78.25 116 ALA B O 1
ATOM 2456 N N . CYS B 1 117 ? 2.971 12.414 13.383 1 80.69 117 CYS B N 1
ATOM 2457 C CA . CYS B 1 117 ? 2.285 11.133 13.273 1 80.69 117 CYS B CA 1
ATOM 2458 C C . CYS B 1 117 ? 1.445 10.852 14.508 1 80.69 117 CYS B C 1
ATOM 2460 O O . CYS B 1 117 ? 0.295 10.422 14.406 1 80.69 117 CYS B O 1
ATOM 2462 N N . HIS B 1 118 ? 2.029 11.172 15.617 1 83.44 118 HIS B N 1
ATOM 2463 C CA . HIS B 1 118 ? 1.3 10.961 16.859 1 83.44 118 HIS B CA 1
ATOM 2464 C C . HIS B 1 118 ? 0.052 11.836 16.922 1 83.44 118 HIS B C 1
ATOM 2466 O O . HIS B 1 118 ? -1.006 11.383 17.375 1 83.44 118 HIS B O 1
ATOM 2472 N N . ARG B 1 119 ? 0.237 13 16.516 1 86.19 119 ARG B N 1
ATOM 2473 C CA . ARG B 1 119 ? -0.904 13.914 16.5 1 86.19 119 ARG B CA 1
ATOM 2474 C C . ARG B 1 119 ? -1.99 13.406 15.555 1 86.19 119 ARG B C 1
ATOM 2476 O O . ARG B 1 119 ? -3.176 13.438 15.898 1 86.19 119 ARG B O 1
ATOM 2483 N N . CYS B 1 120 ? -1.609 12.969 14.453 1 87.62 120 CYS B N 1
ATOM 2484 C CA . CYS B 1 120 ? -2.551 12.406 13.492 1 87.62 120 CYS B CA 1
ATOM 2485 C C . CYS B 1 120 ? -3.283 11.211 14.086 1 87.62 120 CYS B C 1
ATOM 2487 O O . CYS B 1 120 ? -4.508 11.109 13.977 1 87.62 120 CYS B O 1
ATOM 2489 N N . PHE B 1 121 ? -2.57 10.383 14.781 1 88.31 121 PHE B N 1
ATOM 2490 C CA . PHE B 1 121 ? -3.158 9.203 15.391 1 88.31 121 PHE B CA 1
ATOM 2491 C C . PHE B 1 121 ? -4.129 9.586 16.5 1 88.31 121 PHE B C 1
ATOM 2493 O O . PHE B 1 121 ? -5.133 8.906 16.719 1 88.31 121 PHE B O 1
ATOM 2500 N N . GLY B 1 122 ? -3.822 10.664 17.109 1 92.5 122 GLY B N 1
ATOM 2501 C CA . GLY B 1 122 ? -4.766 11.172 18.094 1 92.5 122 GLY B CA 1
ATOM 2502 C C . GLY B 1 122 ? -6.105 11.555 17.5 1 92.5 122 GLY B C 1
ATOM 2503 O O . GLY B 1 122 ? -7.156 11.234 18.047 1 92.5 122 GLY B O 1
ATOM 2504 N N . HIS B 1 123 ? -6.07 12.25 16.391 1 94.81 123 HIS B N 1
ATOM 2505 C CA . HIS B 1 123 ? -7.301 12.57 15.672 1 94.81 123 HIS B CA 1
ATOM 2506 C C . HIS B 1 123 ? -8.039 11.305 15.25 1 94.81 123 HIS B C 1
ATOM 2508 O O . HIS B 1 123 ? -9.25 11.203 15.422 1 94.81 123 HIS B O 1
ATOM 2514 N N . LEU B 1 124 ? -7.277 10.367 14.805 1 96.06 124 LEU B N 1
ATOM 2515 C CA . LEU B 1 124 ? -7.859 9.125 14.312 1 96.06 124 LEU B CA 1
ATOM 2516 C C . LEU B 1 124 ? -8.531 8.352 15.445 1 96.06 124 LEU B C 1
ATOM 2518 O O . LEU B 1 124 ? -9.609 7.777 15.266 1 96.06 124 LEU B O 1
ATOM 2522 N N . ASP B 1 125 ? -7.875 8.359 16.547 1 96.75 125 ASP B N 1
ATOM 2523 C CA . ASP B 1 125 ? -8.461 7.684 17.703 1 96.75 125 ASP B CA 1
ATOM 2524 C C . ASP B 1 125 ? -9.875 8.188 17.984 1 96.75 125 ASP B C 1
ATOM 2526 O O . ASP B 1 125 ? -10.797 7.395 18.172 1 96.75 125 ASP B O 1
ATOM 2530 N N . ARG B 1 126 ? -10.023 9.414 17.969 1 97.75 126 ARG B N 1
ATOM 2531 C CA . ARG B 1 126 ? -11.312 10.023 18.266 1 97.75 126 ARG B CA 1
ATOM 2532 C C . ARG B 1 126 ? -12.32 9.742 17.156 1 97.75 126 ARG B C 1
ATOM 2534 O O . ARG B 1 126 ? -13.477 9.422 17.438 1 97.75 126 ARG B O 1
ATOM 2541 N N . LEU B 1 127 ? -11.914 9.867 15.969 1 98.31 127 LEU B N 1
ATOM 2542 C CA . LEU B 1 127 ? -12.797 9.656 14.828 1 98.31 127 LEU B CA 1
ATOM 2543 C C . LEU B 1 127 ? -13.25 8.203 14.758 1 98.31 127 LEU B C 1
ATOM 2545 O O . LEU B 1 127 ? -14.422 7.926 14.484 1 98.31 127 LEU B O 1
ATOM 2549 N N . ILE B 1 128 ? -12.328 7.273 15.039 1 98.12 128 ILE B N 1
ATOM 2550 C CA . ILE B 1 128 ? -12.633 5.844 15.016 1 98.12 128 ILE B CA 1
ATOM 2551 C C . ILE B 1 128 ? -13.594 5.504 16.156 1 98.12 128 ILE B C 1
ATOM 2553 O O . ILE B 1 128 ? -14.594 4.809 15.945 1 98.12 128 ILE B O 1
ATOM 2557 N N . ALA B 1 129 ? -13.305 6.027 17.281 1 97.81 129 ALA B N 1
ATOM 2558 C CA . ALA B 1 129 ? -14.18 5.785 18.422 1 97.81 129 ALA B CA 1
ATOM 2559 C C . ALA B 1 129 ? -15.602 6.258 18.141 1 97.81 129 ALA B C 1
ATOM 2561 O O . ALA B 1 129 ? -16.562 5.523 18.375 1 97.81 129 ALA B O 1
ATOM 2562 N N . ARG B 1 130 ? -15.727 7.426 17.625 1 98.19 130 ARG B N 1
ATOM 2563 C CA . ARG B 1 130 ? -17.031 8 17.312 1 98.19 130 ARG B CA 1
ATOM 2564 C C . ARG B 1 130 ? -17.766 7.156 16.281 1 98.19 130 ARG B C 1
ATOM 2566 O O . ARG B 1 130 ? -18.953 6.867 16.438 1 98.19 130 ARG B O 1
ATOM 2573 N N . ALA B 1 131 ? -17.062 6.75 15.234 1 98.5 131 ALA B N 1
ATOM 2574 C CA . ALA B 1 131 ? -17.672 5.953 14.164 1 98.5 131 ALA B CA 1
ATOM 2575 C C . ALA B 1 131 ? -18.062 4.57 14.672 1 98.5 131 ALA B C 1
ATOM 2577 O O . ALA B 1 131 ? -19.125 4.059 14.312 1 98.5 131 ALA B O 1
ATOM 2578 N N . ARG B 1 132 ? -17.266 3.971 15.5 1 98.12 132 ARG B N 1
ATOM 2579 C CA . ARG B 1 132 ? -17.578 2.672 16.094 1 98.12 132 ARG B CA 1
ATOM 2580 C C . ARG B 1 132 ? -18.781 2.77 17.031 1 98.12 132 ARG B C 1
ATOM 2582 O O . ARG B 1 132 ? -19.688 1.933 16.969 1 98.12 132 ARG B O 1
ATOM 2589 N N . ASP B 1 133 ? -18.766 3.793 17.844 1 97.88 133 ASP B N 1
ATOM 2590 C CA . ASP B 1 133 ? -19.859 3.992 18.797 1 97.88 133 ASP B CA 1
ATOM 2591 C C . ASP B 1 133 ? -21.188 4.176 18.078 1 97.88 133 ASP B C 1
ATOM 2593 O O . ASP B 1 133 ? -22.234 3.775 18.594 1 97.88 133 ASP B O 1
ATOM 2597 N N . SER B 1 134 ? -21.203 4.773 16.922 1 98.19 134 SER B N 1
ATOM 2598 C CA . SER B 1 134 ? -22.406 5 16.156 1 98.19 134 SER B CA 1
ATOM 2599 C C . SER B 1 134 ? -22.906 3.715 15.5 1 98.19 134 SER B C 1
ATOM 2601 O O . SER B 1 134 ? -24.016 3.664 14.961 1 98.19 134 SER B O 1
ATOM 2603 N N . GLY B 1 135 ? -22.031 2.701 15.406 1 98.38 135 GLY B N 1
ATOM 2604 C CA . GLY B 1 135 ? -22.375 1.422 14.805 1 98.38 135 GLY B CA 1
ATOM 2605 C C . GLY B 1 135 ? -22.125 1.377 13.312 1 98.38 135 GLY B C 1
ATOM 2606 O O . GLY B 1 135 ? -22.484 0.4 12.648 1 98.38 135 GLY B O 1
ATOM 2607 N N . GLN B 1 136 ? -21.453 2.395 12.789 1 98.5 136 GLN B N 1
ATOM 2608 C CA . GLN B 1 136 ? -21.281 2.471 11.336 1 98.5 136 GLN B CA 1
ATOM 2609 C C . GLN B 1 136 ? -19.938 1.892 10.914 1 98.5 136 GLN B C 1
ATOM 2611 O O . GLN B 1 136 ? -19.781 1.431 9.781 1 98.5 136 GLN B O 1
ATOM 2616 N N . LEU B 1 137 ? -19 1.942 11.812 1 98.56 137 LEU B N 1
ATOM 2617 C CA . LEU B 1 137 ? -17.703 1.34 11.594 1 98.56 137 LEU B CA 1
ATOM 2618 C C . LEU B 1 137 ? -17.609 -0.023 12.266 1 98.56 137 LEU B C 1
ATOM 2620 O O . LEU B 1 137 ? -18.062 -0.19 13.406 1 98.56 137 LEU B O 1
ATOM 2624 N N . ARG B 1 138 ? -17.078 -0.99 11.531 1 98.5 138 ARG B N 1
ATOM 2625 C CA . ARG B 1 138 ? -16.922 -2.32 12.109 1 98.5 138 ARG B CA 1
ATOM 2626 C C . ARG B 1 138 ? -16.234 -2.25 13.469 1 98.5 138 ARG B C 1
ATOM 2628 O O . ARG B 1 138 ? -15.352 -1.422 13.68 1 98.5 138 ARG B O 1
ATOM 2635 N N . ALA B 1 139 ? -16.516 -3.139 14.367 1 97.44 139 ALA B N 1
ATOM 2636 C CA . ALA B 1 139 ? -16.125 -3.068 15.773 1 97.44 139 ALA B CA 1
ATOM 2637 C C . ALA B 1 139 ? -14.664 -3.482 15.953 1 97.44 139 ALA B C 1
ATOM 2639 O O . ALA B 1 139 ? -14.023 -3.104 16.938 1 97.44 139 ALA B O 1
ATOM 2640 N N . ASP B 1 140 ? -14.133 -4.23 15.039 1 97.19 140 ASP B N 1
ATOM 2641 C CA . ASP B 1 140 ? -12.797 -4.797 15.227 1 97.19 140 ASP B CA 1
ATOM 2642 C C . ASP B 1 140 ? -11.734 -3.934 14.555 1 97.19 140 ASP B C 1
ATOM 2644 O O . ASP B 1 140 ? -10.555 -4.289 14.547 1 97.19 140 ASP B O 1
ATOM 2648 N N . PHE B 1 141 ? -12.117 -2.809 13.961 1 97.81 141 PHE B N 1
ATOM 2649 C CA . PHE B 1 141 ? -11.141 -1.908 13.367 1 97.81 141 PHE B CA 1
ATOM 2650 C C . PHE B 1 141 ? -10.445 -1.075 14.438 1 97.81 141 PHE B C 1
ATOM 2652 O O . PHE B 1 141 ? -11.109 -0.4 15.227 1 97.81 141 PHE B O 1
ATOM 2659 N N . GLU B 1 142 ? -9.156 -1.129 14.469 1 96.38 142 GLU B N 1
ATOM 2660 C CA . GLU B 1 142 ? -8.359 -0.423 15.469 1 96.38 142 GLU B CA 1
ATOM 2661 C C . GLU B 1 142 ? -7.535 0.69 14.836 1 96.38 142 GLU B C 1
ATOM 2663 O O . GLU B 1 142 ? -7.254 0.653 13.633 1 96.38 142 GLU B O 1
ATOM 2668 N N . THR B 1 143 ? -7.168 1.629 15.68 1 94.25 143 THR B N 1
ATOM 2669 C CA . THR B 1 143 ? -6.344 2.732 15.203 1 94.25 143 THR B CA 1
ATOM 2670 C C . THR B 1 143 ? -5.051 2.211 14.578 1 94.25 143 THR B C 1
ATOM 2672 O O . THR B 1 143 ? -4.574 2.75 13.578 1 94.25 143 THR B O 1
ATOM 2675 N N . ALA B 1 144 ? -4.539 1.161 15.109 1 92.94 144 ALA B N 1
ATOM 2676 C CA . ALA B 1 144 ? -3.307 0.561 14.602 1 92.94 144 ALA B CA 1
ATOM 2677 C C . ALA B 1 144 ? -3.488 0.078 13.164 1 92.94 144 ALA B C 1
ATOM 2679 O O . ALA B 1 144 ? -2.521 0.008 12.398 1 92.94 144 ALA B O 1
ATOM 2680 N N . ASP B 1 145 ? -4.68 -0.267 12.781 1 95.88 145 ASP B N 1
ATOM 2681 C CA . ASP B 1 145 ? -4.961 -0.704 11.414 1 95.88 145 ASP B CA 1
ATOM 2682 C C . ASP B 1 145 ? -4.734 0.43 10.422 1 95.88 145 ASP B C 1
ATOM 2684 O O . ASP B 1 145 ? -4.453 0.184 9.242 1 95.88 145 ASP B O 1
ATOM 2688 N N . PHE B 1 146 ? -4.84 1.62 10.93 1 92.88 146 PHE B N 1
ATOM 2689 C CA . PHE B 1 146 ? -4.652 2.775 10.062 1 92.88 146 PHE B CA 1
ATOM 2690 C C . PHE B 1 146 ? -3.201 2.887 9.617 1 92.88 146 PHE B C 1
ATOM 2692 O O . PHE B 1 146 ? -2.918 3.4 8.531 1 92.88 146 PHE B O 1
ATOM 2699 N N . ALA B 1 147 ? -2.256 2.398 10.422 1 89.62 147 ALA B N 1
ATOM 2700 C CA . ALA B 1 147 ? -0.848 2.396 10.031 1 89.62 147 ALA B CA 1
ATOM 2701 C C . ALA B 1 147 ? -0.64 1.6 8.742 1 89.62 147 ALA B C 1
ATOM 2703 O O . ALA B 1 147 ? 0.034 2.062 7.82 1 89.62 147 ALA B O 1
ATOM 2704 N N . THR B 1 148 ? -1.248 0.4 8.641 1 93.69 148 THR B N 1
ATOM 2705 C CA . THR B 1 148 ? -1.114 -0.424 7.441 1 93.69 148 THR B CA 1
ATOM 2706 C C . THR B 1 148 ? -1.803 0.236 6.25 1 93.69 148 THR B C 1
ATOM 2708 O O . THR B 1 148 ? -1.331 0.129 5.117 1 93.69 148 THR B O 1
ATOM 2711 N N . LEU B 1 149 ? -2.887 0.944 6.539 1 95.75 149 LEU B N 1
ATOM 2712 C CA . LEU B 1 149 ? -3.578 1.671 5.48 1 95.75 149 LEU B CA 1
ATOM 2713 C C . LEU B 1 149 ? -2.703 2.791 4.93 1 95.75 149 LEU B C 1
ATOM 2715 O O . LEU B 1 149 ? -2.682 3.029 3.719 1 95.75 149 LEU B O 1
ATOM 2719 N N . VAL B 1 150 ? -1.963 3.441 5.773 1 93.44 150 VAL B N 1
ATOM 2720 C CA . VAL B 1 150 ? -1.071 4.52 5.355 1 93.44 150 VAL B CA 1
ATOM 2721 C C . VAL B 1 150 ? 0.016 3.961 4.438 1 93.44 150 VAL B C 1
ATOM 2723 O O . VAL B 1 150 ? 0.296 4.527 3.379 1 93.44 150 VAL B O 1
ATOM 2726 N N . TRP B 1 151 ? 0.578 2.854 4.828 1 93.06 151 TRP B N 1
ATOM 2727 C CA . TRP B 1 151 ? 1.584 2.227 3.977 1 93.06 151 TRP B CA 1
ATOM 2728 C C . TRP B 1 151 ? 0.989 1.831 2.629 1 93.06 151 TRP B C 1
ATOM 2730 O O . TRP B 1 151 ? 1.569 2.119 1.579 1 93.06 151 TRP B O 1
ATOM 2740 N N . ALA B 1 152 ? -0.139 1.196 2.684 1 95.69 152 ALA B N 1
ATOM 2741 C CA . ALA B 1 152 ? -0.802 0.718 1.475 1 95.69 152 ALA B CA 1
ATOM 2742 C C . ALA B 1 152 ? -1.082 1.868 0.511 1 95.69 152 ALA B C 1
ATOM 2744 O O . ALA B 1 152 ? -0.64 1.845 -0.64 1 95.69 152 ALA B O 1
ATOM 2745 N N . MET B 1 153 ? -1.713 2.881 0.999 1 96.5 153 MET B N 1
ATOM 2746 C CA . MET B 1 153 ? -2.113 3.996 0.146 1 96.5 153 MET B CA 1
ATOM 2747 C C . MET B 1 153 ? -0.9 4.805 -0.301 1 96.5 153 MET B C 1
ATOM 2749 O O . MET B 1 153 ? -0.861 5.301 -1.428 1 96.5 153 MET B O 1
ATOM 2753 N N . GLY B 1 154 ? 0.009 4.93 0.628 1 94.69 154 GLY B N 1
ATOM 2754 C CA . GLY B 1 154 ? 1.228 5.625 0.247 1 94.69 154 GLY B CA 1
ATOM 2755 C C . GLY B 1 154 ? 1.903 5.02 -0.97 1 94.69 154 GLY B C 1
ATOM 2756 O O . GLY B 1 154 ? 2.352 5.746 -1.861 1 94.69 154 GLY B O 1
ATOM 2757 N N . GLN B 1 155 ? 1.96 3.766 -1.01 1 93.81 155 GLN B N 1
ATOM 2758 C CA . GLN B 1 155 ? 2.588 3.074 -2.131 1 93.81 155 GLN B CA 1
ATOM 2759 C C . GLN B 1 155 ? 1.752 3.217 -3.4 1 93.81 155 GLN B C 1
ATOM 2761 O O . GLN B 1 155 ? 2.295 3.432 -4.488 1 93.81 155 GLN B O 1
ATOM 2766 N N . VAL B 1 156 ? 0.474 3.072 -3.32 1 95 156 VAL B N 1
ATOM 2767 C CA . VAL B 1 156 ? -0.399 3.232 -4.477 1 95 156 VAL B CA 1
ATOM 2768 C C . VAL B 1 156 ? -0.222 4.629 -5.07 1 95 156 VAL B C 1
ATOM 2770 O O . VAL B 1 156 ? -0.075 4.781 -6.285 1 95 156 VAL B O 1
ATOM 2773 N N . ILE B 1 157 ? -0.205 5.598 -4.199 1 95.31 157 ILE B N 1
ATOM 2774 C CA . ILE B 1 157 ? -0.038 6.984 -4.617 1 95.31 157 ILE B CA 1
ATOM 2775 C C . ILE B 1 157 ? 1.308 7.152 -5.32 1 95.31 157 ILE B C 1
ATOM 2777 O O . ILE B 1 157 ? 1.377 7.703 -6.418 1 95.31 157 ILE B O 1
ATOM 2781 N N . ARG B 1 158 ? 2.299 6.656 -4.715 1 92 158 ARG B N 1
ATOM 2782 C CA . ARG B 1 158 ? 3.648 6.785 -5.258 1 92 158 ARG B CA 1
ATOM 2783 C C . ARG B 1 158 ? 3.736 6.176 -6.652 1 92 158 ARG B C 1
ATOM 2785 O O . ARG B 1 158 ? 4.305 6.781 -7.562 1 92 158 ARG B O 1
ATOM 2792 N N . GLU B 1 159 ? 3.152 5.059 -6.824 1 89.75 159 GLU B N 1
ATOM 2793 C CA . GLU B 1 159 ? 3.32 4.305 -8.062 1 89.75 159 GLU B CA 1
ATOM 2794 C C . GLU B 1 159 ? 2.441 4.863 -9.172 1 89.75 159 GLU B C 1
ATOM 2796 O O . GLU B 1 159 ? 2.777 4.75 -10.359 1 89.75 159 GLU B O 1
ATOM 2801 N N . SER B 1 160 ? 1.399 5.52 -8.805 1 93.38 160 SER B N 1
ATOM 2802 C CA . SER B 1 160 ? 0.41 5.82 -9.836 1 93.38 160 SER B CA 1
ATOM 2803 C C . SER B 1 160 ? 0.355 7.316 -10.125 1 93.38 160 SER B C 1
ATOM 2805 O O . SER B 1 160 ? -0.241 7.738 -11.117 1 93.38 160 SER B O 1
ATOM 2807 N N . VAL B 1 161 ? 0.943 8.086 -9.414 1 92.62 161 VAL B N 1
ATOM 2808 C CA . VAL B 1 161 ? 0.713 9.523 -9.375 1 92.62 161 VAL B CA 1
ATOM 2809 C C . VAL B 1 161 ? 0.97 10.125 -10.75 1 92.62 161 VAL B C 1
ATOM 2811 O O . VAL B 1 161 ? 0.27 11.047 -11.172 1 92.62 161 VAL B O 1
ATOM 2814 N N . ASP B 1 162 ? 1.851 9.648 -11.57 1 92.19 162 ASP B N 1
ATOM 2815 C CA . ASP B 1 162 ? 2.223 10.25 -12.844 1 92.19 162 ASP B CA 1
ATOM 2816 C C . ASP B 1 162 ? 1.281 9.805 -13.961 1 92.19 162 ASP B C 1
ATOM 2818 O O . ASP B 1 162 ? 1.14 10.492 -14.977 1 92.19 162 ASP B O 1
ATOM 2822 N N . VAL B 1 163 ? 0.652 8.688 -13.805 1 94.12 163 VAL B N 1
ATOM 2823 C CA . VAL B 1 163 ? -0.155 8.094 -14.867 1 94.12 163 VAL B CA 1
ATOM 2824 C C . VAL B 1 163 ? -1.636 8.195 -14.508 1 94.12 163 VAL B C 1
ATOM 2826 O O . VAL B 1 163 ? -2.473 8.477 -15.367 1 94.12 163 VAL B O 1
ATOM 2829 N N . ALA B 1 164 ? -1.922 8 -13.258 1 96 164 ALA B N 1
ATOM 2830 C CA . ALA B 1 164 ? -3.285 8 -12.734 1 96 164 ALA B CA 1
ATOM 2831 C C . ALA B 1 164 ? -3.326 8.562 -11.32 1 96 164 ALA B C 1
ATOM 2833 O O . ALA B 1 164 ? -3.469 7.812 -10.352 1 96 164 ALA B O 1
ATOM 2834 N N . PRO B 1 165 ? -3.322 9.898 -11.242 1 95.25 165 PRO B N 1
ATOM 2835 C CA . PRO B 1 165 ? -3.131 10.531 -9.938 1 95.25 165 PRO B CA 1
ATOM 2836 C C . PRO B 1 165 ? -4.281 10.258 -8.969 1 95.25 165 PRO B C 1
ATOM 2838 O O . PRO B 1 165 ? -4.125 10.414 -7.758 1 95.25 165 PRO B O 1
ATOM 2841 N N . ASP B 1 166 ? -5.402 9.812 -9.492 1 95.88 166 ASP B N 1
ATOM 2842 C CA . ASP B 1 166 ? -6.547 9.617 -8.609 1 95.88 166 ASP B CA 1
ATOM 2843 C C . ASP B 1 166 ? -6.809 8.133 -8.367 1 95.88 166 ASP B C 1
ATOM 2845 O O . ASP B 1 166 ? -7.797 7.766 -7.73 1 95.88 166 ASP B O 1
ATOM 2849 N N . ALA B 1 167 ? -5.934 7.27 -8.789 1 96.5 167 ALA B N 1
ATOM 2850 C CA . ALA B 1 167 ? -6.133 5.828 -8.68 1 96.5 167 ALA B CA 1
ATOM 2851 C C . ALA B 1 167 ? -6.293 5.406 -7.223 1 96.5 167 ALA B C 1
ATOM 2853 O O . ALA B 1 167 ? -7.039 4.469 -6.918 1 96.5 167 ALA B O 1
ATOM 2854 N N . TRP B 1 168 ? -5.629 6.121 -6.367 1 97.19 168 TRP B N 1
ATOM 2855 C CA . TRP B 1 168 ? -5.676 5.777 -4.949 1 97.19 168 TRP B CA 1
ATOM 2856 C C . TRP B 1 168 ? -7.09 5.93 -4.398 1 97.19 168 TRP B C 1
ATOM 2858 O O . TRP B 1 168 ? -7.473 5.23 -3.457 1 97.19 168 TRP B O 1
ATOM 2868 N N . ARG B 1 169 ? -7.891 6.777 -4.93 1 98.19 169 ARG B N 1
ATOM 2869 C CA . ARG B 1 169 ? -9.242 7.016 -4.434 1 98.19 169 ARG B CA 1
ATOM 2870 C C . ARG B 1 169 ? -10.125 5.793 -4.645 1 98.19 169 ARG B C 1
ATOM 2872 O O . ARG B 1 169 ? -10.977 5.48 -3.803 1 98.19 169 ARG B O 1
ATOM 2879 N N . ARG B 1 170 ? -9.93 5.199 -5.785 1 98.06 170 ARG B N 1
ATOM 2880 C CA . ARG B 1 170 ? -10.664 3.979 -6.094 1 98.06 170 ARG B CA 1
ATOM 2881 C C . ARG B 1 170 ? -10.281 2.852 -5.141 1 98.06 170 ARG B C 1
ATOM 2883 O O . ARG B 1 170 ? -11.156 2.176 -4.59 1 98.06 170 ARG B O 1
ATOM 2890 N N . CYS B 1 171 ? -9.008 2.65 -4.926 1 97.94 171 CYS B N 1
ATOM 2891 C CA . CYS B 1 171 ? -8.5 1.644 -4 1 97.94 171 CYS B CA 1
ATOM 2892 C C . CYS B 1 171 ? -9.016 1.893 -2.588 1 97.94 171 CYS B C 1
ATOM 2894 O O . CYS B 1 171 ? -9.5 0.973 -1.928 1 97.94 171 CYS B O 1
ATOM 2896 N N . LEU B 1 172 ? -8.953 3.133 -2.143 1 98.5 172 LEU B N 1
ATOM 2897 C CA . LEU B 1 172 ? -9.422 3.506 -0.813 1 98.5 172 LEU B CA 1
ATOM 2898 C C . LEU B 1 172 ? -10.914 3.23 -0.667 1 98.5 172 LEU B C 1
ATOM 2900 O O . LEU B 1 172 ? -11.367 2.791 0.392 1 98.5 172 LEU B O 1
ATOM 2904 N N . ALA B 1 173 ? -11.664 3.49 -1.703 1 98.62 173 ALA B N 1
ATOM 2905 C CA . ALA B 1 173 ? -13.109 3.287 -1.648 1 98.62 173 ALA B CA 1
ATOM 2906 C C . ALA B 1 173 ? -13.445 1.829 -1.352 1 98.62 173 ALA B C 1
ATOM 2908 O O . ALA B 1 173 ? -14.359 1.544 -0.572 1 98.62 173 ALA B O 1
ATOM 2909 N N . PHE B 1 174 ? -12.703 0.923 -1.995 1 98.5 174 PHE B N 1
ATOM 2910 C CA . PHE B 1 174 ? -12.914 -0.49 -1.708 1 98.5 174 PHE B CA 1
ATOM 2911 C C . PHE B 1 174 ? -12.625 -0.794 -0.242 1 98.5 174 PHE B C 1
ATOM 2913 O O . PHE B 1 174 ? -13.398 -1.499 0.414 1 98.5 174 PHE B O 1
ATOM 2920 N N . PHE B 1 175 ? -11.531 -0.237 0.265 1 98.56 175 PHE B N 1
ATOM 2921 C CA . PHE B 1 175 ? -11.141 -0.443 1.654 1 98.56 175 PHE B CA 1
ATOM 2922 C C . PHE B 1 175 ? -12.203 0.099 2.602 1 98.56 175 PHE B C 1
ATOM 2924 O O . PHE B 1 175 ? -12.609 -0.583 3.545 1 98.56 175 PHE B O 1
ATOM 2931 N N . LEU B 1 176 ? -12.688 1.302 2.316 1 98.69 176 LEU B N 1
ATOM 2932 C CA . LEU B 1 176 ? -13.68 1.947 3.168 1 98.69 176 LEU B CA 1
ATOM 2933 C C . LEU B 1 176 ? -14.977 1.147 3.195 1 98.69 176 LEU B C 1
ATOM 2935 O O . LEU B 1 176 ? -15.617 1.029 4.242 1 98.69 176 LEU B O 1
ATOM 2939 N N . ASP B 1 177 ? -15.352 0.585 2.066 1 98.75 177 ASP B N 1
ATOM 2940 C CA . ASP B 1 177 ? -16.547 -0.255 2.031 1 98.75 177 ASP B CA 1
ATOM 2941 C C . ASP B 1 177 ? -16.391 -1.468 2.947 1 98.75 177 ASP B C 1
ATOM 2943 O O . ASP B 1 177 ? -17.359 -1.909 3.57 1 98.75 177 ASP B O 1
ATOM 2947 N N . GLY B 1 178 ? -15.164 -1.957 3.059 1 98.69 178 GLY B N 1
ATOM 2948 C CA . GLY B 1 178 ? -14.898 -3.102 3.918 1 98.69 178 GLY B CA 1
ATOM 2949 C C . GLY B 1 178 ? -14.875 -2.748 5.391 1 98.69 178 GLY B C 1
ATOM 2950 O O . GLY B 1 178 ? -14.922 -3.633 6.25 1 98.69 178 GLY B O 1
ATOM 2951 N N . LEU B 1 179 ? -14.836 -1.468 5.676 1 98.56 179 LEU B N 1
ATOM 2952 C CA . LEU B 1 179 ? -14.758 -1.017 7.062 1 98.56 179 LEU B CA 1
ATOM 2953 C C . LEU B 1 179 ? -16.156 -0.787 7.637 1 98.56 179 LEU B C 1
ATOM 2955 O O . LEU B 1 179 ? -16.312 -0.611 8.844 1 98.56 179 LEU B O 1
ATOM 2959 N N . ARG B 1 180 ? -17.125 -0.765 6.793 1 98.62 180 ARG B N 1
ATOM 2960 C CA . ARG B 1 180 ? -18.484 -0.592 7.281 1 98.62 180 ARG B CA 1
ATOM 2961 C C . ARG B 1 180 ? -18.891 -1.756 8.18 1 98.62 180 ARG B C 1
ATOM 2963 O O . ARG B 1 180 ? -18.547 -2.906 7.91 1 98.62 180 ARG B O 1
ATOM 2970 N N . ALA B 1 181 ? -19.703 -1.454 9.156 1 98.44 181 ALA B N 1
ATOM 2971 C CA . ALA B 1 181 ? -20.109 -2.451 10.141 1 98.44 181 ALA B CA 1
ATOM 2972 C C . ALA B 1 181 ? -20.844 -3.611 9.477 1 98.44 181 ALA B C 1
ATOM 2974 O O . ALA B 1 181 ? -20.625 -4.773 9.82 1 98.44 181 ALA B O 1
ATOM 2975 N N . ASP B 1 182 ? -21.609 -3.334 8.508 1 97.44 182 ASP B N 1
ATOM 2976 C CA . ASP B 1 182 ? -22.438 -4.359 7.887 1 97.44 182 ASP B CA 1
ATOM 2977 C C . ASP B 1 182 ? -21.641 -5.18 6.875 1 97.44 182 ASP B C 1
ATOM 2979 O O . ASP B 1 182 ? -22.125 -6.199 6.379 1 97.44 182 ASP B O 1
ATOM 2983 N N . ALA B 1 183 ? -20.422 -4.793 6.613 1 97.25 183 ALA B N 1
ATOM 2984 C CA . ALA B 1 183 ? -19.578 -5.516 5.676 1 97.25 183 ALA B CA 1
ATOM 2985 C C . ALA B 1 183 ? -18.625 -6.465 6.41 1 97.25 183 ALA B C 1
ATOM 2987 O O . ALA B 1 183 ? -17.938 -7.266 5.785 1 97.25 183 ALA B O 1
ATOM 2988 N N . ALA B 1 184 ? -18.656 -6.477 7.688 1 97.69 184 ALA B N 1
ATOM 2989 C CA . ALA B 1 184 ? -17.609 -7.105 8.5 1 97.69 184 ALA B CA 1
ATOM 2990 C C . ALA B 1 184 ? -17.734 -8.625 8.461 1 97.69 184 ALA B C 1
ATOM 2992 O O . ALA B 1 184 ? -18.828 -9.172 8.633 1 97.69 184 ALA B O 1
ATOM 2993 N N . HIS B 1 185 ? -16.688 -9.242 8.172 1 97.5 185 HIS B N 1
ATOM 2994 C CA . HIS B 1 185 ? -16.469 -10.672 8.367 1 97.5 185 HIS B CA 1
ATOM 2995 C C . HIS B 1 185 ? -15.258 -10.914 9.266 1 97.5 185 HIS B C 1
ATOM 2997 O O . HIS B 1 185 ? -14.461 -10.008 9.508 1 97.5 185 HIS B O 1
ATOM 3003 N N . PRO B 1 186 ? -15.156 -12.078 9.836 1 96.31 186 PRO B N 1
ATOM 3004 C CA . PRO B 1 186 ? -14.023 -12.344 10.734 1 96.31 186 PRO B CA 1
ATOM 3005 C C . PRO B 1 186 ? -12.672 -12.094 10.07 1 96.31 186 PRO B C 1
ATOM 3007 O O . PRO B 1 186 ? -12.477 -12.438 8.898 1 96.31 186 PRO B O 1
ATOM 3010 N N . VAL B 1 187 ? -11.797 -11.43 10.758 1 95.94 187 VAL B N 1
ATOM 3011 C CA . VAL B 1 187 ? -10.438 -11.172 10.281 1 95.94 187 VAL B CA 1
ATOM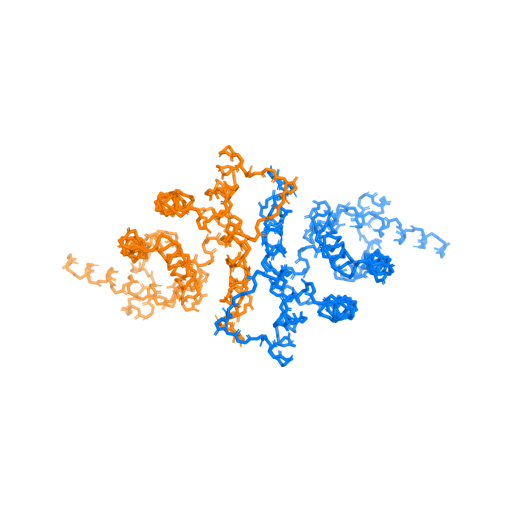 3012 C C . VAL B 1 187 ? -9.477 -12.195 10.883 1 95.94 187 VAL B C 1
ATOM 3014 O O . VAL B 1 187 ? -9.609 -12.57 12.047 1 95.94 187 VAL B O 1
ATOM 3017 N N . PRO B 1 188 ? -8.57 -12.617 10.109 1 94.25 188 PRO B N 1
ATOM 3018 C CA . PRO B 1 188 ? -7.789 -13.812 10.453 1 94.25 188 PRO B CA 1
ATOM 3019 C C . PRO B 1 188 ? -6.73 -13.539 11.516 1 94.25 188 PRO B C 1
ATOM 3021 O O . PRO B 1 188 ? -6.242 -14.469 12.164 1 94.25 188 PRO B O 1
ATOM 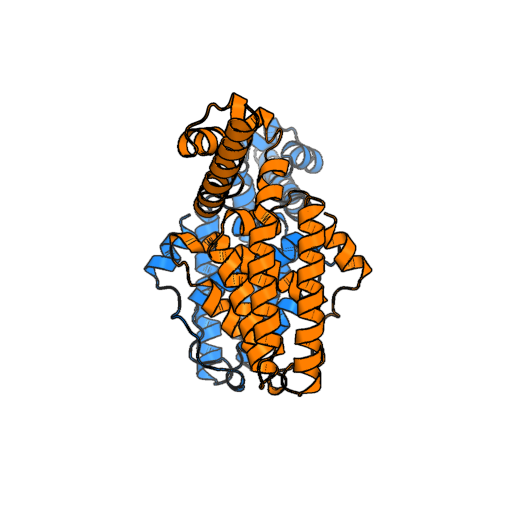3024 N N . VAL B 1 189 ? -6.273 -12.289 11.672 1 96.06 189 VAL B N 1
ATOM 3025 C CA . VAL B 1 189 ? -5.203 -11.977 12.609 1 96.06 189 VAL B CA 1
ATOM 3026 C C . VAL B 1 189 ? -5.559 -10.727 13.406 1 96.06 189 VAL B C 1
ATOM 3028 O O . VAL B 1 189 ? -6.32 -9.875 12.93 1 96.06 189 VAL B O 1
ATOM 3031 N N . PRO B 1 190 ? -5.105 -10.695 14.617 1 95.75 190 PRO B N 1
ATOM 3032 C CA . PRO B 1 190 ? -5.414 -9.531 15.453 1 95.75 190 PRO B CA 1
ATOM 3033 C C . PRO B 1 190 ? -4.707 -8.266 14.977 1 95.75 190 PRO B C 1
ATOM 3035 O O . PRO B 1 190 ? -3.844 -8.328 14.094 1 95.75 190 PRO B O 1
ATOM 3038 N N . ALA B 1 191 ? -5.164 -7.145 15.477 1 95.75 191 ALA B N 1
ATOM 3039 C CA . ALA B 1 191 ? -4.52 -5.863 15.203 1 95.75 191 ALA B CA 1
ATOM 3040 C C . ALA B 1 191 ? -3.113 -5.82 15.789 1 95.75 191 ALA B C 1
ATOM 3042 O O . ALA B 1 191 ? -2.783 -6.598 16.688 1 95.75 191 ALA B O 1
ATOM 3043 N N . LEU B 1 192 ? -2.287 -4.918 15.234 1 94.62 192 LEU B N 1
ATOM 3044 C CA . LEU B 1 192 ? -0.966 -4.684 15.805 1 94.62 192 LEU B CA 1
ATOM 3045 C C . LEU B 1 192 ? -1.074 -4.277 17.266 1 94.62 192 LEU B C 1
ATOM 3047 O O . LEU B 1 192 ? -1.938 -3.479 17.641 1 94.62 192 LEU B O 1
ATOM 3051 N N . THR B 1 193 ? -0.217 -4.859 18.047 1 94 193 THR B N 1
ATOM 3052 C CA . THR B 1 193 ? -0.118 -4.406 19.422 1 94 193 THR B CA 1
ATOM 3053 C C . THR B 1 193 ? 0.547 -3.035 19.5 1 94 193 THR B C 1
ATOM 3055 O O . THR B 1 193 ? 1.217 -2.613 18.547 1 94 193 THR B O 1
ATOM 3058 N N . PRO B 1 194 ? 0.333 -2.352 20.609 1 89.81 194 PRO B N 1
ATOM 3059 C CA . PRO B 1 194 ? 1.018 -1.067 20.781 1 89.81 194 PRO B CA 1
ATOM 3060 C C . PRO B 1 194 ? 2.533 -1.186 20.641 1 89.81 194 PRO B C 1
ATOM 3062 O O . PRO B 1 194 ? 3.174 -0.309 20.047 1 89.81 194 PRO B O 1
ATOM 3065 N N . ASP B 1 195 ? 3.096 -2.244 21.156 1 91.75 195 ASP B N 1
ATOM 3066 C CA . ASP B 1 195 ? 4.531 -2.467 21.047 1 91.75 195 ASP B CA 1
ATOM 3067 C C . ASP B 1 195 ? 4.949 -2.672 19.594 1 91.75 195 ASP B C 1
ATOM 3069 O O . ASP B 1 195 ? 5.953 -2.111 19.141 1 91.75 195 ASP B O 1
ATOM 3073 N N . GLN B 1 196 ? 4.23 -3.463 18.891 1 92.06 196 GLN B N 1
ATOM 3074 C CA . GLN B 1 196 ? 4.52 -3.682 17.469 1 92.06 196 GLN B CA 1
ATOM 3075 C C . GLN B 1 196 ? 4.445 -2.377 16.688 1 92.06 196 GLN B C 1
ATOM 3077 O O . GLN B 1 196 ? 5.32 -2.086 15.875 1 92.06 196 GLN B O 1
ATOM 3082 N N . LEU B 1 197 ? 3.404 -1.611 16.922 1 87.75 197 LEU B N 1
ATOM 3083 C CA . LEU B 1 197 ? 3.223 -0.337 16.234 1 87.75 197 LEU B CA 1
ATOM 3084 C C . LEU B 1 197 ? 4.391 0.603 16.516 1 87.75 197 LEU B C 1
ATOM 3086 O O . LEU B 1 197 ? 4.902 1.254 15.602 1 87.75 197 LEU B O 1
ATOM 3090 N N . SER B 1 198 ? 4.777 0.637 17.766 1 85.12 198 SER B N 1
ATOM 3091 C CA . SER B 1 198 ? 5.906 1.478 18.156 1 85.12 198 SER B CA 1
ATOM 3092 C C . SER B 1 198 ? 7.18 1.067 17.422 1 85.12 198 SER B C 1
ATOM 3094 O O . SER B 1 198 ? 7.93 1.921 16.953 1 85.12 198 SER B O 1
ATOM 3096 N N . ARG B 1 199 ? 7.391 -0.175 17.266 1 86.19 199 ARG B N 1
ATOM 3097 C CA . ARG B 1 199 ? 8.57 -0.686 16.594 1 86.19 199 ARG B CA 1
ATOM 3098 C C . ARG B 1 199 ? 8.523 -0.37 15.094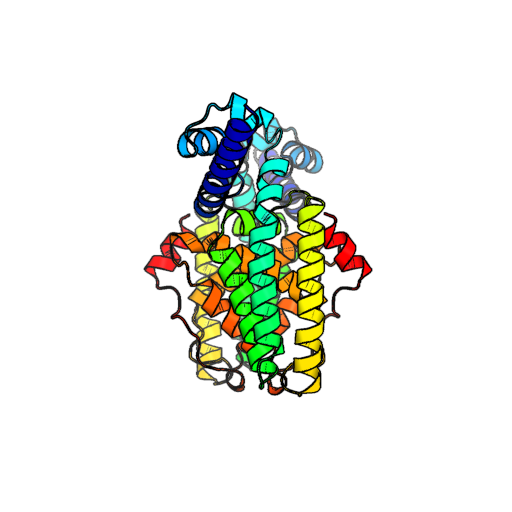 1 86.19 199 ARG B C 1
ATOM 3100 O O . ARG B 1 199 ? 9.547 -0.074 14.484 1 86.19 199 ARG B O 1
ATOM 3107 N N . LEU B 1 200 ? 7.348 -0.437 14.578 1 82.06 200 LEU B N 1
ATOM 3108 C CA . LEU B 1 200 ? 7.172 -0.174 13.156 1 82.06 200 LEU B CA 1
ATOM 3109 C C . LEU B 1 200 ? 7.359 1.309 12.852 1 82.06 200 LEU B C 1
ATOM 3111 O O . LEU B 1 200 ? 7.828 1.669 11.766 1 82.06 200 LEU B O 1
ATOM 3115 N N . LEU B 1 201 ? 6.996 2.166 13.797 1 75.06 201 LEU B N 1
ATOM 3116 C CA . LEU B 1 201 ? 7.094 3.605 13.578 1 75.06 201 LEU B CA 1
ATOM 3117 C C . LEU B 1 201 ? 8.5 4.105 13.898 1 75.06 201 LEU B C 1
ATOM 3119 O O . LEU B 1 201 ? 8.891 5.188 13.453 1 75.06 201 LEU B O 1
ATOM 3123 N N . ALA B 1 202 ? 9.219 3.299 14.773 1 70.12 202 ALA B N 1
ATOM 3124 C CA . ALA B 1 202 ? 10.57 3.676 15.172 1 70.12 202 ALA B CA 1
ATOM 3125 C C . ALA B 1 202 ? 11.586 3.287 14.102 1 70.12 202 ALA B C 1
ATOM 3127 O O . ALA B 1 202 ? 12.727 3.758 14.117 1 70.12 202 ALA B O 1
ATOM 3128 N N . THR B 1 203 ? 11.234 2.436 13.117 1 57.5 203 THR B N 1
ATOM 3129 C CA . THR B 1 203 ? 12.188 1.941 12.133 1 57.5 203 THR B CA 1
ATOM 3130 C C . THR B 1 203 ? 12.18 2.82 10.883 1 57.5 203 THR B C 1
ATOM 3132 O O . THR B 1 203 ? 11.117 3.242 10.422 1 57.5 203 THR B O 1
#

pLDDT: mean 92.01, std 8.36, range [55.25, 98.75]

InterPro domains:
  IPR001647 DNA-binding HTH domain, TetR-type [PF00440] (12-57)
  IPR001647 DNA-binding HTH domain, TetR-type [PR00455] (12-25)
  IPR001647 DNA-binding HTH domain, TetR-type [PR00455] (32-55)
  IPR001647 DNA-binding HTH domain, TetR-type [PS50977] (6-65)
  IPR009057 Homedomain-like superfamily [SSF46689] (2-79)
  IPR036271 Tetracyclin repressor-like, C-terminal domain superfamily [SSF48498] (77-183)
  IPR049445 Transcriptional regulator SbtR-like, C-terminal domain [PF21597] (77-181)
  IPR050109 HTH-type, TetR-like transcriptional regulator [PTHR30055] (3-184)